Protein AF-A0A5R8PBR3-F1 (afdb_monomer_lite)

Sequence (592 aa):
MYPQFPNFSDIPPPQLNDGYDLWTRYQVVYLPVVRRGELIGYLWAGTGGLAAGYMRRISVDPDKAACPDFWNARLDESYLHKLTPQEAIQQWIGHPEDPRCGGVPADAAVQQAKSKQDLWDQLNPEGPPMGEGPLIQDVEWIPDSRAPSGYRLWSTPHIVTPPTYANYTAAAVHYLPIIKDGNLIAYLWASPTEQAADYLPIAKAGEQARIAAALWGLRLSDCYAAGFSPLGALRKCRNYPHDYMSGEIPDHAPELVASTLDYLKALATDDSVRQDSAMNSGHQFSDGPDNHQDFRPLPPSSRLSNSYAGWTRNPVVYLPILRRGTLIGYLWAGVGVGAAGHMRKISSDPDNLTCETFWEARLTENRRNGLSAEQAIQHWIGHPEDPRCGGVPAGTTAVQQANSMQALWDQLNPEGPPMGEGPLIQDAEWIPDSRAPSDFRLWSTPHIANPPTYAGETSTPVHFLQVAKAGEIVAVLWASPTENAAGYLPFRWAGKAGIVGRGLWVARLSDSYGAGRDPLEAIRDCRRYPEDVYSGRIEPNTPEGIAPSLGELRRFTDEYCPPRTEQVQVPTRLARLGRFWARIRQGGARGG

Foldseek 3Di:
DDDDDDDPVPDPPDDDDLFFAQFDFAKKKWFFFDAPNHTFWIWIAHPAFRHTFIGGQCVVPVPDDDQRVVLRVQRSVCVVVVHGRVRSRVVQQCPDADNVRGGGHVPIDIDIDRHPQRRCCVRYVVDFTDPPDDCDDRVDNDDDDDDPDDDDADPDPADAQQDAFAAFDFAKKWWFFFDAPNDGFWIWIADPPGSHTAIGGQPVNPPLSVQLRVVLSVLRSVCVLVVHRRVRSRVVQQPDDADNRNGHGDVPTDGDMDRGVVSVNCCSHDPDDDPDDPDDDDDDDDDDDDDDDDDDPDDDPDPPDLFFAQFDFAKKWWFFFDAVNHTFWIWIFHPPFRHTAIGGQCVNCVPPPDQRVVGRVQRSVCSNVVDGRVRSRVVQQCPDADNVRGGGYVPCPDTHIDRHVQRRNCVRYVPDDGPDDPDPDDRVDDPPPDPDPPPDPSDDDDDHDNQDFFAAFDFAKKKWFFFDAPNHGQWIWIADLVRRHTAIGGQPVSPQLNVQQRSVLRVQRSVCVVVVHRRVVSNLVQQSDAQDNRNGGGPNPTDIDMDRGVVRVNVCSHPDDDPDDPDDDPVVVVVVVVVVVVVVVVVPPPDD

Radius of gyration: 30.37 Å; chains: 1; bounding box: 82×77×99 Å

Organism: NCBI:txid135487

pLDDT: mean 77.14, std 22.88, range [22.94, 98.31]

Secondary structure (DSSP, 8-state):
-PPPPPPGGGSPPP---SS-BS--SS-EEEEEEEETTEEEEEEEEESSSSBEEEEE-TTT-TT--HHHHHHHHHHHHHHHTT--HHHHHHTTBTPPPBTTTBBB-TTPPPEEESSHHHHHHHH-TTSPPPP---SS-TT-----S--SS-----------PPP--BS--SS-EEEEEEEETTEEEEEEEE-SSSSBEEEEE-GGGHHHHHHHHHHHHHHHHHHHHTT--HHHHHHHHTTSPPBTTTBB--TT---EEESSHHHHHHHHH--S-SS--SS----------------PPPPP-----SS-BS--SS-EEEEEEEETTEEEEEEEEETTSSBEEEEE-GGG-TT-SHHHHHHHHHHHHHHHTT--HHHHHHTTBTPPPBTTTBBB-TT--S-EEESSHHHHHHHH-TTSPP-----SS-TT---S-----TT---------------BS--SS-EEEEEEEETTEEEEEEEEETTTTEEEEEE-GGGHHHHHHTHHHHHHHHHHHHHTT--HHHHHHHGGGSPPBTTTBEE-TTPPPEEESSHHHHHHHHHH--PPP-SS--TTHHHHHHHHHHHHHHHHTTS--

Structure (mmCIF, N/CA/C/O backbone):
data_AF-A0A5R8PBR3-F1
#
_entry.id   AF-A0A5R8PBR3-F1
#
loop_
_atom_site.group_PDB
_atom_site.id
_atom_site.type_symbol
_atom_site.label_atom_id
_atom_site.label_alt_id
_atom_site.label_comp_id
_atom_site.label_asym_id
_atom_site.label_entity_id
_atom_site.label_seq_id
_atom_site.pdbx_PDB_ins_code
_atom_site.Cartn_x
_atom_site.Cartn_y
_atom_site.Cartn_z
_atom_site.occupancy
_atom_site.B_iso_or_equiv
_atom_site.auth_seq_id
_atom_site.auth_comp_id
_atom_site.auth_asym_id
_atom_site.auth_atom_id
_atom_site.pdbx_PDB_model_num
ATOM 1 N N . MET A 1 1 ? -23.209 46.630 -4.135 1.00 34.22 1 MET A N 1
ATOM 2 C CA . MET A 1 1 ? -23.164 46.348 -2.686 1.00 34.22 1 MET A CA 1
ATOM 3 C C . MET A 1 1 ? -22.710 44.901 -2.568 1.00 34.22 1 MET A C 1
ATOM 5 O O . MET A 1 1 ? -23.492 44.022 -2.899 1.00 34.22 1 MET A O 1
ATOM 9 N N . TYR A 1 2 ? -21.425 44.654 -2.304 1.00 22.94 2 TYR A N 1
ATOM 10 C CA . TYR A 1 2 ? -20.917 43.285 -2.139 1.00 22.94 2 TYR A CA 1
ATOM 11 C C . TYR A 1 2 ? -21.261 42.794 -0.724 1.00 22.94 2 TYR A C 1
ATOM 13 O O . TYR A 1 2 ? -21.144 43.594 0.209 1.00 22.94 2 TYR A O 1
ATOM 21 N N . PRO A 1 3 ? -21.703 41.537 -0.546 1.00 27.00 3 PRO A N 1
ATOM 22 C CA . PRO A 1 3 ? -21.960 40.988 0.779 1.00 27.00 3 PRO A CA 1
ATOM 23 C C . PRO A 1 3 ? -20.636 40.845 1.541 1.00 27.00 3 PRO A C 1
ATOM 25 O O . PRO A 1 3 ? -19.651 40.341 1.002 1.00 27.00 3 PRO A O 1
ATOM 28 N N . GLN A 1 4 ? -20.604 41.332 2.783 1.00 26.50 4 GLN A N 1
ATOM 29 C CA . GLN A 1 4 ? -19.491 41.101 3.702 1.00 26.50 4 GLN A CA 1
ATOM 30 C C . GLN A 1 4 ? -19.403 39.605 4.020 1.00 26.50 4 GLN A C 1
ATOM 32 O O . GLN A 1 4 ? -20.404 38.987 4.380 1.00 26.50 4 GLN A O 1
ATOM 37 N N . PHE A 1 5 ? -18.204 39.038 3.881 1.00 26.45 5 PHE A N 1
ATOM 38 C CA . PHE A 1 5 ? -17.903 37.684 4.336 1.00 26.45 5 PHE A CA 1
ATOM 39 C C . PHE A 1 5 ? -18.023 37.592 5.867 1.00 26.45 5 PHE A C 1
ATOM 41 O O . PHE A 1 5 ? -17.715 38.571 6.556 1.00 26.45 5 PHE A O 1
ATOM 48 N N . PRO A 1 6 ? -18.464 36.439 6.403 1.00 28.77 6 PRO A N 1
ATOM 49 C CA . PRO A 1 6 ? -18.557 36.229 7.840 1.00 28.77 6 PRO A CA 1
ATOM 50 C C . PRO A 1 6 ? -17.178 36.313 8.502 1.00 28.77 6 PRO A C 1
ATOM 52 O O . PRO A 1 6 ? -16.145 36.009 7.903 1.00 28.77 6 PRO A O 1
ATOM 55 N N . ASN A 1 7 ? -17.184 36.765 9.753 1.00 30.28 7 ASN A N 1
ATOM 56 C CA . ASN A 1 7 ? -15.998 36.930 10.576 1.00 30.28 7 ASN A CA 1
ATOM 57 C C . ASN A 1 7 ? -15.384 35.548 10.865 1.00 30.28 7 ASN A C 1
ATOM 59 O O . ASN A 1 7 ? -16.043 34.677 11.427 1.00 30.28 7 ASN A O 1
ATOM 63 N N . PHE A 1 8 ? -14.124 35.340 10.473 1.00 33.06 8 PHE A N 1
ATOM 64 C CA . PHE A 1 8 ? -13.429 34.045 10.575 1.00 33.06 8 PHE A CA 1
ATOM 65 C C . PHE A 1 8 ? -13.242 33.539 12.016 1.00 33.06 8 PHE A C 1
ATOM 67 O O . PHE A 1 8 ? -12.861 32.390 12.212 1.00 33.06 8 PHE A O 1
ATOM 74 N N . SER A 1 9 ? -13.535 34.368 13.020 1.00 32.66 9 SER A N 1
ATOM 75 C CA . SER A 1 9 ? -13.492 33.996 14.436 1.00 32.66 9 SER A CA 1
ATOM 76 C C . SER A 1 9 ? -14.638 33.074 14.884 1.00 32.66 9 SER A C 1
ATOM 78 O O . SER A 1 9 ? -14.551 32.525 15.977 1.00 32.66 9 SER A O 1
ATOM 80 N N . ASP A 1 10 ? -15.682 32.889 14.063 1.00 34.44 10 ASP A N 1
ATOM 81 C CA . ASP A 1 10 ? -16.869 32.081 14.403 1.00 34.44 10 ASP A CA 1
ATOM 82 C C . ASP A 1 10 ? -16.838 30.652 13.817 1.00 34.44 10 ASP A C 1
ATOM 84 O O . ASP A 1 10 ? -17.793 29.889 13.973 1.00 34.44 10 ASP A O 1
ATOM 88 N N . ILE A 1 11 ? -15.752 30.265 13.136 1.00 30.09 11 ILE A N 1
ATOM 89 C CA . ILE A 1 11 ? -15.580 28.913 12.587 1.00 30.09 11 ILE A CA 1
ATOM 90 C C . ILE A 1 11 ? -14.895 28.043 13.656 1.00 30.09 11 ILE A C 1
ATOM 92 O O . ILE A 1 11 ? -13.738 28.313 13.989 1.00 30.09 11 ILE A O 1
ATOM 96 N N . PRO A 1 12 ? -15.558 27.009 14.215 1.00 30.12 12 PRO A N 1
ATOM 97 C CA . PRO A 1 12 ? -14.904 26.107 15.155 1.00 30.12 12 PRO A CA 1
ATOM 98 C C . PRO A 1 12 ? -13.744 25.380 14.454 1.00 30.12 12 PRO A C 1
ATOM 100 O O . PRO A 1 12 ? -13.894 24.981 13.295 1.00 30.12 12 PRO A O 1
ATOM 103 N N . PRO A 1 13 ? -12.586 25.199 15.117 1.00 32.72 13 PRO A N 1
ATOM 104 C CA . PRO A 1 13 ? -11.457 24.504 14.516 1.00 32.72 13 PRO A CA 1
ATOM 105 C C . PRO A 1 13 ? -11.851 23.068 14.126 1.00 32.72 13 PRO A C 1
ATOM 107 O O . PRO A 1 13 ? -12.645 22.437 14.834 1.00 32.72 13 PRO A O 1
ATOM 110 N N . PRO A 1 14 ? -11.318 22.543 13.007 1.00 29.66 14 PRO A N 1
ATOM 111 C CA . PRO A 1 14 ? -11.614 21.192 12.550 1.00 29.66 14 PRO A CA 1
ATOM 112 C C . PRO A 1 14 ? -11.205 20.174 13.619 1.00 29.66 14 PRO A C 1
ATOM 114 O O . PRO A 1 14 ? -10.067 20.171 14.086 1.00 29.66 14 PRO A O 1
ATOM 117 N N . GLN A 1 15 ? -12.142 19.309 14.013 1.00 34.81 15 GLN A N 1
ATOM 118 C CA . GLN A 1 15 ? -11.846 18.159 14.864 1.00 34.81 15 GLN A CA 1
ATOM 119 C C . GLN A 1 15 ? -11.237 17.068 13.983 1.00 34.81 15 GLN A C 1
ATOM 121 O O . GLN A 1 15 ? -11.947 16.377 13.257 1.00 34.81 15 GLN A O 1
ATOM 126 N N . LEU A 1 16 ? -9.912 16.981 14.010 1.00 44.06 16 LEU A N 1
ATOM 127 C CA . LEU A 1 16 ? -9.118 15.936 13.378 1.00 44.06 16 LEU A CA 1
ATOM 128 C C . LEU A 1 16 ? -8.424 15.172 14.506 1.00 44.06 16 LEU A C 1
ATOM 130 O O . LEU A 1 16 ? -7.619 15.772 15.217 1.00 44.06 16 LEU A O 1
ATOM 134 N N . ASN A 1 17 ? -8.833 13.911 14.681 1.00 50.50 17 ASN A N 1
ATOM 135 C CA . ASN A 1 17 ? -8.217 12.792 15.412 1.00 50.50 17 ASN A CA 1
ATOM 136 C C . ASN A 1 17 ? -9.255 12.056 16.284 1.00 50.50 17 ASN A C 1
ATOM 138 O O . ASN A 1 17 ? -10.002 12.677 17.035 1.00 50.50 17 ASN A O 1
ATOM 142 N N . ASP A 1 18 ? -9.265 10.721 16.213 1.00 67.56 18 ASP A N 1
ATOM 143 C CA . ASP A 1 18 ? -10.086 9.837 17.064 1.00 67.56 18 ASP A CA 1
ATOM 144 C C . ASP A 1 18 ? -9.457 9.598 18.459 1.00 67.56 18 ASP A C 1
ATOM 146 O O . ASP A 1 18 ? -9.950 8.793 19.245 1.00 67.56 18 ASP A O 1
ATOM 150 N N . GLY A 1 19 ? -8.365 10.300 18.782 1.00 81.31 19 GLY A N 1
ATOM 151 C CA . GLY A 1 19 ? -7.589 10.153 20.013 1.00 81.31 19 GLY A CA 1
ATOM 152 C C . GLY A 1 19 ? -6.438 11.160 20.081 1.00 81.31 19 GLY A C 1
ATOM 153 O O . GLY A 1 19 ? -6.295 12.027 19.215 1.00 81.31 19 GLY A O 1
ATOM 154 N N . TYR A 1 20 ? -5.594 11.057 21.109 1.00 89.69 20 TYR A N 1
ATOM 155 C CA . TYR A 1 20 ? -4.368 11.857 21.166 1.00 89.69 20 TYR A CA 1
ATOM 156 C C . TYR A 1 20 ? -3.320 11.344 20.169 1.00 89.69 20 TYR A C 1
ATOM 158 O O . TYR A 1 20 ? -3.196 10.141 19.937 1.00 89.69 20 TYR A O 1
ATOM 166 N N . ASP A 1 21 ? -2.496 12.246 19.638 1.00 87.62 21 ASP A N 1
ATOM 167 C CA . ASP A 1 21 ? -1.334 11.873 18.840 1.00 87.62 21 ASP A CA 1
ATOM 168 C C . ASP A 1 21 ? -0.382 11.005 19.676 1.00 87.62 21 ASP A C 1
ATOM 170 O O . ASP A 1 21 ? 0.085 11.379 20.756 1.00 87.62 21 ASP A O 1
ATOM 174 N N . LEU A 1 22 ? -0.019 9.840 19.143 1.00 86.31 22 LEU A N 1
ATOM 175 C CA . LEU A 1 22 ? 0.910 8.930 19.817 1.00 86.31 22 LEU A CA 1
ATOM 176 C C . LEU A 1 22 ? 2.365 9.406 19.735 1.00 86.31 22 LEU A C 1
ATOM 178 O O . LEU A 1 22 ? 3.270 8.705 20.196 1.00 86.31 22 LEU A O 1
ATOM 182 N N . TRP A 1 23 ? 2.633 10.574 19.153 1.00 84.44 23 TRP A N 1
ATOM 183 C CA . TRP A 1 23 ? 3.963 11.150 19.016 1.00 84.44 23 TRP A CA 1
ATOM 184 C C . TRP A 1 23 ? 3.944 12.662 19.210 1.00 84.44 23 TRP A C 1
ATOM 186 O O . TRP A 1 23 ? 2.991 13.315 18.813 1.00 84.44 23 TRP A O 1
ATOM 196 N N . THR A 1 24 ? 5.023 13.205 19.775 1.00 87.69 24 THR A N 1
ATOM 197 C CA . THR A 1 24 ? 5.242 14.650 19.870 1.00 87.69 24 THR A CA 1
ATOM 198 C C . THR A 1 24 ? 6.725 14.988 19.810 1.00 87.69 24 THR A C 1
ATOM 200 O O . THR A 1 24 ? 7.569 14.194 20.244 1.00 87.69 24 THR A O 1
ATOM 203 N N . ARG A 1 25 ? 7.040 16.166 19.271 1.00 82.81 25 ARG A N 1
ATOM 204 C CA . ARG A 1 25 ? 8.375 16.786 19.324 1.00 82.81 25 ARG A CA 1
ATOM 205 C C . ARG A 1 25 ? 8.513 17.767 20.472 1.00 82.81 25 ARG A C 1
ATOM 207 O O . ARG A 1 25 ? 9.629 18.188 20.779 1.00 82.81 25 ARG A O 1
ATOM 214 N N . TYR A 1 26 ? 7.400 18.149 21.086 1.00 86.81 26 TYR A N 1
ATOM 215 C CA . TYR A 1 26 ? 7.442 18.991 22.260 1.00 86.81 26 TYR A CA 1
ATOM 216 C C . TYR A 1 26 ? 8.008 18.228 23.455 1.00 86.81 26 TYR A C 1
ATOM 218 O O . TYR A 1 26 ? 8.164 17.003 23.462 1.00 86.81 26 TYR A O 1
ATOM 226 N N . GLN A 1 27 ? 8.322 18.995 24.494 1.00 93.00 27 GLN A N 1
ATOM 227 C CA . GLN A 1 27 ? 8.651 18.425 25.789 1.00 93.00 27 GLN A CA 1
ATOM 228 C C . GLN A 1 27 ? 7.465 17.594 26.278 1.00 93.00 27 GLN A C 1
ATOM 230 O O . GLN A 1 27 ? 6.312 17.858 25.926 1.00 93.00 27 GLN A O 1
ATOM 235 N N . VAL A 1 28 ? 7.749 16.579 27.085 1.00 96.50 28 VAL A N 1
ATOM 236 C CA . VAL A 1 28 ? 6.711 15.702 27.623 1.00 96.50 28 VAL A CA 1
ATOM 237 C C . VAL A 1 28 ? 6.662 15.826 29.134 1.00 96.50 28 VAL A C 1
ATOM 239 O O . VAL A 1 28 ? 7.694 15.828 29.807 1.00 96.50 28 VAL A O 1
ATOM 242 N N . VAL A 1 29 ? 5.454 15.910 29.677 1.00 97.75 29 VAL A N 1
ATOM 243 C CA . VAL A 1 29 ? 5.197 15.620 31.088 1.00 97.75 29 VAL A CA 1
ATOM 244 C C . VAL A 1 29 ? 4.865 14.141 31.231 1.00 97.75 29 VAL A C 1
ATOM 246 O O . VAL A 1 29 ? 4.301 13.549 30.311 1.00 97.75 29 VAL A O 1
ATOM 249 N N . TYR A 1 30 ? 5.213 13.521 32.355 1.00 98.31 30 TYR A N 1
ATOM 250 C CA . TYR A 1 30 ? 4.971 12.095 32.553 1.00 98.31 30 TYR A CA 1
ATOM 251 C C . TYR A 1 30 ? 4.704 11.704 34.010 1.00 98.31 30 TYR A C 1
ATOM 253 O O . TYR A 1 30 ? 5.083 12.411 34.946 1.00 98.31 30 TYR A O 1
ATOM 261 N N . LEU A 1 31 ? 4.047 10.556 34.184 1.00 98.25 31 LEU A N 1
ATOM 262 C CA . LEU A 1 31 ? 3.689 9.945 35.465 1.00 98.25 31 LEU A CA 1
ATOM 263 C C . LEU A 1 31 ? 4.086 8.459 35.486 1.00 98.25 31 LEU A C 1
ATOM 265 O O . LEU A 1 31 ? 3.883 7.765 34.484 1.00 98.25 31 LEU A O 1
ATOM 269 N N . PRO A 1 32 ? 4.635 7.944 36.604 1.00 97.69 32 PRO A N 1
ATOM 270 C CA . PRO A 1 32 ? 4.986 6.535 36.739 1.00 97.69 32 PRO A CA 1
ATOM 271 C C . PRO A 1 32 ? 3.739 5.657 36.761 1.00 97.69 32 PRO A C 1
ATOM 273 O O . PRO A 1 32 ? 2.802 5.904 37.515 1.00 97.69 32 PRO A O 1
ATOM 276 N N . VAL A 1 33 ? 3.774 4.585 35.977 1.00 96.69 33 VAL A N 1
ATOM 277 C CA . VAL A 1 33 ? 2.823 3.481 36.075 1.00 96.69 33 VAL A CA 1
ATOM 278 C C . VAL A 1 33 ? 3.519 2.334 36.788 1.00 96.69 33 VAL A C 1
ATOM 280 O O . VAL A 1 33 ? 4.503 1.776 36.286 1.00 96.69 33 VAL A O 1
ATOM 283 N N . VAL A 1 34 ? 3.005 1.988 37.964 1.00 95.56 34 VAL A N 1
ATOM 284 C CA . VAL A 1 34 ? 3.535 0.908 38.795 1.00 95.56 34 VAL A CA 1
ATOM 285 C C . VAL A 1 34 ? 2.562 -0.256 38.851 1.00 95.56 34 VAL A C 1
ATOM 287 O O . VAL A 1 34 ? 1.348 -0.067 38.859 1.00 95.56 34 VAL A O 1
ATOM 290 N N . ARG A 1 35 ? 3.102 -1.468 38.917 1.00 93.19 35 ARG A N 1
ATOM 291 C CA . ARG A 1 35 ? 2.345 -2.691 39.159 1.00 93.19 35 ARG A CA 1
ATOM 292 C C . ARG A 1 35 ? 2.935 -3.400 40.365 1.00 93.19 35 ARG A C 1
ATOM 294 O O . ARG A 1 35 ? 4.096 -3.800 40.322 1.00 93.19 35 ARG A O 1
ATOM 301 N N . ARG A 1 36 ? 2.168 -3.535 41.449 1.00 91.38 36 ARG A N 1
ATOM 302 C CA . ARG A 1 36 ? 2.614 -4.123 42.728 1.00 91.38 36 ARG A CA 1
ATOM 303 C C . ARG A 1 36 ? 3.914 -3.499 43.256 1.00 91.38 36 ARG A C 1
ATOM 305 O O . ARG A 1 36 ? 4.787 -4.198 43.765 1.00 91.38 36 ARG A O 1
ATOM 312 N N . GLY A 1 37 ? 4.050 -2.182 43.104 1.00 91.06 37 GLY A N 1
ATOM 313 C CA . GLY A 1 37 ? 5.236 -1.418 43.511 1.00 91.06 37 GLY A CA 1
ATOM 314 C C . GLY A 1 37 ? 6.414 -1.450 42.528 1.00 91.06 37 GLY A C 1
ATOM 315 O O . GLY A 1 37 ? 7.406 -0.768 42.765 1.00 91.06 37 GLY A O 1
ATOM 316 N N . GLU A 1 38 ? 6.324 -2.186 41.417 1.00 93.00 38 GLU A N 1
ATOM 317 C CA . GLU A 1 38 ? 7.351 -2.208 40.371 1.00 93.00 38 GLU A CA 1
ATOM 318 C C . GLU A 1 38 ? 7.008 -1.238 39.232 1.00 93.00 38 GLU A C 1
ATOM 320 O O . GLU A 1 38 ? 5.892 -1.250 38.717 1.00 93.00 38 GLU A O 1
ATOM 325 N N . LEU A 1 39 ? 7.967 -0.412 38.796 1.00 94.31 39 LEU A N 1
ATOM 326 C CA . LEU A 1 39 ? 7.794 0.482 37.645 1.00 94.31 39 LEU A CA 1
ATOM 327 C C . LEU A 1 39 ? 7.728 -0.315 36.336 1.00 94.31 39 LEU A C 1
ATOM 329 O O . LEU A 1 39 ? 8.731 -0.903 35.918 1.00 94.31 39 LEU A O 1
ATOM 333 N N . ILE A 1 40 ? 6.578 -0.249 35.663 1.00 93.06 40 ILE A N 1
ATOM 334 C CA . ILE A 1 40 ? 6.330 -0.939 34.388 1.00 93.06 40 ILE A CA 1
ATOM 335 C C . ILE A 1 40 ? 6.278 0.007 33.182 1.00 93.06 40 ILE A C 1
ATOM 337 O O . ILE A 1 40 ? 6.411 -0.444 32.046 1.00 93.06 40 ILE A O 1
ATOM 341 N N . GLY A 1 41 ? 6.118 1.315 33.396 1.00 94.81 41 GLY A N 1
ATOM 342 C CA . GLY A 1 41 ? 6.137 2.305 32.322 1.00 94.81 41 GLY A CA 1
ATOM 343 C C . GLY A 1 41 ? 5.799 3.720 32.782 1.00 94.81 41 GLY A C 1
ATOM 344 O O . GLY A 1 41 ? 5.691 3.980 33.978 1.00 94.81 41 GLY A O 1
ATOM 345 N N . TYR A 1 42 ? 5.602 4.614 31.818 1.00 97.50 42 TYR A N 1
ATOM 346 C CA . TYR A 1 42 ? 5.176 5.994 32.023 1.00 97.50 42 TYR A CA 1
ATOM 347 C C . TYR A 1 42 ? 3.939 6.314 31.181 1.00 97.50 42 TYR A C 1
ATOM 349 O O . TYR A 1 42 ? 3.918 6.026 29.985 1.00 97.50 42 TYR A O 1
ATOM 357 N N . LEU A 1 43 ? 2.938 6.960 31.780 1.00 97.69 43 LEU A N 1
ATOM 358 C CA . LEU A 1 43 ? 1.989 7.773 31.017 1.00 97.69 43 LEU A CA 1
ATOM 359 C C . LEU A 1 43 ? 2.668 9.099 30.702 1.00 97.69 43 LEU A C 1
ATOM 361 O O . LEU A 1 43 ? 3.296 9.674 31.588 1.00 97.69 43 LEU A O 1
ATOM 365 N N . TRP A 1 44 ? 2.555 9.581 29.473 1.00 97.88 44 TRP A N 1
ATOM 366 C CA . TRP A 1 44 ? 3.170 10.832 29.048 1.00 97.88 44 TRP A CA 1
ATOM 367 C C . TRP A 1 44 ? 2.192 11.676 28.233 1.00 97.88 44 TRP A C 1
ATOM 369 O O . TRP A 1 44 ? 1.291 11.148 27.585 1.00 97.88 44 TRP A O 1
ATOM 379 N N . ALA A 1 45 ? 2.390 12.989 28.269 1.00 97.31 45 ALA A N 1
ATOM 380 C CA . ALA A 1 45 ? 1.624 13.971 27.516 1.00 97.31 45 ALA A CA 1
ATOM 381 C C . ALA A 1 45 ? 2.547 15.079 26.996 1.00 97.31 45 ALA A C 1
ATOM 383 O O . ALA A 1 45 ? 3.450 15.518 27.709 1.00 97.31 45 ALA A O 1
ATOM 384 N N . GLY A 1 46 ? 2.331 15.527 25.761 1.00 94.50 46 GLY A N 1
ATOM 385 C CA . GLY A 1 46 ? 3.039 16.663 25.175 1.00 94.50 46 GLY A CA 1
ATOM 386 C C . GLY A 1 46 ? 2.687 17.977 25.879 1.00 94.50 46 GLY A C 1
ATOM 387 O O . GLY A 1 46 ? 1.556 18.187 26.319 1.00 94.50 46 GLY A O 1
ATOM 388 N N . THR A 1 47 ? 3.662 18.878 26.016 1.00 91.31 47 THR A N 1
ATOM 389 C CA . THR A 1 47 ? 3.448 20.220 26.591 1.00 91.31 47 THR A CA 1
ATOM 390 C C . THR A 1 47 ? 2.911 21.234 25.581 1.00 91.31 47 THR A C 1
ATOM 392 O O . THR A 1 47 ? 2.411 22.279 25.982 1.00 91.31 47 THR A O 1
ATOM 395 N N . GLY A 1 48 ? 3.033 20.937 24.288 1.00 78.69 48 GLY A N 1
ATOM 396 C CA . GLY A 1 48 ? 2.345 21.595 23.179 1.00 78.69 48 GLY A CA 1
ATOM 397 C C . GLY A 1 48 ? 1.698 20.505 22.324 1.00 78.69 48 GLY A C 1
ATOM 398 O O . GLY A 1 48 ? 2.170 19.372 22.338 1.00 78.69 48 GLY A O 1
ATOM 399 N N . GLY A 1 49 ? 0.603 20.794 21.629 1.00 80.50 49 GLY A N 1
ATOM 400 C CA . GLY A 1 49 ? -0.091 19.800 20.800 1.00 80.50 49 GLY A CA 1
ATOM 401 C C . GLY A 1 49 ? -1.060 18.875 21.551 1.00 80.50 49 GLY A C 1
ATOM 402 O O . GLY A 1 49 ? -1.278 18.991 22.758 1.00 80.50 49 GLY A O 1
ATOM 403 N N . LEU A 1 50 ? -1.680 17.965 20.796 1.00 88.75 50 LEU A N 1
ATOM 404 C CA . LEU A 1 50 ? -2.707 17.022 21.257 1.00 88.75 50 LEU A CA 1
ATOM 405 C C . LEU A 1 50 ? -2.137 15.609 21.421 1.00 88.75 50 LEU A C 1
ATOM 407 O O . LEU A 1 50 ? -2.778 14.638 21.041 1.00 88.75 50 LEU A O 1
ATOM 411 N N . ALA A 1 51 ? -0.933 15.485 21.978 1.00 92.62 51 ALA A N 1
ATOM 412 C CA . ALA A 1 51 ? -0.231 14.211 22.063 1.00 92.62 51 ALA A CA 1
ATOM 413 C C . ALA A 1 51 ? -0.211 13.633 23.480 1.00 92.62 51 ALA A C 1
ATOM 415 O O . ALA A 1 51 ? 0.172 14.315 24.430 1.00 92.62 51 ALA A O 1
ATOM 416 N N . ALA A 1 52 ? -0.546 12.355 23.617 1.00 95.94 52 ALA A N 1
ATOM 417 C CA . ALA A 1 52 ? -0.448 11.600 24.858 1.00 95.94 52 ALA A CA 1
ATOM 418 C C . ALA A 1 52 ? -0.266 10.117 24.548 1.00 95.94 52 ALA A C 1
ATOM 420 O O . ALA A 1 52 ? -0.624 9.635 23.475 1.00 95.94 52 ALA A O 1
ATOM 421 N N . GLY A 1 53 ? 0.280 9.368 25.497 1.00 95.00 53 GLY A N 1
ATOM 422 C CA . GLY A 1 53 ? 0.396 7.929 25.333 1.00 95.00 53 GLY A CA 1
ATOM 423 C C . GLY A 1 53 ? 0.978 7.222 26.542 1.00 95.00 53 GLY A C 1
ATOM 424 O O . GLY A 1 53 ? 1.327 7.822 27.559 1.00 95.00 53 GLY A O 1
ATOM 425 N N . TYR A 1 54 ? 1.142 5.914 26.387 1.00 94.81 54 TYR A N 1
ATOM 426 C CA . TYR A 1 54 ? 1.863 5.071 27.329 1.00 94.81 54 TYR A CA 1
ATOM 427 C C . TYR A 1 54 ? 3.207 4.626 26.745 1.00 94.81 54 TYR A C 1
ATOM 429 O O . TYR A 1 54 ? 3.304 4.200 25.594 1.00 94.81 54 TYR A O 1
ATOM 437 N N . MET A 1 55 ? 4.264 4.719 27.547 1.00 92.44 55 MET A N 1
ATOM 438 C CA . MET A 1 55 ? 5.599 4.236 27.224 1.00 92.44 55 MET A CA 1
ATOM 439 C C . MET A 1 55 ? 5.974 3.104 28.175 1.00 92.44 55 MET A C 1
ATOM 441 O O . MET A 1 55 ? 6.031 3.287 29.387 1.00 92.44 55 MET A O 1
ATOM 445 N N . ARG A 1 56 ? 6.243 1.920 27.626 1.00 91.06 56 ARG A N 1
ATOM 446 C CA . ARG A 1 56 ? 6.540 0.719 28.416 1.00 91.06 56 ARG A CA 1
ATOM 447 C C . ARG A 1 56 ? 8.020 0.591 28.775 1.00 91.06 56 ARG A C 1
ATOM 449 O O . ARG A 1 56 ? 8.892 0.986 27.997 1.00 91.06 56 ARG A O 1
ATOM 456 N N . ARG A 1 57 ? 8.292 -0.079 29.897 1.00 91.12 57 ARG A N 1
ATOM 457 C CA . ARG A 1 57 ? 9.618 -0.584 30.263 1.00 91.12 57 ARG A CA 1
ATOM 458 C C . ARG A 1 57 ? 9.822 -1.989 29.698 1.00 91.12 57 ARG A C 1
ATOM 460 O O . ARG A 1 57 ? 9.184 -2.940 30.140 1.00 91.12 57 ARG A O 1
ATOM 467 N N . ILE A 1 58 ? 10.730 -2.139 28.737 1.00 84.62 58 ILE A N 1
ATOM 468 C CA . ILE A 1 58 ? 10.946 -3.388 27.988 1.00 84.62 58 ILE A CA 1
ATOM 469 C C . ILE A 1 58 ? 11.336 -4.548 28.911 1.00 84.62 58 ILE A C 1
ATOM 471 O O . ILE A 1 58 ? 10.874 -5.666 28.705 1.00 84.62 58 ILE A O 1
ATOM 475 N N . SER A 1 59 ? 12.156 -4.296 29.935 1.00 83.19 59 SER A N 1
ATOM 476 C CA . SER A 1 59 ? 12.685 -5.350 30.811 1.00 83.19 59 SER A CA 1
ATOM 477 C C . SER A 1 59 ? 11.628 -6.045 31.677 1.00 83.19 59 SER A C 1
ATOM 479 O O . SER A 1 59 ? 11.891 -7.138 32.165 1.00 83.19 59 SER A O 1
ATOM 481 N N . VAL A 1 60 ? 10.468 -5.415 31.897 1.00 81.06 60 VAL A N 1
ATOM 482 C CA . VAL A 1 60 ? 9.404 -5.915 32.794 1.00 81.06 60 VAL A CA 1
ATOM 483 C C . VAL A 1 60 ? 8.208 -6.486 32.015 1.00 81.06 60 VAL A C 1
ATOM 485 O O . VAL A 1 60 ? 7.375 -7.201 32.570 1.00 81.06 60 VAL A O 1
ATOM 488 N N . ASP A 1 61 ? 8.134 -6.207 30.713 1.00 67.31 61 ASP A N 1
ATOM 489 C CA . ASP A 1 61 ? 7.091 -6.705 29.812 1.00 67.31 61 ASP A CA 1
ATOM 490 C C . ASP A 1 61 ? 7.699 -7.068 28.440 1.00 67.31 61 ASP A C 1
ATOM 492 O O . ASP A 1 61 ? 7.505 -6.342 27.458 1.00 67.31 61 ASP A O 1
ATOM 496 N N . PRO A 1 62 ? 8.514 -8.140 28.355 1.00 58.81 62 PRO A N 1
ATOM 497 C CA . PRO A 1 62 ? 9.225 -8.503 27.128 1.00 58.81 62 PRO A CA 1
ATOM 498 C C . PRO A 1 62 ? 8.295 -9.027 26.019 1.00 58.81 62 PRO A C 1
ATOM 500 O O . PRO A 1 62 ? 8.618 -8.865 24.840 1.00 58.81 62 PRO A O 1
ATOM 503 N N . ASP A 1 63 ? 7.130 -9.575 26.382 1.00 51.78 63 ASP A N 1
ATOM 504 C CA . ASP A 1 63 ? 6.291 -10.401 25.501 1.00 51.78 63 ASP A CA 1
ATOM 505 C C . ASP A 1 63 ? 5.221 -9.626 24.702 1.00 51.78 63 ASP A C 1
ATOM 507 O O . ASP A 1 63 ? 4.559 -10.232 23.866 1.00 51.78 63 ASP A O 1
ATOM 511 N N . LYS A 1 64 ? 5.131 -8.291 24.870 1.00 56.38 64 LYS A N 1
ATOM 512 C CA . LYS A 1 64 ? 4.281 -7.330 24.116 1.00 56.38 64 LYS A CA 1
ATOM 513 C C . LYS A 1 64 ? 2.763 -7.617 24.148 1.00 56.38 64 LYS A C 1
ATOM 515 O O . LYS A 1 64 ? 2.307 -8.592 23.572 1.00 56.38 64 LYS A O 1
ATOM 520 N N . ALA A 1 65 ? 1.968 -6.670 24.670 1.00 57.75 65 ALA A N 1
ATOM 521 C CA . ALA A 1 65 ? 0.818 -6.037 23.970 1.00 57.75 65 ALA A CA 1
ATOM 522 C C . ALA A 1 65 ? -0.259 -5.488 24.924 1.00 57.75 65 ALA A C 1
ATOM 524 O O . ALA A 1 65 ? -0.879 -4.481 24.614 1.00 57.75 65 ALA A O 1
ATOM 525 N N . ALA A 1 66 ? -0.474 -6.089 26.098 1.00 68.31 66 ALA A N 1
ATOM 526 C CA . ALA A 1 66 ? -1.697 -5.806 26.860 1.00 68.31 66 ALA A CA 1
ATOM 527 C C . ALA A 1 66 ? -1.737 -4.412 27.521 1.00 68.31 66 ALA A C 1
ATOM 529 O O . ALA A 1 66 ? -2.775 -3.754 27.502 1.00 68.31 66 ALA A O 1
ATOM 530 N N . CYS A 1 67 ? -0.627 -3.953 28.113 1.00 83.06 67 CYS A N 1
ATOM 531 C CA . CYS A 1 67 ? -0.614 -2.683 28.850 1.00 83.06 67 CYS A CA 1
ATOM 532 C C . CYS A 1 67 ? -0.709 -1.444 27.940 1.00 83.06 67 CYS A C 1
ATOM 534 O O . CYS A 1 67 ? -1.440 -0.524 28.306 1.00 83.06 67 CYS A O 1
ATOM 536 N N . PRO A 1 68 ? -0.019 -1.385 26.779 1.00 85.38 68 PRO A N 1
ATOM 537 C CA . PRO A 1 68 ? -0.209 -0.297 25.823 1.00 85.38 68 PRO A CA 1
ATOM 538 C C . PRO A 1 68 ? -1.662 -0.133 25.381 1.00 85.38 68 PRO A C 1
ATOM 540 O O . PRO A 1 68 ? -2.184 0.969 25.498 1.00 85.38 68 PRO A O 1
ATOM 543 N N . ASP A 1 69 ? -2.331 -1.211 24.970 1.00 82.31 69 ASP A N 1
ATOM 544 C CA . ASP A 1 69 ? -3.727 -1.145 24.518 1.00 82.31 69 ASP A CA 1
ATOM 545 C C . ASP A 1 69 ? -4.659 -0.686 25.646 1.00 82.31 69 ASP A C 1
ATOM 547 O O . ASP A 1 69 ? -5.514 0.174 25.452 1.00 82.31 69 ASP A O 1
ATOM 551 N N . PHE A 1 70 ? -4.445 -1.205 26.858 1.00 90.62 70 PHE A N 1
ATOM 552 C CA . PHE A 1 70 ? -5.211 -0.825 28.041 1.00 90.62 70 PHE A CA 1
ATOM 553 C C . PHE A 1 70 ? -5.091 0.665 28.386 1.00 90.62 70 PHE A C 1
ATOM 555 O O . PHE A 1 70 ? -6.093 1.320 28.676 1.00 90.62 70 PHE A O 1
ATOM 562 N N . TRP A 1 71 ? -3.870 1.204 28.384 1.00 93.88 71 TRP A N 1
ATOM 563 C CA . TRP A 1 71 ? -3.651 2.612 28.707 1.00 93.88 71 TRP A CA 1
ATOM 564 C C . TRP A 1 71 ? -4.052 3.540 27.564 1.00 93.88 71 TRP A C 1
ATOM 566 O O . TRP A 1 71 ? -4.594 4.607 27.838 1.00 93.88 71 TRP A O 1
ATOM 576 N N . ASN A 1 72 ? -3.860 3.130 26.309 1.00 89.19 72 ASN A N 1
ATOM 577 C CA . ASN A 1 72 ? -4.324 3.898 25.157 1.00 89.19 72 ASN A CA 1
ATOM 578 C C . ASN A 1 72 ? -5.853 4.001 25.149 1.00 89.19 72 ASN A C 1
ATOM 580 O O . ASN A 1 72 ? -6.355 5.109 25.071 1.00 89.19 72 ASN A O 1
ATOM 584 N N . ALA A 1 73 ? -6.589 2.912 25.400 1.00 88.19 73 ALA A N 1
ATOM 585 C CA . ALA A 1 73 ? -8.054 2.958 25.480 1.00 88.19 73 ALA A CA 1
ATOM 586 C C . ALA A 1 73 ? -8.572 3.947 26.548 1.00 88.19 73 ALA A C 1
ATOM 588 O O . ALA A 1 73 ? -9.575 4.627 26.350 1.00 88.19 73 ALA A O 1
ATOM 589 N N . ARG A 1 74 ? -7.869 4.068 27.682 1.00 94.00 74 ARG A N 1
ATOM 590 C CA . ARG A 1 74 ? -8.177 5.064 28.724 1.00 94.00 74 ARG A CA 1
ATOM 591 C C . ARG A 1 74 ? -7.875 6.494 28.284 1.00 94.00 74 ARG A C 1
ATOM 593 O O . ARG A 1 74 ? -8.594 7.421 28.654 1.00 94.00 74 ARG A O 1
ATOM 600 N N . LEU A 1 75 ? -6.798 6.689 27.531 1.00 94.69 75 LEU A N 1
ATOM 601 C CA . LEU A 1 75 ? -6.470 7.986 26.949 1.00 94.69 75 LEU A CA 1
ATOM 602 C C . LEU A 1 75 ? -7.467 8.361 25.846 1.00 94.69 75 LEU A C 1
ATOM 604 O O . LEU A 1 75 ? -7.884 9.510 25.803 1.00 94.69 75 LEU A O 1
ATOM 608 N N . ASP A 1 76 ? -7.941 7.405 25.052 1.00 88.81 76 ASP A N 1
ATOM 609 C CA . ASP A 1 76 ? -9.000 7.619 24.062 1.00 88.81 76 ASP A CA 1
ATOM 610 C C . ASP A 1 76 ? -10.312 8.025 24.748 1.00 88.81 76 ASP A C 1
ATOM 612 O O . ASP A 1 76 ? -10.943 9.008 24.366 1.00 88.81 76 ASP A O 1
ATOM 616 N N . GLU A 1 77 ? -10.688 7.361 25.847 1.00 89.69 77 GLU A N 1
ATOM 617 C CA . GLU A 1 77 ? -11.828 7.781 26.672 1.00 89.69 77 GLU A CA 1
ATOM 618 C C . GLU A 1 77 ? -11.642 9.210 27.214 1.00 89.69 77 GLU A C 1
ATOM 620 O O . GLU A 1 77 ? -12.572 10.017 27.204 1.00 89.69 77 GLU A O 1
ATOM 625 N N . SER A 1 78 ? -10.431 9.561 27.645 1.00 94.56 78 SER A N 1
ATOM 626 C CA . SER A 1 78 ? -10.103 10.913 28.121 1.00 94.56 78 SER A CA 1
ATOM 627 C C . SER A 1 78 ? -10.226 11.958 27.008 1.00 94.56 78 SER A C 1
ATOM 629 O O . SER A 1 78 ? -10.748 13.054 27.226 1.00 94.56 78 SER A O 1
ATOM 631 N N . TYR A 1 79 ? -9.797 11.591 25.800 1.00 90.69 79 TYR A N 1
ATOM 632 C CA . TYR A 1 79 ? -9.913 12.405 24.600 1.00 90.69 79 TYR A CA 1
ATOM 633 C C . TYR A 1 79 ? -11.380 12.634 24.214 1.00 90.69 79 TYR A C 1
ATOM 635 O O . TYR A 1 79 ? -11.776 13.764 23.917 1.00 90.69 79 TYR A O 1
ATOM 643 N N . LEU A 1 80 ? -12.220 11.595 24.288 1.00 87.19 80 LEU A N 1
ATOM 644 C CA . LEU A 1 80 ? -13.666 11.696 24.053 1.00 87.19 80 LEU A CA 1
ATOM 645 C C . LEU A 1 80 ? -14.346 12.640 25.054 1.00 87.19 80 LEU A C 1
ATOM 647 O O . LEU A 1 80 ? -15.231 13.407 24.671 1.00 87.19 80 LEU A O 1
ATOM 651 N N . HIS A 1 81 ? -13.875 12.662 26.303 1.00 90.81 81 HIS A N 1
ATOM 652 C CA . HIS A 1 81 ? -14.295 13.626 27.326 1.00 90.81 81 HIS A CA 1
ATOM 653 C C . HIS A 1 81 ? -13.667 15.022 27.170 1.00 90.81 81 HIS A C 1
ATOM 655 O O . HIS A 1 81 ? -13.881 15.888 28.017 1.00 90.81 81 HIS A O 1
ATOM 661 N N . LYS A 1 82 ? -12.934 15.268 26.075 1.00 91.38 82 LYS A N 1
ATOM 662 C CA . LYS A 1 82 ? -12.314 16.554 25.722 1.00 91.38 82 LYS A CA 1
ATOM 663 C C . LYS A 1 82 ? -11.326 17.071 26.770 1.00 91.38 82 LYS A C 1
ATOM 665 O O . LYS A 1 82 ? -11.142 18.281 26.897 1.00 91.38 82 LYS A O 1
ATOM 670 N N . LEU A 1 83 ? -10.671 16.164 27.493 1.00 94.88 83 LEU A N 1
ATOM 671 C CA . LEU A 1 83 ? -9.577 16.527 28.387 1.00 94.88 83 LEU A CA 1
ATOM 672 C C . LEU A 1 83 ? -8.351 16.949 27.571 1.00 94.88 83 LEU A C 1
ATOM 674 O O . LEU A 1 83 ? -8.106 16.452 26.468 1.00 94.88 83 LEU A O 1
ATOM 678 N N . THR A 1 84 ? -7.541 17.854 28.108 1.00 94.94 84 THR A N 1
ATOM 679 C CA . THR A 1 84 ? -6.204 18.097 27.555 1.00 94.94 84 THR A CA 1
ATOM 680 C C . THR A 1 84 ? -5.304 16.879 27.800 1.00 94.94 84 THR A C 1
ATOM 682 O O . THR A 1 84 ? -5.534 16.136 28.757 1.00 94.94 84 THR A O 1
ATOM 685 N N . PRO A 1 85 ? -4.237 16.667 27.006 1.00 96.00 85 PRO A N 1
ATOM 686 C CA . PRO A 1 85 ? -3.281 15.582 27.245 1.00 96.00 85 PRO A CA 1
ATOM 687 C C . PRO A 1 85 ? -2.771 15.497 28.693 1.00 96.00 85 PRO A C 1
ATOM 689 O O . PRO A 1 85 ? -2.615 14.411 29.250 1.00 96.00 85 PRO A O 1
ATOM 692 N N . GLN A 1 86 ? -2.526 16.649 29.327 1.00 96.69 86 GLN A N 1
ATOM 693 C CA . GLN A 1 86 ? -2.013 16.708 30.696 1.00 96.69 86 GLN A CA 1
ATOM 694 C C . GLN A 1 86 ? -3.078 16.317 31.724 1.00 96.69 86 GLN A C 1
ATOM 696 O O . GLN A 1 86 ? -2.792 15.520 32.616 1.00 96.69 86 GLN A O 1
ATOM 701 N N . GLU A 1 87 ? -4.306 16.821 31.582 1.00 96.88 87 GLU A N 1
ATOM 702 C CA . GLU A 1 87 ? -5.439 16.413 32.425 1.00 96.88 87 GLU A CA 1
ATOM 703 C C . GLU A 1 87 ? -5.724 14.914 32.268 1.00 96.88 87 GLU A C 1
ATOM 705 O O . GLU A 1 87 ? -5.951 14.218 33.260 1.00 96.88 87 GLU A O 1
ATOM 710 N N . ALA A 1 88 ? -5.620 14.401 31.038 1.00 97.12 88 ALA A N 1
ATOM 711 C CA . ALA A 1 88 ? -5.874 13.006 30.709 1.00 97.12 88 ALA A CA 1
ATOM 712 C C . ALA A 1 88 ? -4.950 12.035 31.444 1.00 97.12 88 ALA A C 1
ATOM 714 O O . ALA A 1 88 ? -5.415 10.979 31.872 1.00 97.12 88 ALA A O 1
ATOM 715 N N . ILE A 1 89 ? -3.668 12.377 31.624 1.00 97.56 89 ILE A N 1
ATOM 716 C CA . ILE A 1 89 ? -2.746 11.551 32.416 1.00 97.56 89 ILE A CA 1
ATOM 717 C C . ILE A 1 89 ? -2.881 11.815 33.924 1.00 97.56 89 ILE A C 1
ATOM 719 O O . ILE A 1 89 ? -2.750 10.881 34.714 1.00 97.56 89 ILE A O 1
ATOM 723 N N . GLN A 1 90 ? -3.160 13.058 34.339 1.00 97.50 90 GLN A N 1
ATOM 724 C CA . GLN A 1 90 ? -3.217 13.454 35.753 1.00 97.50 90 GLN A CA 1
ATOM 725 C C . GLN A 1 90 ? -4.426 12.888 36.490 1.00 97.50 90 GLN A C 1
ATOM 727 O O . GLN A 1 90 ? -4.304 12.541 37.663 1.00 97.50 90 GLN A O 1
ATOM 732 N N . GLN A 1 91 ? -5.572 12.744 35.823 1.00 96.75 91 GLN A N 1
ATOM 733 C CA . GLN A 1 91 ? -6.768 12.183 36.458 1.00 96.75 91 GLN A CA 1
ATOM 734 C C . GLN A 1 91 ? -6.548 10.760 36.996 1.00 96.75 91 GLN A C 1
ATOM 736 O O . GLN A 1 91 ? -7.255 10.342 37.900 1.00 96.75 91 GLN A O 1
ATOM 741 N N . TRP A 1 92 ? -5.560 10.018 36.478 1.00 96.50 92 TRP A N 1
ATOM 742 C CA . TRP A 1 92 ? -5.281 8.646 36.907 1.00 96.50 92 TRP A CA 1
ATOM 743 C C . TRP A 1 92 ? -4.466 8.556 38.206 1.00 96.50 92 TRP A C 1
ATOM 745 O O . TRP A 1 92 ? -4.295 7.451 38.725 1.00 96.50 92 TRP A O 1
ATOM 755 N N . ILE A 1 93 ? -3.981 9.677 38.754 1.00 97.69 93 ILE A N 1
ATOM 756 C CA . ILE A 1 93 ? -3.239 9.712 40.023 1.00 97.69 93 ILE A CA 1
ATOM 757 C C . ILE A 1 93 ? -4.126 9.185 41.158 1.00 97.69 93 ILE A C 1
ATOM 759 O O . ILE A 1 93 ? -5.202 9.712 41.430 1.00 97.69 93 ILE A O 1
ATOM 763 N N . GLY A 1 94 ? -3.663 8.135 41.839 1.00 95.31 94 GLY A N 1
ATOM 764 C CA . GLY A 1 94 ? -4.361 7.543 42.982 1.00 95.31 94 GLY A CA 1
ATOM 765 C C . GLY A 1 94 ? -5.567 6.673 42.627 1.00 95.31 94 GLY A C 1
ATOM 766 O O . GLY A 1 94 ? -6.219 6.156 43.536 1.00 95.31 94 GLY A O 1
ATOM 767 N N . HIS A 1 95 ? -5.852 6.458 41.338 1.00 95.50 95 HIS A N 1
ATOM 768 C CA . HIS A 1 95 ? -6.848 5.471 40.935 1.00 95.50 95 HIS A CA 1
ATOM 769 C C . HIS A 1 95 ? -6.402 4.049 41.316 1.00 95.50 95 HIS A C 1
ATOM 771 O O . HIS A 1 95 ? -5.204 3.748 41.272 1.00 95.50 95 HIS A O 1
ATOM 777 N N . PRO A 1 96 ? -7.348 3.149 41.659 1.00 94.31 96 PRO A N 1
ATOM 778 C CA . PRO A 1 96 ? -7.025 1.762 41.967 1.00 94.31 96 PRO A CA 1
ATOM 779 C C . PRO A 1 96 ? -6.189 1.102 40.864 1.00 94.31 96 PRO A C 1
ATOM 781 O O . PRO A 1 96 ? -6.521 1.190 39.679 1.00 94.31 96 PRO A O 1
ATOM 784 N N . GLU A 1 97 ? -5.112 0.432 41.274 1.00 91.69 97 GLU A N 1
ATOM 785 C CA . GLU A 1 97 ? -4.214 -0.300 40.380 1.00 91.69 97 GLU A CA 1
ATOM 786 C C . GLU A 1 97 ? -4.980 -1.388 39.609 1.00 91.69 97 GLU A C 1
ATOM 788 O O . GLU A 1 97 ? -5.692 -2.197 40.211 1.00 91.69 97 GLU A O 1
ATOM 793 N N . ASP A 1 98 ? -4.808 -1.454 38.285 1.00 92.69 98 ASP A N 1
ATOM 794 C CA . ASP A 1 98 ? -5.261 -2.614 37.520 1.00 92.69 98 ASP A CA 1
ATOM 795 C C . ASP A 1 98 ? -4.318 -3.802 37.779 1.00 92.69 98 ASP A C 1
ATOM 797 O O . ASP A 1 98 ? -3.104 -3.670 37.587 1.00 92.69 98 ASP A O 1
ATOM 801 N N . PRO A 1 99 ? -4.835 -4.992 38.142 1.00 88.12 99 PRO A N 1
ATOM 802 C CA . PRO A 1 99 ? -3.994 -6.142 38.471 1.00 88.12 99 PRO A CA 1
ATOM 803 C C . PRO A 1 99 ? -3.031 -6.586 37.359 1.00 88.12 99 PRO A C 1
ATOM 805 O O . PRO A 1 99 ? -2.063 -7.295 37.645 1.00 88.12 99 PRO A O 1
ATOM 808 N N . ARG A 1 100 ? -3.313 -6.232 36.097 1.00 86.69 100 ARG A N 1
ATOM 809 C CA . ARG A 1 100 ? -2.517 -6.596 34.917 1.00 86.69 100 ARG A CA 1
ATOM 810 C C . ARG A 1 100 ? -1.635 -5.441 34.455 1.00 86.69 100 ARG A C 1
ATOM 812 O O . ARG A 1 100 ? -0.460 -5.675 34.173 1.00 86.69 100 ARG A O 1
ATOM 819 N N . CYS A 1 101 ? -2.185 -4.230 34.393 1.00 90.25 101 CYS A N 1
ATOM 820 C CA . CYS A 1 101 ? -1.564 -3.082 33.724 1.00 90.25 101 CYS A CA 1
ATOM 821 C C . CYS A 1 101 ? -1.110 -1.967 34.674 1.00 90.25 101 CYS A C 1
ATOM 823 O O . CYS A 1 101 ? -0.645 -0.926 34.207 1.00 90.25 101 CYS A O 1
ATOM 825 N N . GLY A 1 102 ? -1.209 -2.189 35.987 1.00 93.50 102 GLY A N 1
ATOM 826 C CA . GLY A 1 102 ? -0.749 -1.252 37.001 1.00 93.50 102 GLY A CA 1
ATOM 827 C C . GLY A 1 102 ? -1.658 -0.034 37.175 1.00 93.50 102 GLY A C 1
ATOM 828 O O . GLY A 1 102 ? -2.801 0.007 36.718 1.00 93.50 102 GLY A O 1
ATOM 829 N N . GLY A 1 103 ? -1.136 0.976 37.862 1.00 96.19 103 GLY A N 1
ATOM 830 C CA . GLY A 1 103 ? -1.803 2.243 38.146 1.00 96.19 103 GLY A CA 1
ATOM 831 C C . GLY A 1 103 ? -0.792 3.348 38.437 1.00 96.19 103 GLY A C 1
ATOM 832 O O . GLY A 1 103 ? 0.408 3.088 38.556 1.00 96.19 103 GLY A O 1
ATOM 833 N N . VAL A 1 104 ? -1.274 4.585 38.544 1.00 97.69 104 VAL A N 1
ATOM 834 C CA . VAL A 1 104 ? -0.445 5.729 38.941 1.00 97.69 104 VAL A CA 1
ATOM 835 C C . VAL A 1 104 ? -0.565 5.909 40.462 1.00 97.69 104 VAL A C 1
ATOM 837 O O . VAL A 1 104 ? -1.685 6.076 40.952 1.00 97.69 104 VAL A O 1
ATOM 840 N N . PRO A 1 105 ? 0.542 5.867 41.232 1.00 97.44 105 PRO A N 1
ATOM 841 C CA . PRO A 1 105 ? 0.510 6.031 42.688 1.00 97.44 105 PRO A CA 1
ATOM 842 C C . PRO A 1 105 ? -0.188 7.319 43.139 1.00 97.44 105 PRO A C 1
ATOM 844 O O . PRO A 1 105 ? -0.118 8.337 42.458 1.00 97.44 105 PRO A O 1
ATOM 847 N N . ALA A 1 106 ? -0.827 7.298 44.312 1.00 96.31 106 ALA A N 1
ATOM 848 C CA . ALA A 1 106 ? -1.527 8.467 44.860 1.00 96.31 106 ALA A CA 1
ATOM 849 C C . ALA A 1 106 ? -0.589 9.629 45.235 1.00 96.31 106 ALA A C 1
ATOM 851 O O . ALA A 1 106 ? -1.015 10.778 45.281 1.00 96.31 106 ALA A O 1
ATOM 852 N N . ASP A 1 107 ? 0.680 9.330 45.502 1.00 95.06 107 ASP A N 1
ATOM 853 C CA . ASP A 1 107 ? 1.748 10.284 45.796 1.00 95.06 107 ASP A CA 1
ATOM 854 C C . ASP A 1 107 ? 2.600 10.628 44.561 1.00 95.06 107 ASP A C 1
ATOM 856 O O . ASP A 1 107 ? 3.609 11.328 44.676 1.00 95.06 107 ASP A O 1
ATOM 860 N N . ALA A 1 108 ? 2.214 10.152 43.371 1.00 96.06 108 ALA A N 1
ATOM 861 C CA . ALA A 1 108 ? 2.947 10.423 42.145 1.00 96.06 108 ALA A CA 1
ATOM 862 C C . ALA A 1 108 ? 2.903 11.916 41.793 1.00 96.06 108 ALA A C 1
ATOM 864 O O . ALA A 1 108 ? 1.841 12.505 41.601 1.00 96.06 108 ALA A O 1
ATOM 865 N N . ALA A 1 109 ? 4.083 12.515 41.644 1.00 94.94 109 ALA A N 1
ATOM 866 C CA . ALA A 1 109 ? 4.232 13.863 41.116 1.00 94.94 109 ALA A CA 1
ATOM 867 C C . ALA A 1 109 ? 4.428 13.831 39.594 1.00 94.94 109 ALA A C 1
ATOM 869 O O . ALA A 1 109 ? 5.133 12.966 39.065 1.00 94.94 109 ALA A O 1
ATOM 870 N N . VAL A 1 110 ? 3.845 14.811 38.901 1.00 96.31 110 VAL A N 1
ATOM 871 C CA . VAL A 1 110 ? 4.067 15.030 37.465 1.00 96.31 110 VAL A CA 1
ATOM 872 C C . VAL A 1 110 ? 5.523 15.433 37.243 1.00 96.31 110 VAL A C 1
ATOM 874 O O . VAL A 1 110 ? 6.006 16.402 37.829 1.00 96.31 110 VAL A O 1
ATOM 877 N N . GLN A 1 111 ? 6.221 14.690 36.390 1.00 97.25 111 GLN A N 1
ATOM 878 C CA . GLN A 1 111 ? 7.614 14.935 36.016 1.00 97.25 111 GLN A CA 1
ATOM 879 C C . GLN A 1 111 ? 7.702 15.460 34.581 1.00 97.25 111 GLN A C 1
ATOM 881 O O . GLN A 1 111 ? 6.716 15.435 33.849 1.00 97.25 111 GLN A O 1
ATOM 886 N N . GLN A 1 112 ? 8.874 15.956 34.178 1.00 96.31 112 GLN A N 1
ATOM 887 C CA . GLN A 1 112 ? 9.122 16.506 32.841 1.00 96.31 112 GLN A CA 1
ATOM 888 C C . GLN A 1 112 ? 10.364 15.880 32.209 1.00 96.31 112 GLN A C 1
ATOM 890 O O . GLN A 1 112 ? 11.368 15.658 32.887 1.00 96.31 112 GLN A O 1
ATOM 895 N N . ALA A 1 113 ? 10.305 15.636 30.903 1.00 94.44 113 ALA A N 1
ATOM 896 C CA . ALA A 1 113 ? 11.440 15.268 30.068 1.00 94.44 113 ALA A CA 1
ATOM 897 C C . ALA A 1 113 ? 11.503 16.195 28.847 1.00 94.44 113 ALA A C 1
ATOM 899 O O . ALA A 1 113 ? 10.478 16.640 28.326 1.00 94.44 113 ALA A O 1
ATOM 900 N N . LYS A 1 114 ? 12.721 16.491 28.376 1.00 91.12 114 LYS A N 1
ATOM 901 C CA . LYS A 1 114 ? 12.929 17.444 27.271 1.00 91.12 114 LYS A CA 1
ATOM 902 C C . LYS A 1 114 ? 12.403 16.917 25.941 1.00 91.12 114 LYS A C 1
ATOM 904 O O . LYS A 1 114 ? 12.122 17.705 25.046 1.00 91.12 114 LYS A O 1
ATOM 909 N N . SER A 1 115 ? 12.312 15.600 25.809 1.00 89.50 115 SER A N 1
ATOM 910 C CA . SER A 1 115 ? 11.819 14.932 24.618 1.00 89.50 115 SER A CA 1
ATOM 911 C C . SER A 1 115 ? 11.265 13.557 24.979 1.00 89.50 115 SER A C 1
ATOM 913 O O . SER A 1 115 ? 11.557 12.998 26.043 1.00 89.50 115 SER A O 1
ATOM 915 N N . LYS A 1 116 ? 10.495 12.978 24.059 1.00 90.94 116 LYS A N 1
ATOM 916 C CA . LYS A 1 116 ? 10.055 11.588 24.168 1.00 90.94 116 LYS A CA 1
ATOM 917 C C . LYS A 1 116 ? 11.234 10.600 24.103 1.00 90.94 116 LYS A C 1
ATOM 919 O O . LYS A 1 116 ? 11.184 9.572 24.770 1.00 90.94 116 LYS A O 1
ATOM 924 N N . GLN A 1 117 ? 12.304 10.934 23.372 1.00 90.69 117 GLN A N 1
ATOM 925 C CA . GLN A 1 117 ? 13.534 10.133 23.328 1.00 90.69 117 GLN A CA 1
ATOM 926 C C . GLN A 1 117 ? 14.245 10.119 24.691 1.00 90.69 117 GLN A C 1
ATOM 928 O O . GLN A 1 117 ? 14.605 9.050 25.164 1.00 90.69 117 GLN A O 1
ATOM 933 N N . ASP A 1 118 ? 14.359 11.265 25.370 1.00 92.19 118 ASP A N 1
ATOM 934 C CA . ASP A 1 118 ? 14.961 11.353 26.711 1.00 92.19 118 ASP A CA 1
ATOM 935 C C . ASP A 1 118 ? 14.184 10.487 27.717 1.00 92.19 118 ASP A C 1
ATOM 937 O O . ASP A 1 118 ? 14.775 9.780 28.534 1.00 92.19 118 ASP A O 1
ATOM 941 N N . LEU A 1 119 ? 12.846 10.517 27.637 1.00 94.44 119 LEU A N 1
ATOM 942 C CA . LEU A 1 119 ? 11.979 9.677 28.463 1.00 94.44 119 LEU A CA 1
ATOM 943 C C . LEU A 1 119 ? 12.196 8.183 28.174 1.00 94.44 119 LEU A C 1
ATOM 945 O O . LEU A 1 119 ? 12.220 7.366 29.098 1.00 94.44 119 LEU A O 1
ATOM 949 N N . TRP A 1 120 ? 12.370 7.829 26.899 1.00 93.06 120 TRP A N 1
ATOM 950 C CA . TRP A 1 120 ? 12.663 6.464 26.481 1.00 93.06 120 TRP A CA 1
ATOM 951 C C . TRP A 1 120 ? 14.014 5.980 26.987 1.00 93.06 120 TRP A C 1
ATOM 953 O O . TRP A 1 120 ? 14.069 4.894 27.553 1.00 93.06 120 TRP A O 1
ATOM 963 N N . ASP A 1 121 ? 15.067 6.781 26.851 1.00 91.62 121 ASP A N 1
ATOM 964 C CA . ASP A 1 121 ? 16.415 6.426 27.300 1.00 91.62 121 ASP A CA 1
ATOM 965 C C . ASP A 1 121 ? 16.468 6.272 28.826 1.00 91.62 121 ASP A C 1
ATOM 967 O O . ASP A 1 121 ? 17.119 5.366 29.346 1.00 91.62 121 ASP A O 1
ATOM 971 N N . GLN A 1 122 ? 15.717 7.102 29.561 1.00 93.25 122 GLN A N 1
ATOM 972 C CA . GLN A 1 122 ? 15.568 6.966 31.011 1.00 93.25 122 GLN A CA 1
ATOM 973 C C . GLN A 1 122 ? 14.862 5.658 31.398 1.00 93.25 122 GLN A C 1
ATOM 975 O O . GLN A 1 122 ? 15.243 5.007 32.374 1.00 93.25 122 GLN A O 1
ATOM 980 N N . LEU A 1 123 ? 13.809 5.280 30.670 1.00 93.62 123 LEU A N 1
ATOM 981 C CA . LEU A 1 123 ? 13.012 4.091 30.973 1.00 93.62 123 LEU A CA 1
ATOM 982 C C . LEU A 1 123 ? 13.671 2.792 30.479 1.00 93.62 123 LEU A C 1
ATOM 984 O O . LEU A 1 123 ? 13.525 1.743 31.109 1.00 93.62 123 LEU A O 1
ATOM 988 N N . ASN A 1 124 ? 14.383 2.862 29.356 1.00 92.06 124 ASN A N 1
ATOM 989 C CA . ASN A 1 124 ? 14.945 1.748 28.600 1.00 92.06 124 ASN A CA 1
ATOM 990 C C . ASN A 1 124 ? 16.400 2.045 28.184 1.00 92.06 124 ASN A C 1
ATOM 992 O O . ASN A 1 124 ? 16.678 2.123 26.988 1.00 92.06 124 ASN A O 1
ATOM 996 N N . PRO A 1 125 ? 17.348 2.150 29.133 1.00 91.31 125 PRO A N 1
ATOM 997 C CA . PRO A 1 125 ? 18.732 2.537 28.830 1.00 91.31 125 PRO A CA 1
ATOM 998 C C . PRO A 1 125 ? 19.466 1.543 27.914 1.00 91.31 125 PRO A C 1
ATOM 1000 O O . PRO A 1 125 ? 20.347 1.931 27.158 1.00 91.31 125 PRO A O 1
ATOM 1003 N N . GLU A 1 126 ? 19.074 0.267 27.953 1.00 87.38 126 GLU A N 1
ATOM 1004 C CA . GLU A 1 126 ? 19.596 -0.801 27.083 1.00 87.38 126 GLU A CA 1
ATOM 1005 C C . GLU A 1 126 ? 18.695 -1.056 25.854 1.00 87.38 126 GLU A C 1
ATOM 1007 O O . GLU A 1 126 ? 18.888 -2.017 25.107 1.00 87.38 126 GLU A O 1
ATOM 1012 N N . GLY A 1 127 ? 17.638 -0.255 25.678 1.00 77.56 127 GLY A N 1
ATOM 1013 C CA . GLY A 1 127 ? 16.702 -0.365 24.563 1.00 77.56 127 GLY A CA 1
ATOM 1014 C C . GLY A 1 127 ? 17.247 0.285 23.287 1.00 77.56 127 GLY A C 1
ATOM 1015 O O . GLY A 1 127 ? 18.068 1.196 23.357 1.00 77.56 127 GLY A O 1
ATOM 1016 N N . PRO A 1 128 ? 16.791 -0.141 22.093 1.00 78.88 128 PRO A N 1
ATOM 1017 C CA . PRO A 1 128 ? 17.111 0.580 20.862 1.00 78.88 128 PRO A CA 1
ATOM 1018 C C . PRO A 1 128 ? 16.535 2.004 20.926 1.00 78.88 128 PRO A C 1
ATOM 1020 O O . PRO A 1 128 ? 15.484 2.176 21.546 1.00 78.88 128 PRO A O 1
ATOM 1023 N N . PRO A 1 129 ? 17.155 3.008 20.280 1.00 76.75 129 PRO A N 1
ATOM 1024 C CA . PRO A 1 129 ? 16.600 4.358 20.235 1.00 76.75 129 PRO A CA 1
ATOM 1025 C C . PRO A 1 129 ? 15.211 4.347 19.589 1.00 76.75 129 PRO A C 1
ATOM 1027 O O . PRO A 1 129 ? 14.893 3.463 18.782 1.00 76.75 129 PRO A O 1
ATOM 1030 N N . MET A 1 130 ? 14.376 5.330 19.926 1.00 75.88 130 MET A N 1
ATOM 1031 C CA . MET A 1 130 ? 13.115 5.480 19.220 1.00 75.88 130 MET A CA 1
ATOM 1032 C C . MET A 1 130 ? 13.404 5.907 17.773 1.00 75.88 130 MET A C 1
ATOM 1034 O O . MET A 1 130 ? 14.389 6.588 17.494 1.00 75.88 130 MET A O 1
ATOM 1038 N N . GLY A 1 131 ? 12.556 5.488 16.830 1.00 69.06 131 GLY A N 1
ATOM 1039 C CA . GLY A 1 131 ? 12.620 6.018 15.463 1.00 69.06 131 GLY A CA 1
ATOM 1040 C C . GLY A 1 131 ? 12.315 7.521 15.428 1.00 69.06 131 GLY A C 1
ATOM 1041 O O . GLY A 1 131 ? 11.850 8.083 16.411 1.00 69.06 131 GLY A O 1
ATOM 1042 N N . GLU A 1 132 ? 12.502 8.174 14.282 1.00 62.41 132 GLU A N 1
ATOM 1043 C CA . GLU A 1 132 ? 12.255 9.625 14.133 1.00 62.41 132 GLU A CA 1
ATOM 1044 C C . GLU A 1 132 ? 10.767 10.031 14.271 1.00 62.41 132 GLU A C 1
ATOM 1046 O O . GLU A 1 132 ? 10.433 11.216 14.331 1.00 62.41 132 GLU A O 1
ATOM 1051 N N . GLY A 1 133 ? 9.866 9.049 14.368 1.00 59.75 133 GLY A N 1
ATOM 1052 C CA . GLY A 1 133 ? 8.421 9.250 14.408 1.00 59.75 133 GLY A CA 1
ATOM 1053 C C . GLY A 1 133 ? 7.824 9.609 13.037 1.00 59.75 133 GLY A C 1
ATOM 1054 O O . GLY A 1 133 ? 8.538 9.661 12.037 1.00 59.75 133 GLY A O 1
ATOM 1055 N N . PRO A 1 134 ? 6.497 9.820 12.954 1.00 58.38 134 PRO A N 1
ATOM 1056 C CA . PRO A 1 134 ? 5.828 10.253 11.722 1.00 58.38 134 PRO A CA 1
ATOM 1057 C C . PRO A 1 134 ? 6.306 11.626 11.201 1.00 58.38 134 PRO A C 1
ATOM 1059 O O . PRO A 1 134 ? 6.721 12.488 11.965 1.00 58.38 134 PRO A O 1
ATOM 1062 N N . LEU A 1 135 ? 6.235 11.863 9.888 1.00 42.19 135 LEU A N 1
ATOM 1063 C CA . LEU A 1 135 ? 6.731 13.110 9.272 1.00 42.19 135 LEU A CA 1
ATOM 1064 C C . LEU A 1 135 ? 5.862 14.346 9.570 1.00 42.19 135 LEU A C 1
ATOM 1066 O O . LEU A 1 135 ? 6.369 15.465 9.544 1.00 42.19 135 LEU A O 1
ATOM 1070 N N . ILE A 1 136 ? 4.573 14.144 9.846 1.00 46.81 136 ILE A N 1
ATOM 1071 C CA . ILE A 1 136 ? 3.607 15.183 10.225 1.00 46.81 136 ILE A CA 1
ATOM 1072 C C . ILE A 1 136 ? 3.201 14.907 11.671 1.00 46.81 136 ILE A C 1
ATOM 1074 O O . ILE A 1 136 ? 2.792 13.788 11.979 1.00 46.81 136 ILE A O 1
ATOM 1078 N N . GLN A 1 137 ? 3.378 15.892 12.551 1.00 60.66 137 GLN A N 1
ATOM 1079 C CA . GLN A 1 137 ? 3.168 15.763 13.995 1.00 60.66 137 GLN A CA 1
ATOM 1080 C C . GLN A 1 137 ? 2.652 17.082 14.569 1.00 60.66 137 GLN A C 1
ATOM 1082 O O . GLN A 1 137 ? 2.918 18.140 14.001 1.00 60.66 137 GLN A O 1
ATOM 1087 N N . ASP A 1 138 ? 1.954 17.008 15.706 1.00 60.25 138 ASP A N 1
ATOM 1088 C CA . ASP A 1 138 ? 1.663 18.152 16.577 1.00 60.25 138 ASP A CA 1
ATOM 1089 C C . ASP A 1 138 ? 0.816 19.279 15.945 1.00 60.25 138 ASP A C 1
ATOM 1091 O O . ASP A 1 138 ? 0.759 20.388 16.474 1.00 60.25 138 ASP A O 1
ATOM 1095 N N . VAL A 1 139 ? 0.159 19.023 14.806 1.00 50.12 139 VAL A N 1
ATOM 1096 C CA . VAL A 1 139 ? -0.581 20.029 14.008 1.00 50.12 139 VAL A CA 1
ATOM 1097 C C . VAL A 1 139 ? 0.307 21.222 13.567 1.00 50.12 139 VAL A C 1
ATOM 1099 O O . VAL A 1 139 ? -0.162 22.165 12.931 1.00 50.12 139 VAL A O 1
ATOM 1102 N N . GLU A 1 140 ? 1.622 21.157 13.813 1.00 43.69 140 GLU A N 1
ATOM 1103 C CA . GLU A 1 140 ? 2.632 22.133 13.409 1.00 43.69 140 GLU A CA 1
ATOM 1104 C C . GLU A 1 140 ? 3.614 21.499 12.415 1.00 43.69 140 GLU A C 1
ATOM 1106 O O . GLU A 1 140 ? 4.399 20.603 12.724 1.00 43.69 140 GLU A O 1
ATOM 1111 N N . TRP A 1 141 ? 3.618 22.014 11.186 1.00 34.66 141 TRP A N 1
ATOM 1112 C CA . TRP A 1 141 ? 4.667 21.718 10.216 1.00 34.66 141 TRP A CA 1
ATOM 1113 C C . TRP A 1 141 ? 5.907 22.555 10.548 1.00 34.66 141 TRP A C 1
ATOM 1115 O O . TRP A 1 141 ? 5.879 23.775 10.362 1.00 34.66 141 TRP A O 1
ATOM 1125 N N . ILE A 1 142 ? 7.004 21.929 11.000 1.00 41.06 142 ILE A N 1
ATOM 1126 C CA . ILE A 1 142 ? 8.297 22.620 11.134 1.00 41.06 142 ILE A CA 1
ATOM 1127 C C . ILE A 1 142 ? 9.399 21.942 10.295 1.00 41.06 142 ILE A C 1
ATOM 1129 O O . ILE A 1 142 ? 9.705 20.763 10.500 1.00 41.06 142 ILE A O 1
ATOM 1133 N N . PRO A 1 143 ? 10.019 22.702 9.368 1.00 39.09 143 PRO A N 1
ATOM 1134 C CA . PRO A 1 143 ? 11.125 22.283 8.522 1.00 39.09 143 PRO A CA 1
ATOM 1135 C C . PRO A 1 143 ? 12.458 22.439 9.261 1.00 39.09 143 PRO A C 1
ATOM 1137 O O . PRO A 1 143 ? 12.746 23.537 9.718 1.00 39.09 143 PRO A O 1
ATOM 1140 N N . ASP A 1 144 ? 13.319 21.417 9.299 1.00 34.34 144 ASP A N 1
ATOM 1141 C CA . ASP A 1 144 ? 14.763 21.665 9.152 1.00 34.34 144 ASP A CA 1
ATOM 1142 C C . ASP A 1 144 ? 15.576 20.391 8.869 1.00 34.34 144 ASP A C 1
ATOM 1144 O O . ASP A 1 144 ? 15.674 19.477 9.686 1.00 34.34 144 ASP A O 1
ATOM 1148 N N . SER A 1 145 ? 16.236 20.378 7.715 1.00 28.06 145 SER A N 1
ATOM 1149 C CA . SER A 1 145 ? 17.633 19.948 7.610 1.00 28.06 145 SER A CA 1
ATOM 1150 C C . SER A 1 145 ? 18.276 20.652 6.406 1.00 28.06 145 SER A C 1
ATOM 1152 O O . SER A 1 145 ? 18.370 20.123 5.308 1.00 28.06 145 SER A O 1
ATOM 1154 N N . ARG A 1 146 ? 18.701 21.904 6.627 1.00 36.88 146 ARG A N 1
ATOM 1155 C CA . ARG A 1 146 ? 19.885 22.555 6.018 1.00 36.88 146 ARG A CA 1
ATOM 1156 C C . ARG A 1 146 ? 20.163 22.316 4.519 1.00 36.88 146 ARG A C 1
ATOM 1158 O O . ARG A 1 146 ? 21.228 21.815 4.160 1.00 36.88 146 ARG A O 1
ATOM 1165 N N . ALA A 1 147 ? 19.309 22.833 3.639 1.00 29.41 147 ALA A N 1
ATOM 1166 C CA . ALA A 1 147 ? 19.711 23.157 2.266 1.00 29.41 147 ALA A CA 1
ATOM 1167 C C . ALA A 1 147 ? 19.926 24.681 2.136 1.00 29.41 147 ALA A C 1
ATOM 1169 O O . ALA A 1 147 ? 18.990 25.452 2.373 1.00 29.41 147 ALA A O 1
ATOM 1170 N N . PRO A 1 148 ? 21.130 25.161 1.774 1.00 30.36 148 PRO A N 1
ATOM 1171 C CA . PRO A 1 148 ? 21.321 26.555 1.406 1.00 30.36 148 PRO A CA 1
ATOM 1172 C C . PRO A 1 148 ? 20.597 26.811 0.078 1.00 30.36 148 PRO A C 1
ATOM 1174 O O . PRO A 1 148 ? 20.777 26.064 -0.878 1.00 30.36 148 PRO A O 1
ATOM 1177 N N . SER A 1 149 ? 19.830 27.901 0.014 1.00 32.78 149 SER A N 1
ATOM 1178 C CA . SER A 1 149 ? 19.036 28.386 -1.131 1.00 32.78 149 SER A CA 1
ATOM 1179 C C . SER A 1 149 ? 17.655 27.731 -1.350 1.00 32.78 149 SER A C 1
ATOM 1181 O O . SER A 1 149 ? 17.476 26.765 -2.076 1.00 32.78 149 SER A O 1
ATOM 1183 N N . GLY A 1 150 ? 16.630 28.342 -0.749 1.00 32.03 150 GLY A N 1
ATOM 1184 C CA . GLY A 1 150 ? 15.539 28.980 -1.503 1.00 32.03 150 GLY A CA 1
ATOM 1185 C C . GLY A 1 150 ? 14.567 28.161 -2.364 1.00 32.03 150 GLY A C 1
ATOM 1186 O O . GLY A 1 150 ? 13.652 28.779 -2.901 1.00 32.03 150 GLY A O 1
ATOM 1187 N N . TYR A 1 151 ? 14.678 26.839 -2.492 1.00 29.80 151 TYR A N 1
ATOM 1188 C CA . TYR A 1 151 ? 13.770 26.055 -3.341 1.00 29.80 151 TYR A CA 1
ATOM 1189 C C . TYR A 1 151 ? 12.926 25.073 -2.524 1.00 29.80 151 TYR A C 1
ATOM 1191 O O . TYR A 1 151 ? 13.424 24.120 -1.934 1.00 29.80 151 TYR A O 1
ATOM 1199 N N . ARG A 1 152 ? 11.615 25.344 -2.493 1.00 38.12 152 ARG A N 1
ATOM 1200 C CA . ARG A 1 152 ? 10.566 24.500 -1.911 1.00 38.12 152 ARG A CA 1
ATOM 1201 C C . ARG A 1 152 ? 9.877 23.743 -3.033 1.00 38.12 152 ARG A C 1
ATOM 1203 O O . ARG A 1 152 ? 9.057 24.326 -3.732 1.00 38.12 152 ARG A O 1
ATOM 1210 N N . LEU A 1 153 ? 10.156 22.460 -3.173 1.00 33.00 153 LEU A N 1
ATOM 1211 C CA . LEU A 1 153 ? 9.242 21.542 -3.832 1.00 33.00 153 LEU A CA 1
ATOM 1212 C C . LEU A 1 153 ? 9.243 20.266 -3.005 1.00 33.00 153 LEU A C 1
ATOM 1214 O O . LEU A 1 153 ? 10.298 19.736 -2.665 1.00 33.00 153 LEU A O 1
ATOM 1218 N N . TRP A 1 154 ? 8.050 19.774 -2.695 1.00 31.42 154 TRP A N 1
ATOM 1219 C CA . TRP A 1 154 ? 7.874 18.342 -2.548 1.00 31.42 154 TRP A CA 1
ATOM 1220 C C . TRP A 1 154 ? 8.530 17.706 -3.774 1.00 31.42 154 TRP A C 1
ATOM 1222 O O . TRP A 1 154 ? 8.208 18.089 -4.900 1.00 31.42 154 TRP A O 1
ATOM 1232 N N . SER A 1 155 ? 9.432 16.746 -3.601 1.00 33.56 155 SER A N 1
ATOM 1233 C CA . SER A 1 155 ? 9.547 15.773 -4.674 1.00 33.56 155 SER A CA 1
ATOM 1234 C C . SER A 1 155 ? 8.261 14.947 -4.618 1.00 33.56 155 SER A C 1
ATOM 1236 O O . SER A 1 155 ? 7.918 14.431 -3.554 1.00 33.56 155 SER A O 1
ATOM 1238 N N . THR A 1 156 ? 7.526 14.901 -5.728 1.00 33.97 156 THR A N 1
ATOM 1239 C CA . THR A 1 156 ? 6.393 14.002 -5.985 1.00 33.97 156 THR A CA 1
ATOM 1240 C C . THR A 1 156 ? 6.607 12.642 -5.300 1.00 33.97 156 THR A C 1
ATOM 1242 O O . THR A 1 156 ? 7.733 12.149 -5.353 1.00 33.97 156 THR A O 1
ATOM 1245 N N . PRO A 1 157 ? 5.598 12.005 -4.671 1.00 31.14 157 PRO A N 1
ATOM 1246 C CA . PRO A 1 157 ? 5.745 10.630 -4.193 1.00 31.14 157 PRO A CA 1
ATOM 1247 C C . PRO A 1 157 ? 6.292 9.742 -5.319 1.00 31.14 157 PRO A C 1
ATOM 1249 O O . PRO A 1 157 ? 5.678 9.618 -6.381 1.00 31.14 157 PRO A O 1
ATOM 1252 N N . HIS A 1 158 ? 7.478 9.171 -5.100 1.00 35.66 158 HIS A N 1
ATOM 1253 C CA . HIS A 1 158 ? 8.196 8.391 -6.105 1.00 35.66 158 HIS A CA 1
ATOM 1254 C C . HIS A 1 158 ? 7.783 6.929 -6.007 1.00 35.66 158 HIS A C 1
ATOM 1256 O O . HIS A 1 158 ? 8.050 6.256 -5.013 1.00 35.66 158 HIS A O 1
ATOM 1262 N N . ILE A 1 159 ? 7.147 6.418 -7.055 1.00 38.78 159 ILE A N 1
ATOM 1263 C CA . ILE A 1 159 ? 6.964 4.978 -7.225 1.00 38.78 159 ILE A CA 1
ATOM 1264 C C . ILE A 1 159 ? 8.257 4.447 -7.840 1.00 38.78 159 ILE A C 1
ATOM 1266 O O . ILE A 1 159 ? 8.536 4.701 -9.010 1.00 38.78 159 ILE A O 1
ATOM 1270 N N . VAL A 1 160 ? 9.052 3.711 -7.062 1.00 41.19 160 VAL A N 1
ATOM 1271 C CA . VAL A 1 160 ? 10.227 3.011 -7.595 1.00 41.19 160 VAL A CA 1
ATOM 1272 C C . VAL A 1 160 ? 9.741 1.812 -8.402 1.00 41.19 160 VAL A C 1
ATOM 1274 O O . VAL A 1 160 ? 9.344 0.791 -7.836 1.00 41.19 160 VAL A O 1
ATOM 1277 N N . THR A 1 161 ? 9.751 1.925 -9.729 1.00 52.53 161 THR A N 1
ATOM 1278 C CA . THR A 1 161 ? 9.490 0.772 -10.593 1.00 52.53 161 THR A CA 1
ATOM 1279 C C . THR A 1 161 ? 10.738 -0.106 -10.672 1.00 52.53 161 THR A C 1
ATOM 1281 O O . THR A 1 161 ? 11.828 0.408 -10.930 1.00 52.53 161 THR A O 1
ATOM 1284 N N . PRO A 1 162 ? 10.627 -1.428 -10.458 1.00 61.34 162 PRO A N 1
ATOM 1285 C CA . PRO A 1 162 ? 11.734 -2.334 -10.721 1.00 61.34 162 PRO A CA 1
ATOM 1286 C C . PRO A 1 162 ? 12.218 -2.196 -12.177 1.00 61.34 162 PRO A C 1
ATOM 1288 O O . PRO A 1 162 ? 11.381 -1.979 -13.058 1.00 61.34 162 PRO A O 1
ATOM 1291 N N . PRO A 1 163 ? 13.525 -2.367 -12.457 1.00 73.12 163 PRO A N 1
ATOM 1292 C CA . PRO A 1 163 ? 14.042 -2.355 -13.823 1.00 73.12 163 PRO A CA 1
ATOM 1293 C C . PRO A 1 163 ? 13.221 -3.269 -14.740 1.00 73.12 163 PRO A C 1
ATOM 1295 O O . PRO A 1 163 ? 12.853 -4.379 -14.349 1.00 73.12 163 PRO A O 1
ATOM 1298 N N . THR A 1 164 ? 12.911 -2.785 -15.938 1.00 88.44 164 THR A N 1
ATOM 1299 C CA . THR A 1 164 ? 12.110 -3.499 -16.937 1.00 88.44 164 THR A CA 1
ATOM 1300 C C . THR A 1 164 ? 12.541 -3.100 -18.348 1.00 88.44 164 THR A C 1
ATOM 1302 O O . THR A 1 164 ? 13.413 -2.246 -18.520 1.00 88.44 164 THR A O 1
ATOM 1305 N N . TYR A 1 165 ? 11.952 -3.739 -19.355 1.00 92.19 165 TYR A N 1
ATOM 1306 C CA . TYR A 1 165 ? 12.182 -3.436 -20.765 1.00 92.19 165 TYR A CA 1
ATOM 1307 C C . TYR A 1 165 ? 11.728 -2.010 -21.119 1.00 92.19 165 TYR A C 1
ATOM 1309 O O . TYR A 1 165 ? 10.880 -1.424 -20.447 1.00 92.19 165 TYR A O 1
ATOM 1317 N N . ALA A 1 166 ? 12.265 -1.442 -22.201 1.00 89.69 166 ALA A N 1
ATOM 1318 C CA . ALA A 1 166 ? 11.771 -0.173 -22.721 1.00 89.69 166 ALA A CA 1
ATOM 1319 C C . ALA A 1 166 ? 10.285 -0.289 -23.107 1.00 89.69 166 ALA A C 1
ATOM 1321 O O . ALA A 1 166 ? 9.862 -1.258 -23.735 1.00 89.69 166 ALA A O 1
ATOM 1322 N N . ASN A 1 167 ? 9.494 0.729 -22.775 1.00 90.19 167 ASN A N 1
ATOM 1323 C CA . ASN A 1 167 ? 8.063 0.773 -23.085 1.00 90.19 167 ASN A CA 1
ATOM 1324 C C . ASN A 1 167 ? 7.744 1.380 -24.461 1.00 90.19 167 ASN A C 1
ATOM 1326 O O . ASN A 1 167 ? 6.590 1.666 -24.782 1.00 90.19 167 ASN A O 1
ATOM 1330 N N . TYR A 1 168 ? 8.765 1.601 -25.287 1.00 90.62 168 TYR A N 1
ATOM 1331 C CA . TYR A 1 168 ? 8.615 2.106 -26.642 1.00 90.62 168 TYR A CA 1
ATOM 1332 C C . TYR A 1 168 ? 9.537 1.343 -27.591 1.00 90.62 168 TYR A C 1
ATOM 1334 O O . TYR A 1 168 ? 10.614 0.891 -27.208 1.00 90.62 168 TYR A O 1
ATOM 1342 N N . THR A 1 169 ? 9.100 1.222 -28.840 1.00 90.56 169 THR A N 1
ATOM 1343 C CA . THR A 1 169 ? 9.899 0.720 -29.956 1.00 90.56 169 THR A CA 1
ATOM 1344 C C . THR A 1 169 ? 9.285 1.220 -31.259 1.00 90.56 169 THR A C 1
ATOM 1346 O O . THR A 1 169 ? 8.062 1.361 -31.358 1.00 90.56 169 THR A O 1
ATOM 1349 N N . ALA A 1 170 ? 10.124 1.501 -32.254 1.00 88.56 170 ALA A N 1
ATOM 1350 C CA . ALA A 1 170 ? 9.673 1.759 -33.623 1.00 88.56 170 ALA A CA 1
ATOM 1351 C C . ALA A 1 170 ? 9.610 0.468 -34.462 1.00 88.56 170 ALA A C 1
ATOM 1353 O O . ALA A 1 170 ? 9.064 0.474 -35.565 1.00 88.56 170 ALA A O 1
ATOM 1354 N N . ALA A 1 171 ? 10.173 -0.629 -33.948 1.00 91.06 171 ALA A N 1
ATOM 1355 C CA . ALA A 1 171 ? 10.208 -1.914 -34.620 1.00 91.06 171 ALA A CA 1
ATOM 1356 C C . ALA A 1 171 ? 8.853 -2.636 -34.557 1.00 91.06 171 ALA A C 1
ATOM 1358 O O . ALA A 1 171 ? 7.927 -2.245 -33.837 1.00 91.06 171 ALA A O 1
ATOM 1359 N N . ALA A 1 172 ? 8.757 -3.730 -35.314 1.00 95.44 172 ALA A N 1
ATOM 1360 C CA . ALA A 1 172 ? 7.642 -4.657 -35.207 1.00 95.44 172 ALA A CA 1
ATOM 1361 C C . ALA A 1 172 ? 7.553 -5.236 -33.790 1.00 95.44 172 ALA A C 1
ATOM 1363 O O . ALA A 1 172 ? 8.569 -5.446 -33.126 1.00 95.44 172 ALA A O 1
ATOM 1364 N N . VAL A 1 173 ? 6.336 -5.525 -33.339 1.00 97.81 173 VAL A N 1
ATOM 1365 C CA . VAL A 1 173 ? 6.087 -6.093 -32.011 1.00 97.81 173 VAL A CA 1
ATOM 1366 C C . VAL A 1 173 ? 5.268 -7.365 -32.121 1.00 97.81 173 VAL A C 1
ATOM 1368 O O . VAL A 1 173 ? 4.320 -7.452 -32.900 1.00 97.81 173 VAL A O 1
ATOM 1371 N N . HIS A 1 174 ? 5.635 -8.356 -31.323 1.00 98.19 174 HIS A N 1
ATOM 1372 C CA . HIS A 1 174 ? 4.827 -9.538 -31.075 1.00 98.19 174 HIS A CA 1
ATOM 1373 C C . HIS A 1 174 ? 3.909 -9.238 -29.899 1.00 98.19 174 HIS A C 1
ATOM 1375 O O . HIS A 1 174 ? 4.345 -8.590 -28.951 1.00 98.19 174 HIS A O 1
ATOM 1381 N N . TYR A 1 175 ? 2.661 -9.689 -29.933 1.00 97.94 175 TYR A N 1
ATOM 1382 C CA . TYR A 1 175 ? 1.714 -9.411 -28.863 1.00 97.94 175 TYR A CA 1
ATOM 1383 C C . TYR A 1 175 ? 0.753 -10.564 -28.591 1.00 97.94 175 TYR A C 1
ATOM 1385 O O . TYR A 1 175 ? 0.501 -11.418 -29.444 1.00 97.94 175 TYR A O 1
ATOM 1393 N N . LEU A 1 176 ? 0.237 -10.582 -27.363 1.00 97.44 176 LEU A N 1
ATOM 1394 C CA . LEU A 1 176 ? -0.732 -11.547 -26.863 1.00 97.44 176 LEU A CA 1
ATOM 1395 C C . LEU A 1 176 ? -1.913 -10.836 -26.200 1.00 97.44 176 LEU A C 1
ATOM 1397 O O . LEU A 1 176 ? -1.693 -9.865 -25.473 1.00 97.44 176 LEU A O 1
ATOM 1401 N N . PRO A 1 177 ? -3.152 -11.307 -26.422 1.00 96.56 177 PRO A N 1
ATOM 1402 C CA . PRO A 1 177 ? -4.325 -10.761 -25.758 1.00 96.56 177 PRO A CA 1
ATOM 1403 C C . PRO A 1 177 ? -4.337 -11.147 -24.280 1.00 96.56 177 PRO A C 1
ATOM 1405 O O . PRO A 1 177 ? -4.055 -12.293 -23.928 1.00 96.56 177 PRO A O 1
ATOM 1408 N N . ILE A 1 178 ? -4.719 -10.197 -23.433 1.00 95.25 178 ILE A N 1
ATOM 1409 C CA . ILE A 1 178 ? -5.017 -10.425 -22.023 1.00 95.25 178 ILE A CA 1
ATOM 1410 C C . ILE A 1 178 ? -6.529 -10.332 -21.846 1.00 95.25 178 ILE A C 1
ATOM 1412 O O . ILE A 1 178 ? -7.137 -9.286 -22.097 1.00 95.25 178 ILE A O 1
ATOM 1416 N N . ILE A 1 179 ? -7.123 -11.437 -21.408 1.00 93.19 179 ILE A N 1
ATOM 1417 C CA . ILE A 1 179 ? -8.553 -11.596 -21.181 1.00 93.19 179 ILE A CA 1
ATOM 1418 C C . ILE A 1 179 ? -8.822 -11.605 -19.677 1.00 93.19 179 ILE A C 1
ATOM 1420 O O . ILE A 1 179 ? -8.127 -12.270 -18.913 1.00 93.19 179 ILE A O 1
ATOM 1424 N N . LYS A 1 180 ? -9.857 -10.892 -19.244 1.00 88.44 180 LYS A N 1
ATOM 1425 C CA . LYS A 1 180 ? -10.358 -10.916 -17.872 1.00 88.44 180 LYS A CA 1
ATOM 1426 C C . LYS A 1 180 ? -11.874 -11.016 -17.899 1.00 88.44 180 LYS A C 1
ATOM 1428 O O . LYS A 1 180 ? -12.533 -10.228 -18.573 1.00 88.44 180 LYS A O 1
ATOM 1433 N N . ASP A 1 181 ? -12.421 -12.002 -17.192 1.00 84.75 181 ASP A N 1
ATOM 1434 C CA . ASP A 1 181 ? -13.866 -12.261 -17.141 1.00 84.75 181 ASP A CA 1
ATOM 1435 C C . ASP A 1 181 ? -14.494 -12.400 -18.547 1.00 84.75 181 ASP A C 1
ATOM 1437 O O . ASP A 1 181 ? -15.589 -11.910 -18.816 1.00 84.75 181 ASP A O 1
ATOM 1441 N N . GLY A 1 182 ? -13.757 -13.022 -19.478 1.00 85.31 182 GLY A N 1
ATOM 1442 C CA . GLY A 1 182 ? -14.156 -13.185 -20.882 1.00 85.31 182 GLY A CA 1
ATOM 1443 C C . GLY A 1 182 ? -13.986 -11.939 -21.763 1.00 85.31 182 GLY A C 1
ATOM 1444 O O . GLY A 1 182 ? -14.210 -12.022 -22.968 1.00 85.31 182 GLY A O 1
ATOM 1445 N N . ASN A 1 183 ? -13.554 -10.807 -21.203 1.00 89.06 183 ASN A N 1
ATOM 1446 C CA . ASN A 1 183 ? -13.367 -9.552 -21.928 1.00 89.06 183 ASN A CA 1
ATOM 1447 C C . ASN A 1 183 ? -11.892 -9.287 -22.216 1.00 89.06 183 ASN A C 1
ATOM 1449 O O . ASN A 1 183 ? -11.038 -9.455 -21.348 1.00 89.06 183 ASN A O 1
ATOM 1453 N N . LEU A 1 184 ? -11.588 -8.815 -23.422 1.00 93.62 184 LEU A N 1
ATOM 1454 C CA . LEU A 1 184 ? -10.250 -8.352 -23.763 1.00 93.62 184 LEU A CA 1
ATOM 1455 C C . LEU A 1 184 ? -9.968 -7.026 -23.050 1.00 93.62 184 LEU A C 1
ATOM 1457 O O . LEU A 1 184 ? -10.654 -6.032 -23.288 1.00 93.62 184 LEU A O 1
ATOM 1461 N N . ILE A 1 185 ? -8.958 -7.016 -22.179 1.00 92.88 185 ILE A N 1
ATOM 1462 C CA . ILE A 1 185 ? -8.614 -5.832 -21.380 1.00 92.88 185 ILE A CA 1
ATOM 1463 C C . ILE A 1 185 ? -7.322 -5.151 -21.828 1.00 92.88 185 ILE A C 1
ATOM 1465 O O . ILE A 1 185 ? -7.158 -3.950 -21.611 1.00 92.88 185 ILE A O 1
ATOM 1469 N N . ALA A 1 186 ? -6.410 -5.890 -22.462 1.00 96.06 186 ALA A N 1
ATOM 1470 C CA . ALA A 1 186 ? -5.102 -5.386 -22.864 1.00 96.06 186 ALA A CA 1
ATOM 1471 C C . ALA A 1 186 ? -4.391 -6.309 -23.855 1.00 96.06 186 ALA A C 1
ATOM 1473 O O . ALA A 1 186 ? -4.808 -7.444 -24.090 1.00 96.06 186 ALA A O 1
ATOM 1474 N N . TYR A 1 187 ? -3.259 -5.829 -24.361 1.00 97.62 187 TYR A N 1
ATOM 1475 C CA . TYR A 1 187 ? -2.253 -6.627 -25.042 1.00 97.62 187 TYR A CA 1
ATOM 1476 C C . TYR A 1 187 ? -0.942 -6.597 -24.254 1.00 97.62 187 TYR A C 1
ATOM 1478 O O . TYR A 1 187 ? -0.479 -5.529 -23.858 1.00 97.62 187 TYR A O 1
ATOM 1486 N N . LEU A 1 188 ? -0.309 -7.752 -24.066 1.00 97.62 188 LEU A N 1
ATOM 1487 C CA . LEU A 1 188 ? 1.100 -7.818 -23.677 1.00 97.62 188 LEU A CA 1
ATOM 1488 C C . LEU A 1 188 ? 1.931 -7.859 -24.952 1.00 97.62 188 LEU A C 1
ATOM 1490 O O . LEU A 1 188 ? 1.642 -8.692 -25.809 1.00 97.62 188 LEU A O 1
ATOM 1494 N N . TRP A 1 189 ? 2.939 -7.005 -25.103 1.00 98.25 189 TRP A N 1
ATOM 1495 C CA . TRP A 1 189 ? 3.741 -6.964 -26.326 1.00 98.25 189 TRP A CA 1
ATOM 1496 C C . TRP A 1 189 ? 5.241 -6.964 -26.048 1.00 98.25 189 TRP A C 1
ATOM 1498 O O . TRP A 1 189 ? 5.690 -6.577 -24.974 1.00 98.25 189 TRP A O 1
ATOM 1508 N N . ALA A 1 190 ? 6.017 -7.412 -27.032 1.00 98.12 190 ALA A N 1
ATOM 1509 C CA . ALA A 1 190 ? 7.471 -7.431 -26.997 1.00 98.12 190 ALA A CA 1
ATOM 1510 C C . ALA A 1 190 ? 8.073 -7.225 -28.390 1.00 98.12 190 ALA A C 1
ATOM 1512 O O . ALA A 1 190 ? 7.585 -7.768 -29.382 1.00 98.12 190 ALA A O 1
ATOM 1513 N N . SER A 1 191 ? 9.170 -6.478 -28.462 1.00 96.81 191 SER A N 1
ATOM 1514 C CA . SER A 1 191 ? 9.988 -6.348 -29.665 1.00 96.81 191 SER A CA 1
ATOM 1515 C C . SER A 1 191 ? 10.900 -7.575 -29.822 1.00 96.81 191 SER A C 1
ATOM 1517 O O . SER A 1 191 ? 11.546 -7.991 -28.855 1.00 96.81 191 SER A O 1
ATOM 1519 N N . PRO A 1 192 ? 10.990 -8.180 -31.021 1.00 95.81 192 PRO A N 1
ATOM 1520 C CA . PRO A 1 192 ? 11.928 -9.264 -31.288 1.00 95.81 192 PRO A CA 1
ATOM 1521 C C . PRO A 1 192 ? 13.362 -8.759 -31.517 1.00 95.81 192 PRO A C 1
ATOM 1523 O O . PRO A 1 192 ? 14.299 -9.552 -31.440 1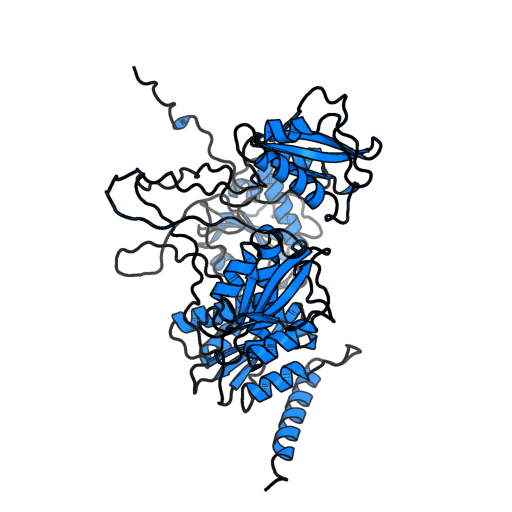.00 95.81 192 PRO A O 1
ATOM 1526 N N . THR A 1 193 ? 13.542 -7.467 -31.815 1.00 93.38 193 THR A N 1
ATOM 1527 C CA . THR A 1 193 ? 14.830 -6.877 -32.225 1.00 93.38 193 THR A CA 1
ATOM 1528 C C . THR A 1 193 ? 15.391 -5.863 -31.234 1.00 93.38 193 THR A C 1
ATOM 1530 O O . THR A 1 193 ? 16.589 -5.595 -31.262 1.00 93.38 193 THR A O 1
ATOM 1533 N N . GLU A 1 194 ? 14.562 -5.300 -30.357 1.00 92.25 194 GLU A N 1
ATOM 1534 C CA . GLU A 1 194 ? 14.956 -4.286 -29.372 1.00 92.25 194 GLU A CA 1
ATOM 1535 C C . GLU A 1 194 ? 14.628 -4.755 -27.953 1.00 92.25 194 GLU A C 1
ATOM 1537 O O . GLU A 1 194 ? 13.762 -5.602 -27.771 1.00 92.25 194 GLU A O 1
ATOM 1542 N N . GLN A 1 195 ? 15.286 -4.192 -26.933 1.00 94.06 195 GLN A N 1
ATOM 1543 C CA . GLN A 1 195 ? 15.009 -4.475 -25.514 1.00 94.06 195 GLN A CA 1
ATOM 1544 C C . GLN A 1 195 ? 13.739 -3.756 -25.033 1.00 94.06 195 GLN A C 1
ATOM 1546 O O . GLN A 1 195 ? 13.782 -2.963 -24.094 1.00 94.06 195 GLN A O 1
ATOM 1551 N N . ALA A 1 196 ? 12.616 -4.017 -25.702 1.00 94.62 196 ALA A N 1
ATOM 1552 C CA . ALA A 1 196 ? 11.346 -3.347 -25.468 1.00 94.62 196 ALA A CA 1
ATOM 1553 C C . ALA A 1 196 ? 10.199 -4.350 -25.304 1.00 94.62 196 ALA A C 1
ATOM 1555 O O . ALA A 1 196 ? 10.036 -5.251 -26.125 1.00 94.62 196 ALA A O 1
ATOM 1556 N N . ALA A 1 197 ? 9.411 -4.190 -24.250 1.00 96.81 197 ALA A N 1
ATOM 1557 C CA . ALA A 1 197 ? 8.186 -4.931 -23.983 1.00 96.81 197 ALA A CA 1
ATOM 1558 C C . ALA A 1 197 ? 7.371 -4.158 -22.957 1.00 96.81 197 ALA A C 1
ATOM 1560 O O . ALA A 1 197 ? 7.937 -3.582 -22.028 1.00 96.81 197 ALA A O 1
ATOM 1561 N N . ASP A 1 198 ? 6.054 -4.172 -23.104 1.00 96.75 198 ASP A N 1
ATOM 1562 C CA . ASP A 1 198 ? 5.174 -3.536 -22.135 1.00 96.75 198 ASP A CA 1
ATOM 1563 C C . ASP A 1 198 ? 3.765 -4.131 -22.176 1.00 96.75 198 ASP A C 1
ATOM 1565 O O . ASP A 1 198 ? 3.396 -4.929 -23.046 1.00 96.75 198 ASP A O 1
ATOM 1569 N N . TYR A 1 199 ? 2.970 -3.717 -21.203 1.00 95.69 199 TYR A N 1
ATOM 1570 C CA . TYR A 1 199 ? 1.537 -3.894 -21.155 1.00 95.69 199 TYR A CA 1
ATOM 1571 C C . TYR A 1 199 ? 0.839 -2.706 -21.828 1.00 95.69 199 TYR A C 1
ATOM 1573 O O . TYR A 1 199 ? 1.070 -1.549 -21.486 1.00 95.69 199 TYR A O 1
ATOM 1581 N N . LEU A 1 200 ? -0.058 -2.988 -22.769 1.00 96.00 200 LEU A N 1
ATOM 1582 C CA . LEU A 1 200 ? -0.844 -1.983 -23.471 1.00 96.00 200 LEU A CA 1
ATOM 1583 C C . LEU A 1 200 ? -2.338 -2.163 -23.154 1.00 96.00 200 LEU A C 1
ATOM 1585 O O . LEU A 1 200 ? -2.964 -3.072 -23.706 1.00 96.00 200 LEU A O 1
ATOM 1589 N N . PRO A 1 201 ? -2.933 -1.316 -22.294 1.00 92.50 201 PRO A N 1
ATOM 1590 C CA . PRO A 1 201 ? -4.356 -1.394 -21.984 1.00 92.50 201 PRO A CA 1
ATOM 1591 C C . PRO A 1 201 ? -5.214 -1.038 -23.200 1.00 92.50 201 PRO A C 1
ATOM 1593 O O . PRO A 1 201 ? -4.878 -0.136 -23.968 1.00 92.50 201 PRO A O 1
ATOM 1596 N N . ILE A 1 202 ? -6.367 -1.694 -23.327 1.00 91.12 202 ILE A N 1
ATOM 1597 C CA . ILE A 1 202 ? -7.399 -1.298 -24.290 1.00 91.12 202 ILE A CA 1
ATOM 1598 C C . ILE A 1 202 ? -8.268 -0.212 -23.668 1.00 91.12 202 ILE A C 1
ATOM 1600 O O . ILE A 1 202 ? -8.734 -0.341 -22.535 1.00 91.12 202 ILE A O 1
ATOM 1604 N N . ALA A 1 203 ? -8.539 0.851 -24.426 1.00 80.75 203 ALA A N 1
ATOM 1605 C CA . ALA A 1 203 ? -9.231 2.036 -23.913 1.00 80.75 203 ALA A CA 1
ATOM 1606 C C . ALA A 1 203 ? -10.621 1.723 -23.319 1.00 80.75 203 ALA A C 1
ATOM 1608 O O . ALA A 1 203 ? -11.015 2.298 -22.304 1.00 80.75 203 ALA A O 1
ATOM 1609 N N . LYS A 1 204 ? -11.356 0.776 -23.920 1.00 80.25 204 LYS A N 1
ATOM 1610 C CA . LYS A 1 204 ? -12.709 0.375 -23.489 1.00 80.25 204 LYS A CA 1
ATOM 1611 C C . LYS A 1 204 ? -12.739 -0.375 -22.153 1.00 80.25 204 LYS A C 1
ATOM 1613 O O . LYS A 1 204 ? -13.775 -0.368 -21.493 1.00 80.25 204 LYS A O 1
ATOM 1618 N N . ALA A 1 205 ? -11.630 -0.992 -21.750 1.00 79.31 205 ALA A N 1
ATOM 1619 C CA . ALA A 1 205 ? -11.552 -1.796 -20.532 1.00 79.31 205 ALA A CA 1
ATOM 1620 C C . ALA A 1 205 ? -11.353 -0.960 -19.252 1.00 79.31 205 ALA A C 1
ATOM 1622 O O . ALA A 1 205 ? -11.478 -1.485 -18.145 1.00 79.31 205 ALA A O 1
ATOM 1623 N N . GLY A 1 206 ? -11.090 0.345 -19.398 1.00 76.44 206 GLY A N 1
ATOM 1624 C CA . GLY A 1 206 ? -11.130 1.321 -18.312 1.00 76.44 206 GLY A CA 1
ATOM 1625 C C . GLY A 1 206 ? -10.292 0.928 -17.094 1.00 76.44 206 GLY A C 1
ATOM 1626 O O . GLY A 1 206 ? -9.126 0.548 -17.206 1.00 76.44 206 GLY A O 1
ATOM 1627 N N . GLU A 1 207 ? -10.903 1.034 -15.918 1.00 67.62 207 GLU A N 1
ATOM 1628 C CA 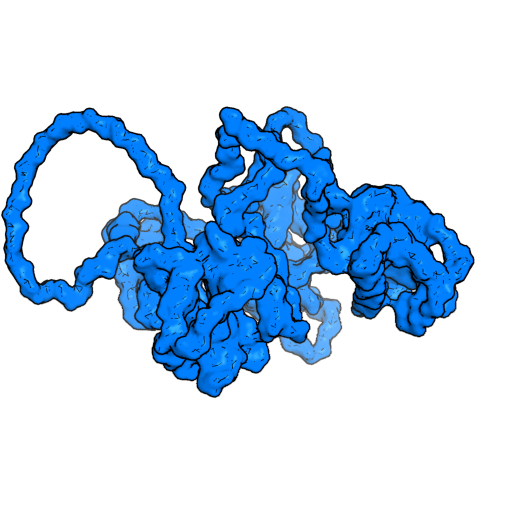. G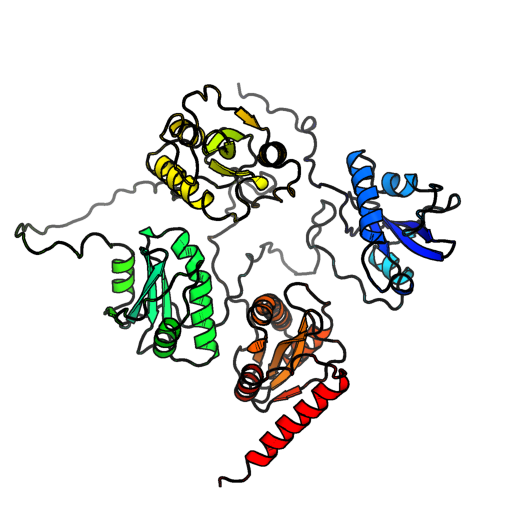LU A 1 207 ? -10.231 0.850 -14.633 1.00 67.62 207 GLU A CA 1
ATOM 1629 C C . GLU A 1 207 ? -9.680 -0.568 -14.435 1.00 67.62 207 GLU A C 1
ATOM 1631 O O . GLU A 1 207 ? -8.590 -0.742 -13.893 1.00 67.62 207 GLU A O 1
ATOM 1636 N N . GLN A 1 208 ? -10.357 -1.588 -14.969 1.00 70.19 208 GLN A N 1
ATOM 1637 C CA . GLN A 1 208 ? -9.895 -2.974 -14.865 1.00 70.19 208 GLN A CA 1
ATOM 1638 C C . GLN A 1 208 ? -8.551 -3.183 -15.572 1.00 70.19 208 GLN A C 1
ATOM 1640 O O . GLN A 1 208 ? -7.653 -3.821 -15.023 1.00 70.19 208 GLN A O 1
ATOM 1645 N N . ALA A 1 209 ? -8.377 -2.597 -16.760 1.00 79.88 209 ALA A N 1
ATOM 1646 C CA . ALA A 1 209 ? -7.106 -2.651 -17.473 1.00 79.88 209 ALA A CA 1
ATOM 1647 C C . ALA A 1 209 ? -6.009 -1.846 -16.761 1.00 79.88 209 ALA A C 1
ATOM 1649 O O . ALA A 1 209 ? -4.838 -2.222 -16.820 1.00 79.88 209 ALA A O 1
ATOM 1650 N N . ARG A 1 210 ? -6.368 -0.761 -16.065 1.00 71.31 210 ARG A N 1
ATOM 1651 C CA . ARG A 1 210 ? -5.423 0.045 -15.282 1.00 71.31 210 ARG A CA 1
ATOM 1652 C C . ARG A 1 210 ? -4.916 -0.708 -14.051 1.00 71.31 210 ARG A C 1
ATOM 1654 O O . ARG A 1 210 ? -3.714 -0.705 -13.798 1.00 71.31 210 ARG A O 1
ATOM 1661 N N . ILE A 1 211 ? -5.805 -1.387 -13.326 1.00 69.00 211 ILE A N 1
ATOM 1662 C CA . ILE A 1 211 ? -5.457 -2.219 -12.164 1.00 69.00 211 ILE A CA 1
ATOM 1663 C C . ILE A 1 211 ? -4.557 -3.388 -12.592 1.00 69.00 211 ILE A C 1
ATOM 1665 O O . ILE A 1 211 ? -3.527 -3.645 -11.965 1.00 69.00 211 ILE A O 1
ATOM 1669 N N . ALA A 1 212 ? -4.891 -4.051 -13.704 1.00 79.25 212 ALA A N 1
ATOM 1670 C CA . ALA A 1 212 ? -4.111 -5.166 -14.237 1.00 79.25 212 ALA A CA 1
ATOM 1671 C C . ALA A 1 212 ? -2.684 -4.767 -14.669 1.00 79.25 212 ALA A C 1
ATOM 1673 O O . ALA A 1 212 ? -1.761 -5.581 -14.557 1.00 79.25 212 ALA A O 1
ATOM 1674 N N . ALA A 1 213 ? -2.483 -3.521 -15.117 1.00 81.81 213 ALA A N 1
ATOM 1675 C CA . ALA A 1 213 ? -1.206 -3.029 -15.638 1.00 81.81 213 ALA A CA 1
ATOM 1676 C C . ALA A 1 213 ? -0.045 -3.203 -14.648 1.00 81.81 213 ALA A C 1
ATOM 1678 O O . ALA A 1 213 ? 1.046 -3.613 -15.037 1.00 81.81 213 ALA A O 1
ATOM 1679 N N . ALA A 1 214 ? -0.286 -2.948 -13.358 1.00 75.06 214 ALA A N 1
ATOM 1680 C CA . ALA A 1 214 ? 0.750 -3.044 -12.332 1.00 75.06 214 ALA A CA 1
ATOM 1681 C C . ALA A 1 214 ? 1.307 -4.472 -12.204 1.00 75.06 214 ALA A C 1
ATOM 1683 O O . ALA A 1 214 ? 2.518 -4.672 -12.135 1.00 75.06 214 ALA A O 1
ATOM 1684 N N . LEU A 1 215 ? 0.433 -5.481 -12.221 1.00 80.12 215 LEU A N 1
ATOM 1685 C CA . LEU A 1 215 ? 0.834 -6.882 -12.090 1.00 80.12 215 LEU A CA 1
ATOM 1686 C C . LEU A 1 215 ? 1.559 -7.398 -13.335 1.00 80.12 215 LEU A C 1
ATOM 1688 O O . LEU A 1 215 ? 2.548 -8.118 -13.207 1.00 80.12 215 LEU A O 1
ATOM 1692 N N . TRP A 1 216 ? 1.111 -7.018 -14.534 1.00 90.31 216 TRP A N 1
ATOM 1693 C CA . TRP A 1 216 ? 1.809 -7.385 -15.769 1.00 90.31 216 TRP A CA 1
ATOM 1694 C C . TRP A 1 216 ? 3.157 -6.678 -15.906 1.00 90.31 216 TRP A C 1
ATOM 1696 O O . TRP A 1 216 ? 4.138 -7.328 -16.267 1.00 90.31 216 TRP A O 1
ATOM 1706 N N . GLY A 1 217 ? 3.239 -5.401 -15.523 1.00 85.69 217 GLY A N 1
ATOM 1707 C CA . GLY A 1 217 ? 4.503 -4.672 -15.425 1.00 85.69 217 GLY A CA 1
ATOM 1708 C C . GLY A 1 217 ? 5.493 -5.369 -14.489 1.00 85.69 217 GLY A C 1
ATOM 1709 O O . GLY A 1 217 ? 6.637 -5.591 -14.872 1.00 85.69 217 GLY A O 1
ATOM 1710 N N . LEU A 1 218 ? 5.040 -5.829 -13.315 1.00 81.50 218 LEU A N 1
ATOM 1711 C CA . LEU A 1 218 ? 5.875 -6.603 -12.386 1.00 81.50 218 LEU A CA 1
ATOM 1712 C C . LEU A 1 218 ? 6.356 -7.933 -12.983 1.00 81.50 218 LEU A C 1
ATOM 1714 O O . LEU A 1 218 ? 7.522 -8.284 -12.821 1.00 81.50 218 LEU A O 1
ATOM 1718 N N . ARG A 1 219 ? 5.503 -8.661 -13.716 1.00 89.38 219 ARG A N 1
ATOM 1719 C CA . ARG A 1 219 ? 5.903 -9.907 -14.400 1.00 89.38 219 ARG A CA 1
ATOM 1720 C C . ARG A 1 219 ? 6.971 -9.651 -15.465 1.00 89.38 219 ARG A C 1
ATOM 1722 O O . ARG A 1 219 ? 7.919 -10.431 -15.575 1.00 89.38 219 ARG A O 1
ATOM 1729 N N . LEU A 1 220 ? 6.843 -8.561 -16.225 1.00 91.12 220 LEU A N 1
ATOM 1730 C CA . LEU A 1 220 ? 7.859 -8.138 -17.190 1.00 91.12 220 LEU A CA 1
ATOM 1731 C C . LEU A 1 220 ? 9.161 -7.736 -16.491 1.00 91.12 220 LEU A C 1
ATOM 1733 O O . LEU A 1 220 ? 10.219 -8.203 -16.905 1.00 91.12 220 LEU A O 1
ATOM 1737 N N . SER A 1 221 ? 9.093 -6.979 -15.393 1.00 84.94 221 SER A N 1
ATOM 1738 C CA . SER A 1 221 ? 10.261 -6.649 -14.571 1.00 84.94 221 SER A CA 1
ATOM 1739 C C . SER A 1 221 ? 10.960 -7.890 -14.013 1.00 84.94 221 SER A C 1
ATOM 1741 O O . SER A 1 221 ? 12.187 -7.963 -14.014 1.00 84.94 221 SER A O 1
ATOM 1743 N N . ASP A 1 222 ? 10.211 -8.892 -13.547 1.00 82.12 222 ASP A N 1
ATOM 1744 C CA . ASP A 1 222 ? 10.782 -10.145 -13.045 1.00 82.12 222 ASP A CA 1
ATOM 1745 C C . ASP A 1 222 ? 11.456 -10.944 -14.170 1.00 82.12 222 ASP A C 1
ATOM 1747 O O . ASP A 1 222 ? 12.509 -11.550 -13.962 1.00 82.12 222 ASP A O 1
ATOM 1751 N N . CYS A 1 223 ? 10.890 -10.928 -15.381 1.00 87.50 223 CYS A N 1
ATOM 1752 C CA . CYS A 1 223 ? 11.524 -11.528 -16.555 1.00 87.50 223 CYS A CA 1
ATOM 1753 C C . CYS A 1 223 ? 12.794 -10.775 -16.967 1.00 87.50 223 CYS A C 1
ATOM 1755 O O . CYS A 1 223 ? 13.811 -11.417 -17.233 1.00 87.50 223 CYS A O 1
ATOM 1757 N N . TYR A 1 224 ? 12.758 -9.442 -16.950 1.00 88.12 224 TYR A N 1
ATOM 1758 C CA . TYR A 1 224 ? 13.908 -8.587 -17.230 1.00 88.12 224 TYR A CA 1
ATOM 1759 C C . TYR A 1 224 ? 15.044 -8.860 -16.242 1.00 88.12 224 TYR A C 1
ATOM 1761 O O . TYR A 1 224 ? 16.160 -9.177 -16.645 1.00 88.12 224 TYR A O 1
ATOM 1769 N N . ALA A 1 225 ? 14.740 -8.850 -14.942 1.00 77.12 225 ALA A N 1
ATOM 1770 C CA . ALA A 1 225 ? 15.704 -9.140 -13.885 1.00 77.12 225 ALA A CA 1
ATOM 1771 C C . ALA A 1 225 ? 16.240 -10.580 -13.952 1.00 77.12 225 ALA A C 1
ATOM 1773 O O . ALA A 1 225 ? 17.346 -10.850 -13.497 1.00 77.12 225 ALA A O 1
ATOM 1774 N N . ALA A 1 226 ? 15.471 -11.522 -14.498 1.00 80.62 226 ALA A N 1
ATOM 1775 C CA . ALA A 1 226 ? 15.923 -12.889 -14.741 1.00 80.62 226 ALA A CA 1
ATOM 1776 C C . ALA A 1 226 ? 16.680 -13.058 -16.077 1.00 80.62 226 ALA A C 1
ATOM 1778 O O . ALA A 1 226 ? 16.996 -14.186 -16.456 1.00 80.62 226 ALA A O 1
ATOM 1779 N N . GLY A 1 227 ? 16.971 -11.966 -16.791 1.00 87.88 227 GLY A N 1
ATOM 1780 C CA . GLY A 1 227 ? 17.767 -11.965 -18.019 1.00 87.88 227 GLY A CA 1
ATOM 1781 C C . GLY A 1 227 ? 17.042 -12.512 -19.250 1.00 87.88 227 GLY A C 1
ATOM 1782 O O . GLY A 1 227 ? 17.690 -12.879 -20.230 1.00 87.88 227 GLY A O 1
ATOM 1783 N N . PHE A 1 228 ? 15.708 -12.601 -19.227 1.00 93.06 228 PHE A N 1
ATOM 1784 C CA . PHE A 1 228 ? 14.955 -13.011 -20.411 1.00 93.06 228 PHE A CA 1
ATOM 1785 C C . PHE A 1 228 ? 15.040 -11.925 -21.487 1.00 93.06 228 PHE A C 1
ATOM 1787 O O . PHE A 1 228 ? 14.986 -10.732 -21.190 1.00 93.06 228 PHE A O 1
ATOM 1794 N N . SER A 1 229 ? 15.098 -12.326 -22.759 1.00 96.81 229 SER A N 1
ATOM 1795 C CA . SER A 1 229 ? 14.801 -11.394 -23.850 1.00 96.81 229 SER A CA 1
ATOM 1796 C C . SER A 1 229 ? 13.329 -10.959 -23.778 1.00 96.81 229 SER A C 1
ATOM 1798 O O . SER A 1 229 ? 12.514 -11.714 -23.241 1.00 96.81 229 SER A O 1
ATOM 1800 N N . PRO A 1 230 ? 12.941 -9.807 -24.351 1.00 97.31 230 PRO A N 1
ATOM 1801 C CA . PRO A 1 230 ? 11.548 -9.353 -24.340 1.00 97.31 230 PRO A CA 1
ATOM 1802 C C . PRO A 1 230 ? 10.579 -10.407 -24.893 1.00 97.31 230 PRO A C 1
ATOM 1804 O O . PRO A 1 230 ? 9.545 -10.701 -24.295 1.00 97.31 230 PRO A O 1
ATOM 1807 N N . LEU A 1 231 ? 10.950 -11.066 -25.994 1.00 96.69 231 LEU A N 1
ATOM 1808 C CA . LEU A 1 231 ? 10.148 -12.143 -26.578 1.00 96.69 231 LEU A CA 1
ATOM 1809 C C . LEU A 1 231 ? 10.113 -13.400 -25.690 1.00 96.69 231 LEU A C 1
ATOM 1811 O O . LEU A 1 231 ? 9.095 -14.087 -25.607 1.00 96.69 231 LEU A O 1
ATOM 1815 N N . GLY A 1 232 ? 11.214 -13.694 -24.992 1.00 96.25 232 GLY A N 1
ATOM 1816 C CA . GLY A 1 232 ? 11.260 -14.736 -23.967 1.00 96.25 232 GLY A CA 1
ATOM 1817 C C . GLY A 1 232 ? 10.338 -14.426 -22.785 1.00 96.25 232 GLY A C 1
ATOM 1818 O O . GLY A 1 232 ? 9.637 -15.320 -22.313 1.00 96.25 232 GLY A O 1
ATOM 1819 N N . ALA A 1 233 ? 10.283 -13.164 -22.355 1.00 96.19 233 ALA A N 1
ATOM 1820 C CA . ALA A 1 233 ? 9.375 -12.689 -21.318 1.00 96.19 233 ALA A CA 1
ATOM 1821 C C . ALA A 1 233 ? 7.914 -12.818 -21.748 1.00 96.19 233 ALA A C 1
ATOM 1823 O O . ALA A 1 233 ? 7.125 -13.386 -20.999 1.00 96.19 233 ALA A O 1
ATOM 1824 N N . LEU A 1 234 ? 7.570 -12.390 -22.968 1.00 96.19 234 LEU A N 1
ATOM 1825 C CA . LEU A 1 234 ? 6.222 -12.520 -23.532 1.00 96.19 234 LEU A CA 1
ATOM 1826 C C . LEU A 1 234 ? 5.744 -13.983 -23.520 1.00 96.19 234 LEU A C 1
ATOM 1828 O O . LEU A 1 234 ? 4.652 -14.289 -23.042 1.00 96.19 234 LEU A O 1
ATOM 1832 N N . ARG A 1 235 ? 6.593 -14.911 -23.976 1.00 94.69 235 ARG A N 1
ATOM 1833 C CA . ARG A 1 235 ? 6.277 -16.351 -24.018 1.00 94.69 235 ARG A CA 1
ATOM 1834 C C . ARG A 1 235 ? 6.209 -16.989 -22.639 1.00 94.69 235 ARG A C 1
ATOM 1836 O O . ARG A 1 235 ? 5.373 -17.856 -22.413 1.00 94.69 235 ARG A O 1
ATOM 1843 N N . LYS A 1 236 ? 7.060 -16.560 -21.705 1.00 93.12 236 LYS A N 1
ATOM 1844 C CA . LYS A 1 236 ? 6.987 -16.996 -20.306 1.00 93.12 236 LYS A CA 1
ATOM 1845 C C . LYS A 1 236 ? 5.702 -16.498 -19.644 1.00 93.12 236 LYS A C 1
ATOM 1847 O O . LYS A 1 236 ? 5.058 -17.263 -18.933 1.00 93.12 236 LYS A O 1
ATOM 1852 N N . CYS A 1 237 ? 5.319 -15.253 -19.919 1.00 91.50 237 CYS A N 1
ATOM 1853 C CA . CYS A 1 237 ? 4.109 -14.616 -19.410 1.00 91.50 237 CYS A CA 1
ATOM 1854 C C . CYS A 1 237 ? 2.827 -15.351 -19.822 1.00 91.50 237 CYS A C 1
ATOM 1856 O O . CYS A 1 237 ? 1.890 -15.382 -19.030 1.00 91.50 237 CYS A O 1
ATOM 1858 N N . ARG A 1 238 ? 2.806 -16.011 -20.992 1.00 90.56 238 ARG A N 1
ATOM 1859 C CA . ARG A 1 238 ? 1.685 -16.871 -21.418 1.00 90.56 238 ARG A CA 1
ATOM 1860 C C . ARG A 1 238 ? 1.352 -17.971 -20.406 1.00 90.56 238 ARG A C 1
ATOM 1862 O O . ARG A 1 238 ? 0.194 -18.315 -20.262 1.00 90.56 238 ARG A O 1
ATOM 1869 N N . ASN A 1 239 ? 2.348 -18.504 -19.701 1.00 86.19 239 ASN A N 1
ATOM 1870 C CA . ASN A 1 239 ? 2.159 -19.636 -18.790 1.00 86.19 239 ASN A CA 1
ATOM 1871 C C . ASN A 1 239 ? 1.832 -19.207 -17.350 1.00 86.19 239 ASN A C 1
ATOM 1873 O O . ASN A 1 239 ? 1.884 -20.037 -16.439 1.00 86.19 239 ASN A O 1
ATOM 1877 N N . TYR A 1 240 ? 1.585 -17.915 -17.102 1.00 81.25 240 TYR A N 1
ATOM 1878 C CA . TYR A 1 240 ? 1.162 -17.478 -15.774 1.00 81.25 240 TYR A CA 1
ATOM 1879 C C . TYR A 1 240 ? -0.288 -17.902 -15.529 1.00 81.25 240 TYR A C 1
ATOM 1881 O O . TYR A 1 240 ? -1.128 -17.703 -16.403 1.00 81.25 240 TYR A O 1
ATOM 1889 N N . PRO A 1 241 ? -0.592 -18.461 -14.344 1.00 71.50 241 PRO A N 1
ATOM 1890 C CA . PRO A 1 241 ? -1.945 -18.878 -14.020 1.00 71.50 241 PRO A CA 1
ATOM 1891 C C . PRO A 1 241 ? -2.887 -17.675 -13.978 1.00 71.50 241 PRO A C 1
ATOM 1893 O O . PRO A 1 241 ? -2.465 -16.562 -13.642 1.00 71.50 241 PRO A O 1
ATOM 1896 N N . HIS A 1 242 ? -4.164 -17.937 -14.257 1.00 71.44 242 HIS A N 1
ATOM 1897 C CA . HIS A 1 242 ? -5.237 -16.966 -14.104 1.00 71.44 242 HIS A CA 1
ATOM 1898 C C . HIS A 1 242 ? -5.164 -16.258 -12.748 1.00 71.44 242 HIS A C 1
ATOM 1900 O O . HIS A 1 242 ? -5.091 -16.895 -11.692 1.00 71.44 242 HIS A O 1
ATOM 1906 N N . ASP A 1 243 ? -5.224 -14.932 -12.782 1.00 73.12 243 ASP A N 1
ATOM 1907 C CA . ASP A 1 243 ? -5.243 -14.087 -11.600 1.00 73.12 243 ASP A CA 1
ATOM 1908 C C . ASP A 1 243 ? -6.399 -13.092 -11.710 1.00 73.12 243 ASP A C 1
ATOM 1910 O O . ASP A 1 243 ? -6.527 -12.359 -12.691 1.00 73.12 243 ASP A O 1
ATOM 1914 N N . TYR A 1 244 ? -7.247 -13.064 -10.682 1.00 69.25 244 TYR A N 1
ATOM 1915 C CA . TYR A 1 244 ? -8.505 -12.315 -10.706 1.00 69.25 244 TYR A CA 1
ATOM 1916 C C . TYR A 1 244 ? -8.321 -10.792 -10.835 1.00 69.25 244 TYR A C 1
ATOM 1918 O O . TYR A 1 244 ? -9.279 -10.103 -11.179 1.00 69.25 244 TYR A O 1
ATOM 1926 N N . MET A 1 245 ? -7.127 -10.247 -10.562 1.00 61.47 245 MET A N 1
ATOM 1927 C CA . MET A 1 245 ? -6.845 -8.814 -10.709 1.00 61.47 245 MET A CA 1
ATOM 1928 C C . MET A 1 245 ? -6.244 -8.468 -12.069 1.00 61.47 245 MET A C 1
ATOM 1930 O O . MET A 1 245 ? -6.499 -7.386 -12.589 1.00 61.47 245 MET A O 1
ATOM 1934 N N . SER A 1 246 ? -5.455 -9.370 -12.650 1.00 79.06 246 SER A N 1
ATOM 1935 C CA . SER A 1 246 ? -4.685 -9.108 -13.871 1.00 79.06 246 SER A CA 1
ATOM 1936 C C . SER A 1 246 ? -5.232 -9.770 -15.133 1.00 79.06 246 SER A C 1
ATOM 1938 O O . SER A 1 246 ? -4.810 -9.404 -16.230 1.00 79.06 246 SER A O 1
ATOM 1940 N N . GLY A 1 247 ? -6.178 -10.700 -15.004 1.00 87.88 247 GLY A N 1
ATOM 1941 C CA . GLY A 1 247 ? -6.619 -11.541 -16.111 1.00 87.88 247 GLY A CA 1
ATOM 1942 C C . GLY A 1 247 ? -5.564 -12.578 -16.499 1.00 87.88 247 GLY A C 1
ATOM 1943 O O . GLY A 1 247 ? -4.595 -12.830 -15.776 1.00 87.88 247 GLY A O 1
ATOM 1944 N N . GLU A 1 248 ? -5.751 -13.180 -17.666 1.00 92.62 248 GLU A N 1
ATOM 1945 C CA . GLU A 1 248 ? -4.894 -14.231 -18.206 1.00 92.62 248 GLU A CA 1
ATOM 1946 C C . GLU A 1 248 ? -4.605 -14.025 -19.690 1.00 92.62 248 GLU A C 1
ATOM 1948 O O . GLU A 1 248 ? -5.346 -13.352 -20.405 1.00 92.62 248 GLU A O 1
ATOM 1953 N N . ILE A 1 249 ? -3.527 -14.644 -20.164 1.00 94.50 249 ILE A N 1
ATOM 1954 C CA . ILE A 1 249 ? -3.343 -14.892 -21.590 1.00 94.50 249 ILE A CA 1
ATOM 1955 C C . ILE A 1 249 ? -3.885 -16.302 -21.835 1.00 94.50 249 ILE A C 1
ATOM 1957 O O . ILE A 1 249 ? -3.332 -17.235 -21.257 1.00 94.50 249 ILE A O 1
ATOM 1961 N N . PRO A 1 250 ? -4.923 -16.492 -22.668 1.00 90.88 250 PRO A N 1
ATOM 1962 C CA . PRO A 1 250 ? -5.461 -17.824 -22.920 1.00 90.88 250 PRO A CA 1
ATOM 1963 C C . PRO A 1 250 ? -4.384 -18.786 -23.443 1.00 90.88 250 PRO A C 1
ATOM 1965 O O . PRO A 1 250 ? -3.597 -18.411 -24.315 1.00 90.88 250 PRO A O 1
ATOM 1968 N N . ASP A 1 251 ? -4.393 -20.041 -22.985 1.00 85.00 251 ASP A N 1
ATOM 1969 C CA . ASP A 1 251 ? -3.385 -21.059 -23.345 1.00 85.00 251 ASP A CA 1
ATOM 1970 C C . ASP A 1 251 ? -3.204 -21.229 -24.865 1.00 85.00 251 ASP A C 1
ATOM 1972 O O . ASP A 1 251 ? -2.110 -21.506 -25.364 1.00 85.00 251 ASP A O 1
ATOM 1976 N N . HIS A 1 252 ? -4.288 -21.033 -25.620 1.00 85.81 252 HIS A N 1
ATOM 1977 C CA . HIS A 1 252 ? -4.330 -21.162 -27.078 1.00 85.81 252 HIS A CA 1
ATOM 1978 C C . HIS A 1 252 ? -4.262 -19.824 -27.824 1.00 85.81 252 HIS A C 1
ATOM 1980 O O . HIS A 1 252 ? -4.456 -19.793 -29.040 1.00 85.81 252 HIS A O 1
ATOM 1986 N N . ALA A 1 253 ? -4.002 -18.715 -27.128 1.00 89.38 253 ALA A N 1
ATOM 1987 C CA . ALA A 1 253 ? -3.913 -17.409 -27.760 1.00 89.38 253 ALA A CA 1
ATOM 1988 C C . ALA A 1 253 ? -2.744 -17.376 -28.764 1.00 89.38 253 ALA A C 1
ATOM 1990 O O . ALA A 1 253 ? -1.594 -17.640 -28.380 1.00 89.38 253 ALA A O 1
ATOM 1991 N N . PRO A 1 254 ? -2.999 -17.051 -30.046 1.00 90.44 254 PRO A N 1
ATOM 1992 C CA . PRO A 1 254 ? -1.932 -16.949 -31.028 1.00 90.44 254 PRO A CA 1
ATOM 1993 C C . PRO A 1 254 ? -1.002 -15.781 -30.680 1.00 90.44 254 PRO A C 1
ATOM 1995 O O . PRO A 1 254 ? -1.452 -14.712 -30.279 1.00 90.44 254 PRO A O 1
ATOM 1998 N N . GLU A 1 255 ? 0.307 -15.989 -30.849 1.00 94.69 255 GLU A N 1
ATOM 1999 C CA . GLU A 1 255 ? 1.282 -14.891 -30.847 1.00 94.69 255 GLU A CA 1
ATOM 2000 C C . GLU A 1 255 ? 1.096 -14.117 -32.150 1.00 94.69 255 GLU A C 1
ATOM 2002 O O . GLU A 1 255 ? 1.366 -14.641 -33.230 1.00 94.69 255 GLU A O 1
ATOM 2007 N N . LEU A 1 256 ? 0.560 -12.904 -32.045 1.00 96.44 256 LEU A N 1
ATOM 2008 C CA .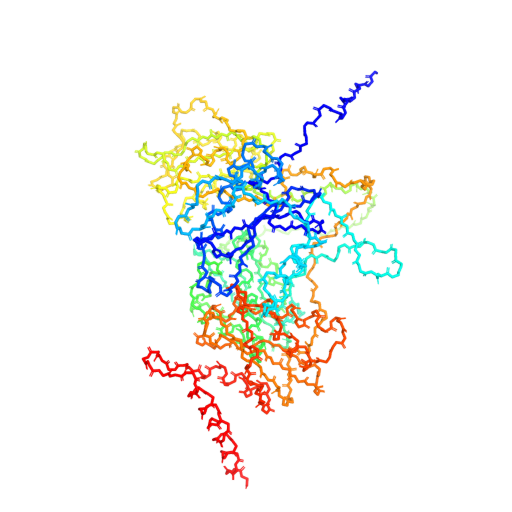 LEU A 1 256 ? 0.272 -12.044 -33.186 1.00 96.44 256 LEU A CA 1
ATOM 2009 C C . LEU A 1 256 ? 1.417 -11.057 -33.397 1.00 96.44 256 LEU A C 1
ATOM 2011 O O . LEU A 1 256 ? 2.184 -10.779 -32.479 1.00 96.44 256 LEU A O 1
ATOM 2015 N N . VAL A 1 257 ? 1.531 -10.518 -34.610 1.00 97.12 257 VAL A N 1
ATOM 2016 C CA . VAL A 1 257 ? 2.577 -9.553 -34.968 1.00 97.12 257 VAL A CA 1
ATOM 2017 C C . VAL A 1 257 ? 1.931 -8.275 -35.480 1.00 97.12 257 VAL A C 1
ATOM 2019 O O . VAL A 1 257 ? 1.064 -8.310 -36.353 1.00 97.12 257 VAL A O 1
ATOM 2022 N N . ALA A 1 258 ? 2.355 -7.144 -34.929 1.00 95.06 258 ALA A N 1
ATOM 2023 C CA . ALA A 1 258 ? 2.054 -5.814 -35.429 1.00 95.06 258 ALA A CA 1
ATOM 2024 C C . ALA A 1 258 ? 3.315 -5.234 -36.077 1.00 95.06 258 ALA A C 1
ATOM 2026 O O . ALA A 1 258 ? 4.420 -5.390 -35.557 1.00 95.06 258 ALA A O 1
ATOM 2027 N N . SER A 1 259 ? 3.153 -4.549 -37.211 1.00 92.62 259 SER A N 1
ATOM 2028 C CA . SER A 1 259 ? 4.276 -3.962 -37.952 1.00 92.62 259 SER A CA 1
ATOM 2029 C C . SER A 1 259 ? 5.010 -2.874 -37.167 1.00 92.62 259 SER A C 1
ATOM 2031 O O . SER A 1 259 ? 6.195 -2.669 -37.404 1.00 92.62 259 SER A O 1
ATOM 2033 N N . THR A 1 260 ? 4.320 -2.199 -36.242 1.00 92.25 260 THR A N 1
ATOM 2034 C CA . THR A 1 260 ? 4.873 -1.211 -35.305 1.00 92.25 260 THR A CA 1
ATOM 2035 C C . THR A 1 260 ? 4.071 -1.200 -34.001 1.00 92.25 260 THR A C 1
ATOM 2037 O O . THR A 1 260 ? 2.909 -1.620 -33.971 1.00 92.25 260 THR A O 1
ATOM 2040 N N . LEU A 1 261 ? 4.653 -0.661 -32.924 1.00 93.31 261 LEU A N 1
ATOM 2041 C CA . LEU A 1 261 ? 3.923 -0.420 -31.675 1.00 93.31 261 LEU A CA 1
ATOM 2042 C C . LEU A 1 261 ? 2.752 0.560 -31.865 1.00 93.31 261 LEU A C 1
ATOM 2044 O O . LEU A 1 261 ? 1.700 0.385 -31.257 1.00 93.31 261 LEU A O 1
ATOM 2048 N N . ASP A 1 262 ? 2.893 1.568 -32.727 1.00 91.44 262 ASP A N 1
ATOM 2049 C CA . ASP A 1 262 ? 1.815 2.532 -32.975 1.00 91.44 262 ASP A CA 1
ATOM 2050 C C . ASP A 1 262 ? 0.616 1.901 -33.692 1.00 91.44 262 ASP A C 1
ATOM 2052 O O . ASP A 1 262 ? -0.525 2.248 -33.388 1.00 91.44 262 ASP A O 1
ATOM 2056 N N . TYR A 1 263 ? 0.844 0.903 -34.555 1.00 93.06 263 TYR A N 1
ATOM 2057 C CA . TYR A 1 263 ? -0.243 0.093 -35.110 1.00 93.06 263 TYR A CA 1
ATOM 2058 C C . TYR A 1 263 ? -0.995 -0.667 -34.008 1.00 93.06 263 TYR A C 1
ATOM 2060 O O . TYR A 1 263 ? -2.225 -0.682 -33.989 1.00 93.06 263 TYR A O 1
ATOM 2068 N N . LEU A 1 264 ? -0.269 -1.261 -33.054 1.00 94.50 264 LEU A N 1
ATOM 2069 C CA . LEU A 1 264 ? -0.885 -1.955 -31.922 1.00 94.50 264 LEU A CA 1
ATOM 2070 C C . LEU A 1 264 ? -1.645 -0.987 -30.995 1.00 94.50 264 LEU A C 1
ATOM 2072 O O . LEU A 1 264 ? -2.730 -1.320 -30.525 1.00 94.50 264 LEU A O 1
ATOM 2076 N N . LYS A 1 265 ? -1.133 0.231 -30.772 1.00 92.75 265 LYS A N 1
ATOM 2077 C CA . LYS A 1 265 ? -1.851 1.290 -30.037 1.00 92.75 265 LYS A CA 1
ATOM 2078 C C . LYS A 1 265 ? -3.145 1.695 -30.736 1.00 92.75 265 LYS A C 1
ATOM 2080 O O . LYS A 1 265 ? -4.164 1.843 -30.065 1.00 92.75 265 LYS A O 1
ATOM 2085 N N . ALA A 1 266 ? -3.125 1.841 -32.061 1.00 90.38 266 ALA A N 1
ATOM 2086 C CA . ALA A 1 266 ? -4.333 2.116 -32.834 1.00 90.38 266 ALA A CA 1
ATOM 2087 C C . ALA A 1 266 ? -5.361 0.986 -32.660 1.00 90.38 266 ALA A C 1
ATOM 2089 O O . ALA A 1 266 ? -6.507 1.263 -32.320 1.00 90.38 266 ALA A O 1
ATOM 2090 N N . LEU A 1 267 ? -4.929 -0.280 -32.750 1.00 89.25 267 LEU A N 1
ATOM 2091 C CA . LEU A 1 267 ? -5.787 -1.445 -32.495 1.00 89.25 267 LEU A CA 1
ATOM 2092 C C . LEU A 1 267 ? -6.389 -1.431 -31.078 1.00 89.25 267 LEU A C 1
ATOM 2094 O O . LEU A 1 267 ? -7.577 -1.673 -30.908 1.00 89.25 267 LEU A O 1
ATOM 2098 N N . ALA A 1 268 ? -5.593 -1.094 -30.060 1.00 88.44 268 ALA A N 1
ATOM 2099 C CA . ALA A 1 268 ? -6.051 -0.990 -28.671 1.00 88.44 268 ALA A CA 1
ATOM 2100 C C . ALA A 1 268 ? -7.013 0.190 -28.415 1.00 88.44 268 ALA A C 1
ATOM 2102 O O . ALA A 1 268 ? -7.663 0.252 -27.366 1.00 88.44 268 ALA A O 1
ATOM 2103 N N . THR A 1 269 ? -7.106 1.131 -29.356 1.00 84.62 269 THR A N 1
ATOM 2104 C CA . THR A 1 269 ? -7.991 2.300 -29.273 1.00 84.62 269 THR A CA 1
ATOM 2105 C C . THR A 1 269 ? -9.273 2.103 -30.089 1.00 84.62 269 THR A C 1
ATOM 2107 O O . THR A 1 269 ? -10.324 2.593 -29.682 1.00 84.62 269 THR A O 1
ATOM 2110 N N . ASP A 1 270 ? -9.205 1.357 -31.197 1.00 68.00 270 ASP A N 1
ATOM 2111 C CA . ASP A 1 270 ? -10.205 1.380 -32.274 1.00 68.00 270 ASP A CA 1
ATOM 2112 C C . ASP A 1 270 ? -10.933 0.043 -32.501 1.00 68.00 270 ASP A C 1
ATOM 2114 O O . ASP A 1 270 ? -11.303 -0.299 -33.620 1.00 68.00 270 ASP A O 1
ATOM 2118 N N . ASP A 1 271 ? -11.169 -0.744 -31.446 1.00 54.12 271 ASP A N 1
ATOM 2119 C CA . ASP A 1 271 ? -11.853 -2.041 -31.577 1.00 54.12 271 ASP A CA 1
ATOM 2120 C C . ASP A 1 271 ? -13.381 -1.879 -31.765 1.00 54.12 271 ASP A C 1
ATOM 2122 O O . ASP A 1 271 ? -14.212 -2.289 -30.946 1.00 54.12 271 ASP A O 1
ATOM 2126 N N . SER A 1 272 ? -13.774 -1.190 -32.837 1.00 37.16 272 SER A N 1
ATOM 2127 C CA . SER A 1 272 ? -15.039 -1.385 -33.535 1.00 37.16 272 SER A CA 1
ATOM 2128 C C . SER A 1 272 ? -14.766 -2.064 -34.879 1.00 37.16 272 SER A C 1
ATOM 2130 O O . SER A 1 272 ? -14.176 -1.476 -35.775 1.00 37.16 272 SER A O 1
ATOM 2132 N N . VAL A 1 273 ? -15.303 -3.282 -35.017 1.00 45.56 273 VAL A N 1
ATOM 2133 C CA . VAL A 1 273 ? -15.516 -4.030 -36.270 1.00 45.56 273 VAL A CA 1
ATOM 2134 C C . VAL A 1 273 ? -14.299 -4.778 -36.844 1.00 45.56 273 VAL A C 1
ATOM 2136 O O . VAL A 1 273 ? -13.692 -4.383 -37.834 1.00 45.56 273 VAL A O 1
ATOM 2139 N N . ARG A 1 274 ? -14.057 -5.989 -36.323 1.00 39.47 274 ARG A N 1
ATOM 2140 C CA . ARG A 1 274 ? -13.497 -7.114 -37.104 1.00 39.47 274 ARG A CA 1
ATOM 2141 C C . ARG A 1 274 ? -14.219 -8.438 -36.828 1.00 39.47 274 ARG A C 1
ATOM 2143 O O . ARG A 1 274 ? -13.592 -9.474 -36.631 1.00 39.47 274 ARG A O 1
ATOM 2150 N N . GLN A 1 275 ? -15.552 -8.407 -36.859 1.00 34.25 275 GLN A N 1
ATOM 2151 C CA . GLN A 1 275 ? -16.342 -9.633 -37.041 1.00 34.25 275 GLN A CA 1
ATOM 2152 C C . GLN A 1 275 ? -17.370 -9.587 -38.179 1.00 34.25 275 GLN A C 1
ATOM 2154 O O . GLN A 1 275 ? -17.765 -10.655 -38.624 1.00 34.25 275 GLN A O 1
ATOM 2159 N N . ASP A 1 276 ? -17.671 -8.426 -38.771 1.00 33.00 276 ASP A N 1
ATOM 2160 C CA . ASP A 1 276 ? -18.570 -8.341 -39.930 1.00 33.00 276 ASP A CA 1
ATOM 2161 C C . ASP A 1 276 ? -17.961 -7.493 -41.049 1.00 33.00 276 ASP A C 1
ATOM 2163 O O . ASP A 1 276 ? -17.995 -6.267 -41.011 1.00 33.00 276 ASP A O 1
ATOM 2167 N N . SER A 1 277 ? -17.375 -8.147 -42.054 1.00 33.62 277 SER A N 1
ATOM 2168 C CA . SER A 1 277 ? -17.197 -7.592 -43.407 1.00 33.62 277 SER A CA 1
ATOM 2169 C C . SER A 1 277 ? -16.884 -8.711 -44.402 1.00 33.62 277 SER A C 1
ATOM 2171 O O . SER A 1 277 ? -15.838 -8.753 -45.044 1.00 33.62 277 SER A O 1
ATOM 2173 N N . ALA A 1 278 ? -17.840 -9.627 -44.547 1.00 31.62 278 ALA A N 1
ATOM 2174 C CA . ALA A 1 278 ? -18.246 -10.044 -45.879 1.00 31.62 278 ALA A CA 1
ATOM 2175 C C . ALA A 1 278 ? -19.411 -9.123 -46.276 1.00 31.62 278 ALA A C 1
ATOM 2177 O O . ALA A 1 278 ? -20.371 -9.013 -45.526 1.00 31.62 278 ALA A O 1
ATOM 2178 N N . MET A 1 279 ? -19.312 -8.487 -47.448 1.00 31.03 279 MET A N 1
ATOM 2179 C CA . MET A 1 279 ? -20.309 -7.587 -48.053 1.00 31.03 279 MET A CA 1
ATOM 2180 C C . MET A 1 279 ? -20.446 -6.202 -47.394 1.00 31.03 279 MET A C 1
ATOM 2182 O O . MET A 1 279 ? -21.179 -6.027 -46.435 1.00 31.03 279 MET A O 1
ATOM 2186 N N . ASN A 1 280 ? -19.853 -5.157 -47.975 1.00 29.88 280 ASN A N 1
ATOM 2187 C CA . ASN A 1 280 ? -20.532 -4.371 -49.008 1.00 29.88 280 ASN A CA 1
ATOM 2188 C C . ASN A 1 280 ? -19.611 -3.278 -49.568 1.00 29.88 280 ASN A C 1
ATOM 2190 O O . ASN A 1 280 ? -18.718 -2.768 -48.897 1.00 29.88 280 ASN A O 1
ATOM 2194 N N . SER A 1 281 ? -19.823 -2.964 -50.837 1.00 30.69 281 SER A N 1
ATOM 2195 C CA . SER A 1 281 ? -18.987 -2.105 -51.668 1.00 30.69 281 SER A CA 1
ATOM 2196 C C . SER A 1 281 ? -19.431 -0.639 -51.631 1.00 30.69 281 SER A C 1
ATOM 2198 O O . SER A 1 281 ? -20.623 -0.363 -51.603 1.00 30.69 281 SER A O 1
ATOM 2200 N N . GLY A 1 282 ? -18.466 0.272 -51.797 1.00 27.27 282 GLY A N 1
ATOM 2201 C CA . GLY A 1 282 ? -18.645 1.512 -52.562 1.00 27.27 282 GLY A CA 1
ATOM 2202 C C . GLY A 1 282 ? -19.054 2.769 -51.790 1.00 27.27 282 GLY A C 1
ATOM 2203 O O . GLY A 1 282 ? -20.217 2.948 -51.464 1.00 27.27 282 GLY A O 1
ATOM 2204 N N . HIS A 1 283 ? -18.119 3.711 -51.636 1.00 30.31 283 HIS A N 1
ATOM 2205 C CA . HIS A 1 283 ? -18.186 4.995 -52.348 1.00 30.31 283 HIS A CA 1
ATOM 2206 C C . HIS A 1 283 ? -16.881 5.796 -52.186 1.00 30.31 283 HIS A C 1
ATOM 2208 O O . HIS A 1 283 ? -16.370 5.978 -51.086 1.00 30.31 283 HIS A O 1
ATOM 2214 N N . GLN A 1 284 ? -16.350 6.243 -53.326 1.00 30.97 284 GLN A N 1
ATOM 2215 C CA . GLN A 1 284 ? -15.273 7.226 -53.480 1.00 30.97 284 GLN A CA 1
ATOM 2216 C C . GLN A 1 284 ? -15.830 8.655 -53.460 1.00 30.97 284 GLN A C 1
ATOM 2218 O O . GLN A 1 284 ? -16.955 8.837 -53.908 1.00 30.97 284 GLN A O 1
ATOM 2223 N N . PHE A 1 285 ? -15.006 9.616 -53.022 1.00 27.75 285 PHE A N 1
ATOM 2224 C CA . PHE A 1 285 ? -14.769 11.008 -53.496 1.00 27.75 285 PHE A CA 1
ATOM 2225 C C . PHE A 1 285 ? -14.005 11.737 -52.360 1.00 27.75 285 PHE A C 1
ATOM 2227 O O . PHE A 1 285 ? -14.270 11.445 -51.200 1.00 27.75 285 PHE A O 1
ATOM 2234 N N . SER A 1 286 ? -13.150 12.752 -52.510 1.00 28.30 286 SER A N 1
ATOM 2235 C CA . SER A 1 286 ? -12.112 13.191 -53.462 1.00 28.30 286 SER A CA 1
ATOM 2236 C C . SER A 1 286 ? -11.399 14.389 -52.788 1.00 28.30 286 SER A C 1
ATOM 2238 O O . SER A 1 286 ? -12.002 15.060 -51.953 1.00 28.30 286 SER A O 1
ATOM 2240 N N . ASP A 1 287 ? -10.135 14.637 -53.146 1.00 27.44 287 ASP A N 1
ATOM 2241 C CA . ASP A 1 287 ? -9.222 15.666 -52.608 1.00 27.44 287 ASP A CA 1
ATOM 2242 C C . ASP A 1 287 ? -9.659 17.144 -52.756 1.00 27.44 287 ASP A C 1
ATOM 2244 O O . ASP A 1 287 ? -10.314 17.512 -53.732 1.00 27.44 287 ASP A O 1
ATOM 2248 N N . GLY A 1 288 ? -9.132 18.019 -51.879 1.00 26.28 288 GLY A N 1
ATOM 2249 C CA . GLY A 1 288 ? -8.781 19.412 -52.228 1.00 26.28 288 GLY A CA 1
ATOM 2250 C C . GLY A 1 288 ? -8.669 20.419 -51.056 1.00 26.28 288 GLY A C 1
ATOM 2251 O O . GLY A 1 288 ? -9.435 20.285 -50.110 1.00 26.28 288 GLY A O 1
ATOM 2252 N N . PRO A 1 289 ? -7.745 21.415 -51.081 1.00 45.72 289 PRO A N 1
ATOM 2253 C CA . PRO A 1 289 ? -7.003 21.883 -49.894 1.00 45.72 289 PRO A CA 1
ATOM 2254 C C . PRO A 1 289 ? -7.185 23.376 -49.490 1.00 45.72 289 PRO A C 1
ATOM 2256 O O . PRO A 1 289 ? -7.903 24.130 -50.136 1.00 45.72 289 PRO A O 1
ATOM 2259 N N . ASP A 1 290 ? -6.425 23.757 -48.448 1.00 29.94 290 ASP A N 1
ATOM 2260 C CA . ASP A 1 290 ? -5.964 25.091 -47.992 1.00 29.94 290 ASP A CA 1
ATOM 2261 C C . ASP A 1 290 ? -6.748 25.933 -46.950 1.00 29.94 290 ASP A C 1
ATOM 2263 O O . ASP A 1 290 ? -7.768 26.560 -47.213 1.00 29.94 290 ASP A O 1
ATOM 2267 N N . ASN A 1 291 ? -6.140 25.970 -45.749 1.00 31.80 291 ASN A N 1
ATOM 2268 C CA . ASN A 1 291 ? -5.758 27.115 -44.899 1.00 31.80 291 ASN A CA 1
ATOM 2269 C C . ASN A 1 291 ? -6.656 28.368 -44.812 1.00 31.80 291 ASN A C 1
ATOM 2271 O O . ASN A 1 291 ? -6.735 29.141 -45.756 1.00 31.80 291 ASN A O 1
ATOM 2275 N N . HIS A 1 292 ? -7.108 28.698 -43.592 1.00 28.88 292 HIS A N 1
ATOM 2276 C CA . HIS A 1 292 ? -6.718 29.933 -42.886 1.00 28.88 292 HIS A CA 1
ATOM 2277 C C . HIS A 1 292 ? -7.057 29.860 -41.384 1.00 28.88 292 HIS A C 1
ATOM 2279 O O . HIS A 1 292 ? -8.000 29.202 -40.953 1.00 28.88 292 HIS A O 1
ATOM 2285 N N . GLN A 1 293 ? -6.196 30.510 -40.603 1.00 35.47 293 GLN A N 1
ATOM 2286 C CA . GLN A 1 293 ? -6.128 30.567 -39.146 1.00 35.47 293 GLN A CA 1
ATOM 2287 C C . GLN A 1 293 ? -7.372 31.204 -38.513 1.00 35.47 293 GLN A C 1
ATOM 2289 O O . GLN A 1 293 ? -7.697 32.337 -38.842 1.00 35.47 293 GLN A O 1
ATOM 2294 N N . ASP A 1 294 ? -7.948 30.537 -37.511 1.00 28.38 294 ASP A N 1
ATOM 2295 C CA . ASP A 1 294 ? -8.739 31.186 -36.463 1.00 28.38 294 ASP A CA 1
ATOM 2296 C C . ASP A 1 294 ? -8.376 30.576 -35.104 1.00 28.38 294 ASP A C 1
ATOM 2298 O O . ASP A 1 294 ? -8.593 29.391 -34.832 1.00 28.38 294 ASP A O 1
ATOM 2302 N N . PHE A 1 295 ? -7.790 31.409 -34.244 1.00 29.81 295 PHE A N 1
ATOM 2303 C CA . PHE A 1 295 ? -7.540 31.113 -32.838 1.00 29.81 295 PHE A CA 1
ATOM 2304 C C . PHE A 1 295 ? -8.878 30.887 -32.123 1.00 29.81 295 PHE A C 1
ATOM 2306 O O . PHE A 1 295 ? -9.563 31.836 -31.742 1.00 29.81 295 PHE A O 1
ATOM 2313 N N . ARG A 1 296 ? -9.246 29.622 -31.896 1.00 28.80 296 ARG A N 1
ATOM 2314 C CA . ARG A 1 296 ? -10.275 29.266 -30.912 1.00 28.80 296 ARG A CA 1
ATOM 2315 C C . ARG A 1 296 ? -9.628 29.115 -29.531 1.00 28.80 296 ARG A C 1
ATOM 2317 O O . ARG A 1 296 ? -8.585 28.465 -29.433 1.00 28.80 296 ARG A O 1
ATOM 2324 N N . PRO A 1 297 ? -10.222 29.668 -28.459 1.00 29.84 297 PRO A N 1
ATOM 2325 C CA . PRO A 1 297 ? -9.762 29.391 -27.106 1.00 29.84 297 PRO A CA 1
ATOM 2326 C C . PRO A 1 297 ? -9.900 27.889 -26.836 1.00 29.84 297 PRO A C 1
ATOM 2328 O O . PRO A 1 297 ? -10.934 27.285 -27.127 1.00 29.84 297 PRO A O 1
ATOM 2331 N N . LEU A 1 298 ? -8.829 27.284 -26.319 1.00 28.38 298 LEU A N 1
ATOM 2332 C CA . LEU A 1 298 ? -8.815 25.883 -25.903 1.00 28.38 298 LEU A CA 1
ATOM 2333 C C . LEU A 1 298 ? -9.968 25.634 -24.910 1.00 28.38 298 LEU A C 1
ATOM 2335 O O . LEU A 1 298 ? -10.133 26.432 -23.982 1.00 28.38 298 LEU A O 1
ATOM 2339 N N . PRO A 1 299 ? -10.756 24.553 -25.061 1.00 27.81 299 PRO A N 1
ATOM 2340 C CA . PRO A 1 299 ? -11.740 24.189 -24.052 1.00 27.81 299 PRO A CA 1
ATOM 2341 C C . PRO A 1 299 ? -11.022 23.844 -22.736 1.00 27.81 299 PRO A C 1
ATOM 2343 O O . PRO A 1 299 ? -9.897 23.334 -22.770 1.00 27.81 299 PRO A O 1
ATOM 2346 N N . PRO A 1 300 ? -11.639 24.111 -21.571 1.00 29.34 300 PRO A N 1
ATOM 2347 C CA . PRO A 1 300 ? -11.051 23.759 -20.290 1.00 29.34 300 PRO A CA 1
ATOM 2348 C C . PRO A 1 300 ? -10.815 22.249 -20.224 1.00 29.34 300 PRO A C 1
ATOM 2350 O O . PRO A 1 300 ? -11.711 21.436 -20.447 1.00 29.34 300 PRO A O 1
ATOM 2353 N N . SER A 1 301 ? -9.574 21.888 -19.919 1.00 32.16 301 SER A N 1
ATOM 2354 C CA . SER A 1 301 ? -9.101 20.524 -19.730 1.00 32.16 301 SER A CA 1
ATOM 2355 C C . SER A 1 301 ? -9.658 19.919 -18.439 1.00 32.16 301 SER A C 1
ATOM 2357 O O . SER A 1 301 ? -8.927 19.719 -17.475 1.00 32.16 301 SER A O 1
ATOM 2359 N N . SER A 1 302 ? -10.940 19.581 -18.417 1.00 34.06 302 SER A N 1
ATOM 2360 C CA . SER A 1 302 ? -11.480 18.554 -17.532 1.00 34.06 302 SER A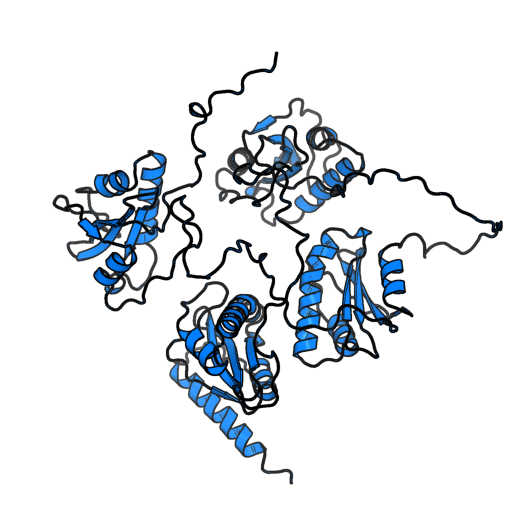 CA 1
ATOM 2361 C C . SER A 1 302 ? -11.863 17.375 -18.413 1.00 34.06 302 SER A C 1
ATOM 2363 O O . SER A 1 302 ? -12.968 17.290 -18.943 1.00 34.06 302 SER A O 1
ATOM 2365 N N . ARG A 1 303 ? -10.931 16.431 -18.601 1.00 34.88 303 ARG A N 1
ATOM 2366 C CA . ARG A 1 303 ? -11.336 15.075 -18.984 1.00 34.88 303 ARG A CA 1
ATOM 2367 C C . ARG A 1 303 ? -12.151 14.552 -17.805 1.00 34.88 303 ARG A C 1
ATOM 2369 O O . ARG A 1 303 ? -11.582 14.077 -16.829 1.00 34.88 303 ARG A O 1
ATOM 2376 N N . LEU A 1 304 ? -13.463 14.769 -17.860 1.00 41.75 304 LEU A N 1
ATOM 2377 C CA . LEU A 1 304 ? -14.422 14.243 -16.904 1.00 41.75 304 LEU A CA 1
ATOM 2378 C C . LEU A 1 304 ? -14.172 12.741 -16.834 1.00 41.75 304 LEU A C 1
ATOM 2380 O O . LEU A 1 304 ? -14.273 12.043 -17.842 1.00 41.75 304 LEU A O 1
ATOM 2384 N N . SER A 1 305 ? -13.776 12.253 -15.663 1.00 57.50 305 SER A N 1
ATOM 2385 C CA . SER A 1 305 ? -13.775 10.818 -15.424 1.00 57.50 305 SER A CA 1
ATOM 2386 C C . SER A 1 305 ? -15.191 10.315 -15.731 1.00 57.50 305 SER A C 1
ATOM 2388 O O . SER A 1 305 ? -16.168 10.933 -15.299 1.00 57.50 305 SER A O 1
ATOM 2390 N N . ASN A 1 306 ? -15.312 9.240 -16.513 1.00 80.44 306 ASN A N 1
ATOM 2391 C CA . ASN A 1 306 ? -16.611 8.676 -16.906 1.00 80.44 306 ASN A CA 1
ATOM 2392 C C . ASN A 1 306 ? -17.359 8.013 -15.731 1.00 80.44 306 ASN A C 1
ATOM 2394 O O . ASN A 1 306 ? -18.422 7.439 -15.941 1.00 80.44 306 ASN A O 1
ATOM 2398 N N . SER A 1 307 ? -16.812 8.080 -14.518 1.00 84.50 307 SER A N 1
ATOM 2399 C CA . SER A 1 307 ? -17.386 7.587 -13.271 1.00 84.50 307 SER A CA 1
ATOM 2400 C C . SER A 1 307 ? -17.659 8.744 -12.303 1.00 84.50 307 SER A C 1
ATOM 2402 O O . SER A 1 307 ? -17.111 9.844 -12.438 1.00 84.50 307 SER A O 1
ATOM 2404 N N . TYR A 1 308 ? -18.530 8.504 -11.325 1.00 90.94 308 TYR A N 1
ATOM 2405 C CA . TYR A 1 308 ? -18.604 9.363 -10.145 1.00 90.94 308 TYR A CA 1
ATOM 2406 C C . TYR A 1 308 ? -17.373 9.133 -9.262 1.00 90.94 308 TYR A C 1
ATOM 2408 O O . TYR A 1 308 ? -16.735 8.081 -9.337 1.00 90.94 308 TYR A O 1
ATOM 2416 N N . ALA A 1 309 ? -17.036 10.106 -8.417 1.00 88.56 309 ALA A N 1
ATOM 2417 C CA . ALA A 1 309 ? -16.075 9.866 -7.350 1.00 88.56 309 ALA A CA 1
ATOM 2418 C C . ALA A 1 309 ? -16.648 8.827 -6.369 1.00 88.56 309 ALA A C 1
ATOM 2420 O O . ALA A 1 309 ? -17.792 8.949 -5.933 1.00 88.56 309 ALA A O 1
ATOM 2421 N N . GLY A 1 310 ? -15.847 7.819 -6.012 1.00 86.44 310 GLY A N 1
ATOM 2422 C CA . GLY A 1 310 ? -16.240 6.760 -5.073 1.00 86.44 310 GLY A CA 1
ATOM 2423 C C . GLY A 1 310 ? -16.201 7.176 -3.597 1.00 86.44 310 GLY A C 1
ATOM 2424 O O . GLY A 1 310 ? -16.385 6.333 -2.725 1.00 86.44 310 GLY A O 1
ATOM 2425 N N . TRP A 1 311 ? -15.937 8.453 -3.306 1.00 86.12 311 TRP A N 1
ATOM 2426 C CA . TRP A 1 311 ? -15.889 9.003 -1.952 1.00 86.12 311 TRP A CA 1
ATOM 2427 C C . TRP A 1 311 ? -16.292 10.482 -1.942 1.00 86.12 311 TRP A C 1
ATOM 2429 O O . TRP A 1 311 ? -16.051 11.179 -2.927 1.00 86.12 311 TRP A O 1
ATOM 2439 N N . THR A 1 312 ? -16.853 10.950 -0.823 1.00 86.81 312 THR A N 1
ATOM 2440 C CA . THR A 1 312 ? -17.172 12.362 -0.543 1.00 86.81 312 THR A CA 1
ATOM 2441 C C . THR A 1 312 ? -17.009 12.711 0.941 1.00 86.81 312 THR A C 1
ATOM 2443 O O . THR A 1 312 ? -17.247 11.866 1.809 1.00 86.81 312 THR A O 1
ATOM 2446 N N . ARG A 1 313 ? -16.638 13.962 1.249 1.00 83.06 313 ARG A N 1
ATOM 2447 C CA . ARG A 1 313 ? -16.732 14.538 2.613 1.00 83.06 313 ARG A CA 1
ATOM 2448 C C . ARG A 1 313 ? -18.051 15.244 2.850 1.00 83.06 313 ARG A C 1
ATOM 2450 O O . ARG A 1 313 ? -18.442 15.447 3.996 1.00 83.06 313 ARG A O 1
ATOM 2457 N N . ASN A 1 314 ? -18.717 15.629 1.770 1.00 87.06 314 ASN A N 1
ATOM 2458 C CA . ASN A 1 314 ? -20.022 16.250 1.846 1.00 87.06 314 ASN A CA 1
ATOM 2459 C C . ASN A 1 314 ? -21.056 15.269 2.415 1.00 87.06 314 ASN A C 1
ATOM 2461 O O . ASN A 1 314 ? -20.901 14.050 2.256 1.00 87.06 314 ASN A O 1
ATOM 2465 N N . PRO A 1 315 ? -22.126 15.790 3.043 1.00 93.62 315 PRO A N 1
ATOM 2466 C CA . PRO A 1 315 ? -23.278 14.987 3.414 1.00 93.62 315 PRO A CA 1
ATOM 2467 C C . PRO A 1 315 ? -23.744 14.130 2.241 1.00 93.62 315 PRO A C 1
ATOM 2469 O O . PRO A 1 315 ? -23.678 14.546 1.081 1.00 93.62 315 PRO A O 1
ATOM 2472 N N . VAL A 1 316 ? -24.232 12.935 2.545 1.00 96.81 316 VAL A N 1
ATOM 2473 C CA . VAL A 1 316 ? -24.693 11.986 1.534 1.00 96.81 316 VAL A CA 1
ATOM 2474 C C . VAL A 1 316 ? -26.188 11.790 1.639 1.00 96.81 316 VAL A C 1
ATOM 2476 O O . VAL A 1 316 ? -26.758 11.746 2.728 1.00 96.81 316 VAL A O 1
ATOM 2479 N N . VAL A 1 317 ? -26.824 11.627 0.491 1.00 97.50 317 VAL A N 1
ATOM 2480 C CA . VAL A 1 317 ? -28.177 11.103 0.384 1.00 97.50 317 VAL A CA 1
ATOM 2481 C C . VAL A 1 317 ? -28.113 9.641 -0.038 1.00 97.50 317 VAL A C 1
ATOM 2483 O O . VAL A 1 317 ? -27.230 9.264 -0.806 1.00 97.50 317 VAL A O 1
ATOM 2486 N N . TYR A 1 318 ? -29.000 8.794 0.478 1.00 97.81 318 TYR A N 1
ATOM 2487 C CA . TYR A 1 318 ? -28.914 7.351 0.269 1.00 97.81 318 TYR A CA 1
ATOM 2488 C C . TYR A 1 318 ? -30.270 6.650 0.131 1.00 97.81 318 TYR A C 1
ATOM 2490 O O . TYR A 1 318 ? -31.314 7.146 0.566 1.00 97.81 318 TYR A O 1
ATOM 2498 N N . LEU A 1 319 ? -30.238 5.471 -0.497 1.00 97.56 319 LEU A N 1
ATOM 2499 C CA . LEU A 1 319 ? -31.384 4.605 -0.778 1.00 97.56 319 LEU A CA 1
ATOM 2500 C C . LEU A 1 319 ? -31.077 3.152 -0.377 1.00 97.56 319 LEU A C 1
ATOM 2502 O O . LEU A 1 319 ? -29.982 2.666 -0.672 1.00 97.56 319 LEU A O 1
ATOM 2506 N N . PRO A 1 320 ? -32.019 2.432 0.265 1.00 97.06 320 PRO A N 1
ATOM 2507 C CA . PRO A 1 320 ? -31.830 1.039 0.656 1.00 97.06 320 PRO A CA 1
ATOM 2508 C C . PRO A 1 320 ? -31.771 0.116 -0.556 1.00 97.06 320 PRO A C 1
ATOM 2510 O O . PRO A 1 320 ? -32.610 0.184 -1.454 1.00 97.06 320 PRO A O 1
ATOM 2513 N N . ILE A 1 321 ? -30.818 -0.808 -0.521 1.00 95.94 321 ILE A N 1
ATOM 2514 C CA . ILE A 1 321 ? -30.734 -1.928 -1.449 1.00 95.94 321 ILE A CA 1
ATOM 2515 C C . ILE A 1 321 ? -31.239 -3.163 -0.718 1.00 95.94 321 ILE A C 1
ATOM 2517 O O . ILE A 1 321 ? -30.630 -3.626 0.254 1.00 95.94 321 ILE A O 1
ATOM 2521 N N . LEU A 1 322 ? -32.368 -3.690 -1.185 1.00 95.50 322 LEU A N 1
ATOM 2522 C CA . LEU A 1 322 ? -32.966 -4.898 -0.638 1.00 95.50 322 LEU A CA 1
ATOM 2523 C C 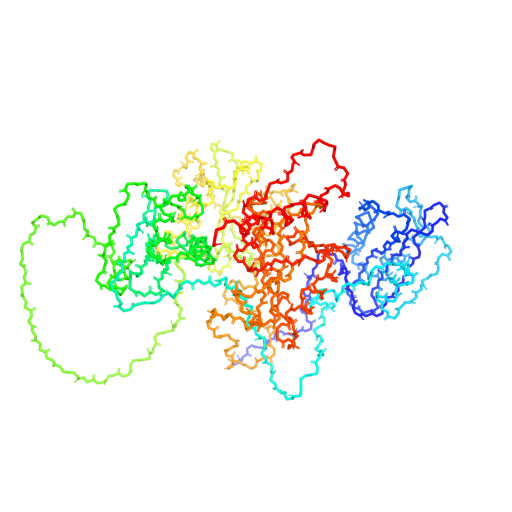. LEU A 1 322 ? -32.718 -6.080 -1.569 1.00 95.50 322 LEU A C 1
ATOM 2525 O O . LEU A 1 322 ? -32.855 -5.964 -2.785 1.00 95.50 322 LEU A O 1
ATOM 2529 N N . ARG A 1 323 ? -32.412 -7.232 -0.977 1.00 94.06 323 ARG A N 1
ATOM 2530 C CA . ARG A 1 323 ? -32.422 -8.532 -1.640 1.00 94.06 323 ARG A CA 1
ATOM 2531 C C . ARG A 1 323 ? -33.468 -9.417 -0.982 1.00 94.06 323 ARG A C 1
ATOM 2533 O O . ARG A 1 323 ? -33.323 -9.761 0.191 1.00 94.06 323 ARG A O 1
ATOM 2540 N N . ARG A 1 324 ? -34.540 -9.754 -1.702 1.00 93.19 324 ARG A N 1
ATOM 2541 C CA . ARG A 1 324 ? -35.702 -10.507 -1.196 1.00 93.19 324 ARG A CA 1
ATOM 2542 C C . ARG A 1 324 ? -36.249 -9.914 0.109 1.00 93.19 324 ARG A C 1
ATOM 2544 O O . ARG A 1 324 ? -36.493 -10.626 1.079 1.00 93.19 324 ARG A O 1
ATOM 2551 N N . GLY A 1 325 ? -36.354 -8.586 0.156 1.00 92.88 325 GLY A N 1
ATOM 2552 C CA . GLY A 1 325 ? -36.800 -7.832 1.335 1.00 92.88 325 GLY A CA 1
ATOM 2553 C C . GLY A 1 325 ? -35.762 -7.667 2.455 1.00 92.88 325 GLY A C 1
ATOM 2554 O O . GLY A 1 325 ? -36.044 -6.983 3.433 1.00 92.88 325 GLY A O 1
ATOM 2555 N N . THR A 1 326 ? -34.560 -8.237 2.328 1.00 93.75 326 THR A N 1
ATOM 2556 C CA . THR A 1 326 ? -33.476 -8.084 3.314 1.00 93.75 326 THR A CA 1
ATOM 2557 C C . THR A 1 326 ? -32.543 -6.946 2.915 1.00 93.75 326 THR A C 1
ATOM 2559 O O . THR A 1 326 ? -32.063 -6.927 1.786 1.00 93.75 326 THR A O 1
ATOM 2562 N N . LEU A 1 327 ? -32.249 -6.016 3.829 1.00 94.69 327 LEU A N 1
ATOM 2563 C CA . LEU A 1 327 ? -31.288 -4.933 3.587 1.00 94.69 327 LEU A CA 1
ATOM 2564 C C . LEU A 1 327 ? -29.869 -5.490 3.450 1.00 94.69 327 LEU A C 1
ATOM 2566 O O . LEU A 1 327 ? -29.351 -6.060 4.410 1.00 94.69 327 LEU A O 1
ATOM 2570 N N . ILE A 1 328 ? -29.248 -5.275 2.289 1.00 93.69 328 ILE A N 1
ATOM 2571 C CA . ILE A 1 328 ? -27.878 -5.723 1.995 1.00 93.69 328 ILE A CA 1
ATOM 2572 C C . ILE A 1 328 ? -26.885 -4.569 1.794 1.00 93.69 328 ILE A C 1
ATOM 2574 O O . ILE A 1 328 ? -25.677 -4.796 1.817 1.00 93.69 328 ILE A O 1
ATOM 2578 N N . GLY A 1 329 ? -27.370 -3.335 1.643 1.00 94.75 329 GLY A N 1
ATOM 2579 C CA . GLY A 1 329 ? -26.530 -2.152 1.478 1.00 94.75 329 GLY A CA 1
ATOM 2580 C C . GLY A 1 329 ? -27.324 -0.876 1.201 1.00 94.75 329 GLY A C 1
ATOM 2581 O O . GLY A 1 329 ? -28.557 -0.885 1.210 1.00 94.75 329 GLY A O 1
ATOM 2582 N N . TYR A 1 330 ? -26.604 0.205 0.918 1.00 96.94 330 TYR A N 1
ATOM 2583 C CA . TYR A 1 330 ? -27.129 1.490 0.473 1.00 96.94 330 TYR A CA 1
ATOM 2584 C C . TYR A 1 330 ? -26.486 1.908 -0.853 1.00 96.94 330 TYR A C 1
ATOM 2586 O O . TYR A 1 330 ? -25.277 1.772 -1.031 1.00 96.94 330 TYR A O 1
ATOM 2594 N N . LEU A 1 331 ? -27.279 2.464 -1.770 1.00 97.06 331 LEU A N 1
ATOM 2595 C CA . LEU A 1 331 ? -26.752 3.374 -2.790 1.00 97.06 331 LEU A CA 1
ATOM 2596 C C . LEU A 1 331 ? -26.662 4.758 -2.168 1.00 97.06 331 LEU A C 1
ATOM 2598 O O . LEU A 1 331 ? -27.602 5.168 -1.493 1.00 97.06 331 LEU A O 1
ATOM 2602 N N . TRP A 1 332 ? -25.575 5.480 -2.407 1.00 97.56 332 TRP A N 1
ATOM 2603 C CA . TRP A 1 332 ? -25.382 6.818 -1.863 1.00 97.56 332 TRP A CA 1
ATOM 2604 C C . TRP A 1 332 ? -24.881 7.789 -2.933 1.00 97.56 332 TRP A C 1
ATOM 2606 O O . TRP A 1 332 ? -24.236 7.387 -3.901 1.00 97.56 332 TRP A O 1
ATOM 2616 N N . ALA A 1 333 ? -25.189 9.069 -2.749 1.00 97.25 333 ALA A N 1
ATOM 2617 C CA . ALA A 1 333 ? -24.716 10.182 -3.559 1.00 97.25 333 ALA A CA 1
ATOM 2618 C C . ALA A 1 333 ? -24.336 11.356 -2.651 1.00 97.25 333 ALA A C 1
ATOM 2620 O O . ALA A 1 333 ? -25.051 11.654 -1.695 1.00 97.25 333 ALA A O 1
ATOM 2621 N N . GLY A 1 334 ? -23.215 12.014 -2.932 1.00 95.19 334 GLY A N 1
ATOM 2622 C CA . GLY A 1 334 ? -22.817 13.243 -2.252 1.00 95.19 334 GLY A CA 1
ATOM 2623 C C . GLY A 1 334 ? -23.719 14.404 -2.660 1.00 95.19 334 GLY A C 1
ATOM 2624 O O . GLY A 1 334 ? -24.013 14.581 -3.840 1.00 95.19 334 GLY A O 1
ATOM 2625 N N . VAL A 1 335 ? -24.165 15.192 -1.684 1.00 92.88 335 VAL A N 1
ATOM 2626 C CA . VAL A 1 335 ? -25.047 16.341 -1.916 1.00 92.88 335 VAL A CA 1
ATOM 2627 C C . VAL A 1 335 ? -24.274 17.448 -2.627 1.00 92.88 335 VAL A C 1
ATOM 2629 O O . VAL A 1 335 ? -23.311 17.980 -2.082 1.00 92.88 335 VAL A O 1
ATOM 2632 N N . GLY A 1 336 ? -24.713 17.813 -3.835 1.00 88.38 336 GLY A N 1
ATOM 2633 C CA . GLY A 1 336 ? -24.131 18.917 -4.602 1.00 88.38 336 GLY A CA 1
ATOM 2634 C C . GLY A 1 336 ? -22.780 18.608 -5.253 1.00 88.38 336 GLY A C 1
ATOM 2635 O O . GLY A 1 336 ? -22.184 19.501 -5.853 1.00 88.38 336 GLY A O 1
ATOM 2636 N N . VAL A 1 337 ? -22.306 17.359 -5.181 1.00 89.38 337 VAL A N 1
ATOM 2637 C CA . VAL A 1 337 ? -21.001 16.944 -5.713 1.00 89.38 337 VAL A CA 1
ATOM 2638 C C . VAL A 1 337 ? -21.114 15.731 -6.630 1.00 89.38 337 VAL A C 1
ATOM 2640 O O . VAL A 1 337 ? -22.057 14.947 -6.585 1.00 89.38 337 VAL A O 1
ATOM 2643 N N . GLY A 1 338 ? -20.123 15.557 -7.503 1.00 91.94 338 GLY A N 1
ATOM 2644 C CA . GLY A 1 338 ? -20.069 14.457 -8.471 1.00 91.94 338 GLY A CA 1
ATOM 2645 C C . GLY A 1 338 ? -19.643 13.110 -7.878 1.00 91.94 338 GLY A C 1
ATOM 2646 O O . GLY A 1 338 ? -18.858 12.412 -8.521 1.00 91.94 338 GLY A O 1
ATOM 2647 N N . ALA A 1 339 ? -20.119 12.753 -6.684 1.00 93.69 339 ALA A N 1
ATOM 2648 C CA . ALA A 1 339 ? -19.731 11.545 -5.958 1.00 93.69 339 ALA A CA 1
ATOM 2649 C C . ALA A 1 339 ? -20.932 10.623 -5.730 1.00 93.69 339 ALA A C 1
ATOM 2651 O O . ALA A 1 339 ? -21.972 11.071 -5.257 1.00 93.69 339 ALA A O 1
ATOM 2652 N N . ALA A 1 340 ? -20.797 9.342 -6.052 1.00 96.38 340 ALA A N 1
ATOM 2653 C CA . ALA A 1 340 ? -21.829 8.338 -5.827 1.00 96.38 340 ALA A CA 1
ATOM 2654 C C . ALA A 1 340 ? -21.200 6.954 -5.739 1.00 96.38 340 ALA A C 1
ATOM 2656 O O . ALA A 1 340 ? -20.190 6.679 -6.389 1.00 96.38 340 ALA A O 1
ATOM 2657 N N . GLY A 1 341 ? -21.836 6.064 -4.989 1.00 95.19 341 GLY A N 1
ATOM 2658 C CA . GLY A 1 341 ? -21.336 4.713 -4.824 1.00 95.19 341 GLY A CA 1
ATOM 2659 C C . GLY A 1 341 ? -22.321 3.775 -4.150 1.00 95.19 341 GLY A C 1
ATOM 2660 O O . GLY A 1 341 ? -23.492 4.084 -3.920 1.00 95.19 341 GLY A O 1
ATOM 2661 N N . HIS A 1 342 ? -21.803 2.596 -3.836 1.00 94.56 342 HIS A N 1
ATOM 2662 C CA . HIS A 1 342 ? -22.482 1.554 -3.087 1.00 94.56 342 HIS A CA 1
ATOM 2663 C C . HIS A 1 342 ? -21.781 1.375 -1.739 1.00 94.56 342 HIS A C 1
ATOM 2665 O O . HIS A 1 342 ? -20.556 1.352 -1.672 1.00 94.56 342 HIS A O 1
ATOM 2671 N N . MET A 1 343 ? -22.554 1.242 -0.667 1.00 92.56 343 MET A N 1
ATOM 2672 C CA . MET A 1 343 ? -22.061 0.919 0.666 1.00 92.56 343 MET A CA 1
ATOM 2673 C C . MET A 1 343 ? -22.707 -0.377 1.142 1.00 92.56 343 MET A C 1
ATOM 2675 O O . MET A 1 343 ? -23.930 -0.490 1.181 1.00 92.56 343 MET A O 1
ATOM 2679 N N . ARG A 1 344 ? -21.892 -1.369 1.500 1.00 90.94 344 ARG A N 1
ATOM 2680 C CA . ARG A 1 344 ? -22.372 -2.713 1.843 1.00 90.94 344 ARG A CA 1
ATOM 2681 C C . ARG A 1 344 ? -22.691 -2.875 3.325 1.00 90.94 344 ARG A C 1
ATOM 2683 O O . ARG A 1 344 ? -22.053 -2.261 4.180 1.00 90.94 344 ARG A O 1
ATOM 2690 N N . LYS A 1 345 ? -23.597 -3.806 3.623 1.00 91.31 345 LYS A N 1
ATOM 2691 C CA . LYS A 1 345 ? -23.786 -4.361 4.965 1.00 91.31 345 LYS A CA 1
ATOM 2692 C C . LYS A 1 345 ? -22.913 -5.605 5.144 1.00 91.31 345 LYS A C 1
ATOM 2694 O O . LYS A 1 345 ? -23.197 -6.639 4.542 1.00 91.31 345 LYS A O 1
ATOM 2699 N N . ILE A 1 346 ? -21.885 -5.535 5.994 1.00 83.94 346 ILE A N 1
ATOM 2700 C CA . ILE A 1 346 ? -20.877 -6.601 6.183 1.00 83.94 346 ILE A CA 1
ATOM 2701 C C . ILE A 1 346 ? -21.531 -7.951 6.501 1.00 83.94 346 ILE A C 1
ATOM 2703 O O . ILE A 1 346 ? -21.168 -8.972 5.924 1.00 83.94 346 ILE A O 1
ATOM 2707 N N . SER A 1 347 ? -22.543 -7.961 7.371 1.00 83.88 347 SER A N 1
ATOM 2708 C CA . SER A 1 347 ? -23.235 -9.191 7.785 1.00 83.88 347 SER A CA 1
ATOM 2709 C C . SER A 1 347 ? -24.058 -9.863 6.680 1.00 83.88 347 SER A C 1
ATOM 2711 O O . SER A 1 347 ? -24.494 -10.996 6.857 1.00 83.88 347 SER A O 1
ATOM 2713 N N . SER A 1 348 ? -24.306 -9.182 5.556 1.00 80.12 348 SER A N 1
ATOM 2714 C CA . SER A 1 348 ? -25.142 -9.683 4.452 1.00 80.12 348 SER A CA 1
ATOM 2715 C C . SER A 1 348 ? -24.353 -10.087 3.201 1.00 80.12 348 SER A C 1
ATOM 2717 O O . SER A 1 348 ? -24.913 -10.748 2.319 1.00 80.12 348 SER A O 1
ATOM 2719 N N . ASP A 1 349 ? -23.079 -9.697 3.128 1.00 67.25 349 ASP A N 1
ATOM 2720 C CA . ASP A 1 349 ? -22.155 -9.996 2.029 1.00 67.25 349 ASP A CA 1
ATOM 2721 C C . ASP A 1 349 ? -20.703 -10.039 2.562 1.00 67.25 349 ASP A C 1
ATOM 2723 O O . ASP A 1 349 ? -19.963 -9.052 2.435 1.00 67.25 349 ASP A O 1
ATOM 2727 N N . PRO A 1 350 ? -20.298 -11.140 3.233 1.00 59.34 350 PRO A N 1
ATOM 2728 C CA . PRO A 1 350 ? -18.982 -11.247 3.864 1.00 59.34 350 PRO A CA 1
ATOM 2729 C C . PRO A 1 350 ? -17.831 -11.279 2.844 1.00 59.34 350 PRO A C 1
ATOM 2731 O O . PRO A 1 350 ? -16.750 -10.773 3.147 1.00 59.34 350 PRO A O 1
ATOM 2734 N N . ASP A 1 351 ? -18.079 -11.776 1.628 1.00 54.22 351 ASP A N 1
ATOM 2735 C CA . ASP A 1 351 ? -17.052 -12.049 0.610 1.00 54.22 351 ASP A CA 1
ATOM 2736 C C . ASP A 1 351 ? -16.719 -10.839 -0.292 1.00 54.22 351 ASP A C 1
ATOM 2738 O O . ASP A 1 351 ? -15.842 -10.923 -1.148 1.00 54.22 351 ASP A O 1
ATOM 2742 N N . ASN A 1 352 ? -17.364 -9.688 -0.064 1.00 53.03 352 ASN A N 1
ATOM 2743 C CA . ASN A 1 352 ? -16.947 -8.341 -0.493 1.00 53.03 352 ASN A CA 1
ATOM 2744 C C . ASN A 1 352 ? -16.870 -8.029 -2.007 1.00 53.03 352 ASN A C 1
ATOM 2746 O O . ASN A 1 352 ? -16.556 -6.898 -2.344 1.00 53.03 352 ASN A O 1
ATOM 2750 N N . LEU A 1 353 ? -17.120 -8.956 -2.939 1.00 56.09 353 LEU A N 1
ATOM 2751 C CA . LEU A 1 353 ? -16.699 -8.736 -4.341 1.00 56.09 353 LEU A CA 1
ATOM 2752 C C . LEU A 1 353 ? -17.824 -8.670 -5.385 1.00 56.09 353 LEU A C 1
ATOM 2754 O O . LEU A 1 353 ? -17.639 -8.089 -6.455 1.00 56.09 353 LEU A O 1
ATOM 2758 N N . THR A 1 354 ? -19.001 -9.237 -5.115 1.00 65.00 354 THR A N 1
ATOM 2759 C CA . THR A 1 354 ? -20.009 -9.432 -6.175 1.00 65.00 354 THR A CA 1
ATOM 2760 C C . THR A 1 354 ? -20.913 -8.226 -6.427 1.00 65.00 354 THR A C 1
ATOM 2762 O O . THR A 1 354 ? -21.231 -7.944 -7.580 1.00 65.00 354 THR A O 1
ATOM 2765 N N . CYS A 1 355 ? -21.341 -7.512 -5.382 1.00 80.19 355 CYS A N 1
ATOM 2766 C CA . CYS A 1 355 ? -22.338 -6.444 -5.531 1.00 80.19 355 CYS A CA 1
ATOM 2767 C C . CYS A 1 355 ? -21.721 -5.077 -5.861 1.00 80.19 355 CYS A C 1
ATOM 2769 O O . CYS A 1 355 ? -22.383 -4.238 -6.466 1.00 80.19 355 CYS A O 1
ATOM 2771 N N . GLU A 1 356 ? -20.463 -4.849 -5.477 1.00 81.94 356 GLU A N 1
ATOM 2772 C CA . GLU A 1 356 ? -19.765 -3.578 -5.700 1.00 81.94 356 GLU A CA 1
ATOM 2773 C C . GLU A 1 356 ? -19.599 -3.286 -7.194 1.00 81.94 356 GLU A C 1
ATOM 2775 O O . GLU A 1 356 ? -20.128 -2.292 -7.687 1.00 81.94 356 GLU A O 1
ATOM 2780 N N . THR A 1 357 ? -18.981 -4.211 -7.933 1.00 81.12 357 THR A N 1
ATOM 2781 C CA . THR A 1 357 ? -18.777 -4.084 -9.386 1.00 81.12 357 THR A CA 1
ATOM 2782 C C . THR A 1 357 ? -20.093 -3.937 -10.156 1.00 81.12 357 THR A C 1
ATOM 2784 O O . THR A 1 357 ? -20.173 -3.189 -11.130 1.00 81.12 357 THR A O 1
ATOM 2787 N N . PHE A 1 358 ? -21.152 -4.614 -9.700 1.00 90.75 358 PHE A N 1
ATOM 2788 C CA . PHE A 1 358 ? -22.487 -4.519 -10.283 1.00 90.75 358 PHE A CA 1
ATOM 2789 C C . PHE A 1 358 ? -23.087 -3.112 -10.151 1.00 90.75 358 PHE A C 1
ATOM 2791 O O . PHE A 1 358 ? -23.568 -2.544 -11.136 1.00 90.75 358 PHE A O 1
ATOM 2798 N N . TRP A 1 359 ? -23.061 -2.536 -8.946 1.00 93.62 359 TRP A N 1
ATOM 2799 C CA . TRP A 1 359 ? -23.612 -1.202 -8.708 1.00 93.62 359 TRP A CA 1
ATOM 2800 C C . TRP A 1 359 ? -22.728 -0.097 -9.290 1.00 93.62 359 TRP A C 1
ATOM 2802 O O . TRP A 1 359 ? -23.251 0.878 -9.828 1.00 93.62 359 TRP A O 1
ATOM 2812 N N . GLU A 1 360 ? -21.409 -0.272 -9.280 1.00 90.12 360 GLU A N 1
ATOM 2813 C CA . GLU A 1 360 ? -20.466 0.651 -9.912 1.00 90.12 360 GLU A CA 1
ATOM 2814 C C . GLU A 1 360 ? -20.688 0.751 -11.429 1.00 90.12 360 GLU A C 1
ATOM 2816 O O . GLU A 1 360 ? -20.734 1.856 -11.978 1.00 90.12 360 GLU A O 1
ATOM 2821 N N . ALA A 1 361 ? -20.902 -0.378 -12.116 1.00 89.12 361 ALA A N 1
ATOM 2822 C CA . ALA A 1 361 ? -21.190 -0.391 -13.551 1.00 89.12 361 ALA A CA 1
ATOM 2823 C C . ALA A 1 361 ? -22.472 0.394 -13.883 1.00 89.12 361 ALA A C 1
ATOM 2825 O O . ALA A 1 361 ? -22.488 1.205 -14.810 1.00 89.12 361 ALA A O 1
ATOM 2826 N N . ARG A 1 362 ? -23.523 0.210 -13.076 1.00 94.25 362 ARG A N 1
ATOM 2827 C CA . ARG A 1 362 ? -24.806 0.918 -13.200 1.00 94.25 362 ARG A CA 1
ATOM 2828 C C . ARG A 1 362 ? -24.687 2.421 -12.959 1.00 94.25 362 ARG A C 1
ATOM 2830 O O . ARG A 1 362 ? -25.259 3.220 -13.697 1.00 94.25 362 ARG A O 1
ATOM 2837 N N . LEU A 1 363 ? -23.932 2.826 -11.941 1.00 94.81 363 LEU A N 1
ATOM 2838 C CA . LEU A 1 363 ? -23.664 4.241 -11.684 1.00 94.81 363 LEU A CA 1
ATOM 2839 C C . LEU A 1 363 ? -22.803 4.850 -12.801 1.00 94.81 363 LEU A C 1
ATOM 2841 O O . LEU A 1 363 ? -23.079 5.955 -13.259 1.00 94.81 363 LEU A O 1
ATOM 2845 N N . THR A 1 364 ? -21.820 4.116 -13.318 1.00 90.62 364 THR A N 1
ATOM 2846 C CA . THR A 1 364 ? -21.013 4.547 -14.471 1.00 90.62 364 THR A CA 1
ATOM 2847 C C . THR A 1 364 ? -21.868 4.750 -15.725 1.00 90.62 364 THR A C 1
ATOM 2849 O O . THR A 1 364 ? -21.686 5.729 -16.447 1.00 90.62 364 THR A O 1
ATOM 2852 N N . GLU A 1 365 ? -22.831 3.866 -15.986 1.00 91.06 365 GLU A N 1
ATOM 2853 C CA . GLU A 1 365 ? -23.798 4.033 -17.077 1.00 91.06 365 GLU A CA 1
ATOM 2854 C C . GLU A 1 365 ? -24.644 5.303 -16.898 1.00 91.06 365 GLU A C 1
ATOM 2856 O O . GLU A 1 365 ? -24.723 6.125 -17.810 1.00 91.06 365 GLU A O 1
ATOM 2861 N N . ASN A 1 366 ? -25.182 5.533 -15.698 1.00 95.31 366 ASN A N 1
ATOM 2862 C CA . ASN A 1 366 ? -25.923 6.756 -15.378 1.00 95.31 366 ASN A CA 1
ATOM 2863 C C . ASN A 1 366 ? -25.082 8.024 -15.578 1.00 95.31 366 ASN A C 1
ATOM 2865 O O . ASN A 1 366 ? -25.576 9.016 -16.121 1.00 95.31 366 ASN A O 1
ATOM 2869 N N . ARG A 1 367 ? -23.794 7.981 -15.216 1.00 92.56 367 ARG A N 1
ATOM 2870 C CA . ARG A 1 367 ? -22.861 9.088 -15.447 1.00 92.56 367 ARG A CA 1
ATOM 2871 C C . ARG A 1 367 ? -22.654 9.357 -16.934 1.00 92.56 367 ARG A C 1
ATOM 2873 O O . ARG A 1 367 ? -22.674 10.516 -17.342 1.00 92.56 367 ARG A O 1
ATOM 2880 N N . ARG A 1 368 ? -22.490 8.306 -17.745 1.00 89.50 368 ARG A N 1
ATOM 2881 C CA . ARG A 1 368 ? -22.383 8.409 -19.214 1.00 89.50 368 ARG A CA 1
ATOM 2882 C C . ARG A 1 368 ? -23.652 8.980 -19.845 1.00 89.50 368 ARG A C 1
ATOM 2884 O O . ARG A 1 368 ? -23.556 9.721 -20.816 1.00 89.50 368 ARG A O 1
ATOM 2891 N N . ASN A 1 369 ? -24.807 8.700 -19.248 1.00 93.31 369 ASN A N 1
ATOM 2892 C CA . ASN A 1 369 ? -26.098 9.266 -19.640 1.00 93.31 369 ASN A CA 1
ATOM 2893 C C . ASN A 1 369 ? -26.321 10.701 -19.119 1.00 93.31 369 ASN A C 1
ATOM 2895 O O . ASN A 1 369 ? -27.392 11.269 -19.320 1.00 93.31 369 ASN A O 1
ATOM 2899 N N . GLY A 1 370 ? -25.322 11.307 -18.467 1.00 94.50 370 GLY A N 1
ATOM 2900 C CA . GLY A 1 370 ? -25.355 12.703 -18.036 1.00 94.50 370 GLY A CA 1
ATOM 2901 C C . GLY A 1 370 ? -26.136 12.964 -16.748 1.00 94.50 370 GLY A C 1
ATOM 2902 O O . GLY A 1 370 ? -26.425 14.123 -16.456 1.00 94.50 370 GLY A O 1
ATOM 2903 N N . LEU A 1 371 ? -26.471 11.931 -15.969 1.00 96.50 371 LEU A N 1
ATOM 2904 C CA . LEU A 1 371 ? -27.176 12.111 -14.698 1.00 96.50 371 LEU A CA 1
ATOM 2905 C C . LEU A 1 371 ? -26.255 12.720 -13.624 1.00 96.50 371 LEU A C 1
ATOM 2907 O O . LEU A 1 371 ? -25.052 12.426 -13.556 1.00 96.50 371 LEU A O 1
ATOM 2911 N N . SER A 1 372 ? -26.816 13.554 -12.742 1.00 95.56 372 SER A N 1
ATOM 2912 C CA . SER A 1 372 ? -26.150 13.927 -11.484 1.00 95.56 372 SER A CA 1
ATOM 2913 C C . SER A 1 372 ? -26.012 12.706 -10.566 1.00 95.56 372 SER A C 1
ATOM 2915 O O . SER A 1 372 ? -26.650 11.679 -10.796 1.00 95.56 372 SER A O 1
ATOM 2917 N N . ALA A 1 373 ? -25.179 12.797 -9.529 1.00 95.50 373 ALA A N 1
ATOM 2918 C CA . ALA A 1 373 ? -25.020 11.714 -8.560 1.00 95.50 373 ALA A CA 1
ATOM 2919 C C . ALA A 1 373 ? -26.357 11.365 -7.875 1.00 95.50 373 ALA A C 1
ATOM 2921 O O . ALA A 1 373 ? -26.737 10.196 -7.792 1.00 95.50 373 ALA A O 1
ATOM 2922 N N . GLU A 1 374 ? -27.120 12.380 -7.463 1.00 95.81 374 GLU A N 1
ATOM 2923 C CA . GLU A 1 374 ? -28.425 12.213 -6.820 1.00 95.81 374 GLU A CA 1
ATOM 2924 C C . GLU A 1 374 ? -29.465 11.640 -7.790 1.00 95.81 374 GLU A C 1
ATOM 2926 O O . GLU A 1 374 ? -30.197 10.710 -7.445 1.00 95.81 374 GLU A O 1
ATOM 2931 N N . GLN A 1 375 ? -29.494 12.139 -9.030 1.00 96.38 375 GLN A N 1
ATOM 2932 C CA . GLN A 1 375 ? -30.355 11.595 -10.084 1.00 96.38 375 GLN A CA 1
ATOM 2933 C C . GLN A 1 375 ? -30.006 10.137 -10.397 1.00 96.38 375 GLN A C 1
ATOM 2935 O O . GLN A 1 375 ? -30.900 9.329 -10.635 1.00 96.38 375 GLN A O 1
ATOM 2940 N N . ALA A 1 376 ? -28.720 9.781 -10.373 1.00 96.56 376 ALA A N 1
ATOM 2941 C CA . ALA A 1 376 ? -28.259 8.436 -10.680 1.00 96.56 376 ALA A CA 1
ATOM 2942 C C . ALA A 1 376 ? -28.703 7.405 -9.647 1.00 96.56 376 ALA A C 1
ATOM 2944 O O . ALA A 1 376 ? -29.077 6.303 -10.042 1.00 96.56 376 ALA A O 1
ATOM 2945 N N . ILE A 1 377 ? -28.692 7.726 -8.350 1.00 96.62 377 ILE A N 1
ATOM 2946 C CA . ILE A 1 377 ? -29.210 6.787 -7.346 1.00 96.62 377 ILE A CA 1
ATOM 2947 C C . ILE A 1 377 ? -30.744 6.711 -7.396 1.00 96.62 377 ILE A C 1
ATOM 2949 O O . ILE A 1 377 ? -31.301 5.620 -7.292 1.00 96.62 377 ILE A O 1
ATOM 2953 N N . GLN A 1 378 ? -31.431 7.837 -7.639 1.00 95.88 378 GLN A N 1
ATOM 2954 C CA . GLN A 1 378 ? -32.896 7.889 -7.756 1.00 95.88 378 GLN A CA 1
ATOM 2955 C C . GLN A 1 378 ? -33.419 7.141 -8.984 1.00 95.88 378 GLN A C 1
ATOM 2957 O O . GLN A 1 378 ? -34.495 6.551 -8.922 1.00 95.88 378 GLN A O 1
ATOM 2962 N N . HIS A 1 379 ? -32.648 7.120 -10.076 1.00 95.88 379 HIS A N 1
ATOM 2963 C CA . HIS A 1 379 ? -32.984 6.393 -11.299 1.00 95.88 379 HIS A CA 1
ATOM 2964 C C . HIS A 1 379 ? -33.311 4.918 -11.031 1.00 95.88 379 HIS A C 1
ATOM 2966 O O . HIS A 1 379 ? -34.158 4.351 -11.706 1.00 95.88 379 HIS A O 1
ATOM 2972 N N . TRP A 1 380 ? -32.695 4.306 -10.015 1.00 95.25 380 TRP A N 1
ATOM 2973 C CA . TRP A 1 380 ? -32.876 2.887 -9.710 1.00 95.25 380 TRP A CA 1
ATOM 2974 C C . TRP A 1 380 ? -34.103 2.565 -8.845 1.00 95.25 380 TRP A C 1
ATOM 2976 O O . TRP A 1 380 ? -34.363 1.385 -8.595 1.00 95.25 380 TRP A O 1
ATOM 2986 N N . ILE A 1 381 ? -34.879 3.560 -8.397 1.00 96.56 381 ILE A N 1
ATOM 2987 C CA . ILE A 1 381 ? -36.086 3.334 -7.588 1.00 96.56 381 ILE A CA 1
ATOM 2988 C C . ILE A 1 381 ? -37.129 2.564 -8.406 1.00 96.56 381 ILE A C 1
ATOM 2990 O O . ILE A 1 381 ? -37.573 3.004 -9.463 1.00 96.56 381 ILE A O 1
ATOM 2994 N N . GLY A 1 382 ? -37.547 1.403 -7.897 1.00 94.56 382 GLY A N 1
ATOM 2995 C CA . GLY A 1 382 ? -38.580 0.574 -8.520 1.00 94.56 382 GLY A CA 1
ATOM 2996 C C . GLY A 1 382 ? -38.114 -0.253 -9.715 1.00 94.56 382 GLY A C 1
ATOM 2997 O O . GLY A 1 382 ? -38.926 -0.974 -10.296 1.00 94.56 382 GLY A O 1
ATOM 2998 N N . HIS A 1 383 ? -36.823 -0.211 -10.054 1.00 95.12 383 HIS A N 1
ATOM 2999 C CA . HIS A 1 383 ? -36.260 -1.133 -11.032 1.00 95.12 383 HIS A CA 1
ATOM 3000 C C . HIS A 1 383 ? -36.316 -2.584 -10.520 1.00 95.12 383 HIS A C 1
ATOM 3002 O O . HIS A 1 383 ? -36.214 -2.810 -9.309 1.00 95.12 383 HIS A O 1
ATOM 3008 N N . PRO A 1 384 ? -36.450 -3.580 -11.422 1.00 94.94 384 PRO A N 1
ATOM 3009 C CA . PRO A 1 384 ? -36.437 -4.986 -11.039 1.00 94.94 384 PRO A CA 1
ATOM 3010 C C . PRO A 1 384 ? -35.207 -5.344 -10.196 1.00 94.94 384 PRO A C 1
ATOM 3012 O O . PRO A 1 384 ? -34.076 -4.990 -10.541 1.00 94.94 384 PRO A O 1
ATOM 3015 N N . GLU A 1 385 ? -35.449 -6.054 -9.093 1.00 93.56 385 GLU A N 1
ATOM 3016 C CA . GLU A 1 385 ? -34.407 -6.548 -8.194 1.00 93.56 385 GLU A CA 1
ATOM 3017 C C . GLU A 1 385 ? -33.467 -7.506 -8.940 1.00 93.56 385 GLU A C 1
ATOM 3019 O O . GLU A 1 385 ? -33.924 -8.444 -9.600 1.00 93.56 385 GLU A O 1
ATOM 3024 N N . ASP A 1 386 ? -32.152 -7.307 -8.815 1.00 93.94 386 ASP A N 1
ATOM 3025 C CA . ASP A 1 386 ? -31.188 -8.307 -9.264 1.00 93.94 386 ASP A CA 1
ATOM 3026 C C . ASP A 1 386 ? -31.136 -9.473 -8.262 1.00 93.94 386 ASP A C 1
ATOM 3028 O O . ASP A 1 386 ? -30.950 -9.239 -7.064 1.00 93.94 386 ASP A O 1
ATOM 3032 N N . PRO A 1 387 ? -31.227 -10.739 -8.715 1.00 89.19 387 PRO A N 1
ATOM 3033 C CA . PRO A 1 387 ? -31.236 -11.893 -7.817 1.00 89.19 387 PRO A CA 1
ATOM 3034 C C . PRO A 1 387 ? -30.012 -12.009 -6.896 1.00 89.19 387 PRO A C 1
ATOM 3036 O O . PRO A 1 387 ? -30.095 -12.678 -5.863 1.00 89.19 387 PRO A O 1
ATOM 3039 N N . ARG A 1 388 ? -28.873 -11.414 -7.275 1.00 88.06 388 ARG A N 1
ATOM 3040 C CA . ARG A 1 388 ? -27.610 -11.457 -6.525 1.00 88.06 388 ARG A CA 1
ATOM 3041 C C . ARG A 1 388 ? -27.369 -10.162 -5.757 1.00 88.06 388 ARG A C 1
ATOM 3043 O O . ARG A 1 388 ? -27.027 -10.233 -4.576 1.00 88.06 388 ARG A O 1
ATOM 3050 N N . CYS A 1 389 ? -27.577 -9.019 -6.407 1.00 91.38 389 CYS A N 1
ATOM 3051 C CA . CYS A 1 389 ? -27.147 -7.703 -5.922 1.00 91.38 389 CYS A CA 1
ATOM 3052 C C . CYS A 1 389 ? -28.292 -6.822 -5.401 1.00 91.38 389 CYS A C 1
ATOM 3054 O O . CYS A 1 389 ? -28.045 -5.692 -4.979 1.00 91.38 389 CYS A O 1
ATOM 3056 N N . GLY A 1 390 ? -29.525 -7.335 -5.404 1.00 94.12 390 GLY A N 1
ATOM 3057 C CA . GLY A 1 390 ? -30.702 -6.641 -4.896 1.00 94.12 390 GLY A CA 1
ATOM 3058 C C . GLY A 1 390 ? -31.197 -5.515 -5.808 1.00 94.12 390 GLY A C 1
ATOM 3059 O O . GLY A 1 390 ? -30.843 -5.414 -6.984 1.00 94.12 390 GLY A O 1
ATOM 3060 N N . GLY A 1 391 ? -32.054 -4.660 -5.258 1.00 96.19 391 GLY A N 1
ATOM 3061 C CA . GLY A 1 391 ? -32.631 -3.507 -5.942 1.00 96.19 391 GLY A CA 1
ATOM 3062 C C . GLY A 1 391 ? -33.185 -2.478 -4.962 1.00 96.19 391 GLY A C 1
ATOM 3063 O O . GLY A 1 391 ? -33.314 -2.752 -3.767 1.00 96.19 391 GLY A O 1
ATOM 3064 N N . VAL A 1 392 ? -33.515 -1.291 -5.471 1.00 96.81 392 VAL A N 1
ATOM 3065 C CA . VAL A 1 392 ? -34.160 -0.238 -4.676 1.00 96.81 392 VAL A CA 1
ATOM 3066 C C . VAL A 1 392 ? -35.683 -0.390 -4.801 1.00 96.81 392 VAL A C 1
ATOM 3068 O O . VAL A 1 392 ? -36.211 -0.297 -5.912 1.00 96.81 392 VAL A O 1
ATOM 3071 N N . PRO A 1 393 ? -36.428 -0.625 -3.704 1.00 95.38 393 PRO A N 1
ATOM 3072 C CA . PRO A 1 393 ? -37.869 -0.873 -3.767 1.00 95.38 393 PRO A CA 1
ATOM 3073 C C . PRO A 1 393 ? -38.664 0.283 -4.383 1.00 95.38 393 PRO A C 1
ATOM 3075 O O . PRO A 1 393 ? -38.390 1.445 -4.088 1.00 95.38 393 PRO A O 1
ATOM 3078 N N . ALA A 1 394 ? -39.726 -0.030 -5.134 1.00 92.12 394 ALA A N 1
ATOM 3079 C CA . ALA A 1 394 ? -40.626 0.967 -5.736 1.00 92.12 394 ALA A CA 1
ATOM 3080 C C . ALA A 1 394 ? -41.355 1.845 -4.701 1.00 92.12 394 ALA A C 1
ATOM 3082 O O . ALA A 1 394 ? -41.723 2.976 -4.992 1.00 92.12 394 ALA A O 1
ATOM 3083 N N . GLY A 1 395 ? -41.549 1.329 -3.483 1.00 87.88 395 GLY A N 1
ATOM 3084 C CA . GLY A 1 395 ? -42.143 2.072 -2.367 1.00 87.88 395 GLY A CA 1
ATOM 3085 C C . GLY A 1 395 ? -41.183 3.041 -1.671 1.00 87.88 395 GLY A C 1
ATOM 3086 O O . GLY A 1 395 ? -41.569 3.651 -0.678 1.00 87.88 395 GLY A O 1
ATOM 3087 N N . THR A 1 396 ? -39.939 3.172 -2.141 1.00 89.56 396 THR A N 1
ATOM 3088 C CA . THR A 1 396 ? -38.967 4.113 -1.573 1.00 89.56 396 THR A CA 1
ATOM 3089 C C . THR A 1 396 ? -39.337 5.535 -1.991 1.00 89.56 396 THR A C 1
ATOM 3091 O O . THR A 1 396 ? -38.970 5.990 -3.069 1.00 89.56 396 THR A O 1
ATOM 3094 N N . THR A 1 397 ? -40.104 6.230 -1.153 1.00 75.31 397 THR A N 1
ATOM 3095 C CA . THR A 1 397 ? -40.632 7.570 -1.464 1.00 75.31 397 THR A CA 1
ATOM 3096 C C . THR A 1 397 ? -39.736 8.716 -1.001 1.00 75.31 397 THR A C 1
ATOM 3098 O O . THR A 1 397 ? -39.903 9.836 -1.477 1.00 75.31 397 THR A O 1
ATOM 3101 N N . ALA A 1 398 ? -38.794 8.462 -0.089 1.00 76.25 398 ALA A N 1
ATOM 3102 C CA . ALA A 1 398 ? -37.899 9.476 0.456 1.00 76.25 398 ALA A CA 1
ATOM 3103 C C . ALA A 1 398 ? -36.441 9.028 0.350 1.00 76.25 398 ALA A C 1
ATOM 3105 O O . ALA A 1 398 ? -36.074 7.954 0.834 1.00 76.25 398 ALA A O 1
ATOM 3106 N N . VAL A 1 399 ? -35.612 9.877 -0.258 1.00 85.56 399 VAL A N 1
ATOM 3107 C CA . VAL A 1 399 ? -34.159 9.750 -0.160 1.00 85.56 399 VAL A CA 1
ATOM 3108 C C . VAL A 1 399 ? -33.764 10.165 1.254 1.00 85.56 399 VAL A C 1
ATOM 3110 O O . VAL A 1 399 ? -34.144 11.243 1.711 1.00 85.56 399 VAL A O 1
ATOM 3113 N N . GLN A 1 400 ? -33.063 9.289 1.966 1.00 93.75 400 GLN A N 1
ATOM 3114 C CA . GLN A 1 400 ? -32.602 9.571 3.324 1.00 93.75 400 GLN A CA 1
ATOM 3115 C C . GLN A 1 400 ? -31.276 10.329 3.268 1.00 93.75 400 GLN A C 1
ATOM 3117 O O . GLN A 1 400 ? -30.599 10.299 2.244 1.00 93.75 400 GLN A O 1
ATOM 3122 N N . GLN A 1 401 ? -30.904 11.010 4.350 1.00 94.75 401 GLN A N 1
ATOM 3123 C CA . GLN A 1 401 ? -29.671 11.793 4.420 1.00 94.75 401 GLN A CA 1
ATOM 3124 C C . GLN A 1 401 ? -28.822 11.357 5.613 1.00 94.75 401 GLN A C 1
ATOM 3126 O O . GLN A 1 401 ? -29.349 11.063 6.685 1.00 94.75 401 GLN A O 1
ATOM 3131 N N . ALA A 1 402 ? -27.508 11.327 5.419 1.00 92.94 402 ALA A N 1
ATOM 3132 C CA . ALA A 1 402 ? -26.511 11.174 6.466 1.00 92.94 402 ALA A CA 1
ATOM 3133 C C . ALA A 1 402 ? -25.511 12.334 6.385 1.00 92.94 402 ALA A C 1
ATOM 3135 O O . ALA A 1 402 ? -25.176 12.816 5.302 1.00 92.94 402 ALA A O 1
ATOM 3136 N N . ASN A 1 403 ? -25.020 12.780 7.542 1.00 90.44 403 ASN A N 1
ATOM 3137 C CA . ASN A 1 403 ? -24.113 13.930 7.624 1.00 90.44 403 ASN A CA 1
ATOM 3138 C C . ASN A 1 403 ? -22.721 13.642 7.041 1.00 90.44 403 ASN A C 1
ATOM 3140 O O . ASN A 1 403 ? -21.993 14.575 6.725 1.00 90.44 403 ASN A O 1
ATOM 3144 N N . SER A 1 404 ? -22.354 12.368 6.896 1.00 87.12 404 SER A N 1
ATOM 3145 C CA . SER A 1 404 ? -21.097 11.922 6.299 1.00 87.12 404 SER A CA 1
ATOM 3146 C C . SER A 1 404 ? -21.207 10.467 5.840 1.00 87.12 404 SER A C 1
ATOM 3148 O O . SER A 1 404 ? -22.136 9.749 6.227 1.00 87.12 404 SER A O 1
ATOM 3150 N N . MET A 1 405 ? -20.233 10.004 5.051 1.00 87.75 405 MET A N 1
ATOM 3151 C CA . MET A 1 405 ? -20.125 8.579 4.735 1.00 87.75 405 MET A CA 1
ATOM 3152 C C . MET A 1 405 ? -19.848 7.721 5.979 1.00 87.75 405 MET A C 1
ATOM 3154 O O . MET A 1 405 ? -20.373 6.617 6.057 1.00 87.75 405 MET A O 1
ATOM 3158 N N . GLN A 1 406 ? -19.096 8.228 6.965 1.00 88.75 406 GLN A N 1
ATOM 3159 C CA . GLN A 1 406 ? -18.868 7.509 8.225 1.00 88.75 406 GLN A CA 1
ATOM 3160 C C . GLN A 1 406 ? -20.180 7.325 9.001 1.00 88.75 406 GLN A C 1
ATOM 3162 O O . GLN A 1 406 ? -20.482 6.219 9.423 1.00 88.75 406 GLN A O 1
ATOM 3167 N N . ALA A 1 407 ? -21.028 8.357 9.086 1.00 90.12 407 ALA A N 1
ATOM 3168 C CA . ALA A 1 407 ? -22.335 8.234 9.736 1.00 90.12 407 ALA A CA 1
ATOM 3169 C C . ALA A 1 407 ? -23.249 7.220 9.021 1.00 90.12 407 ALA A C 1
ATOM 3171 O O . ALA A 1 407 ? -23.970 6.461 9.668 1.00 90.12 407 ALA A O 1
ATOM 3172 N N . LEU A 1 408 ? -23.206 7.184 7.682 1.00 94.75 408 LEU A N 1
ATOM 3173 C CA . LEU A 1 408 ? -23.921 6.174 6.897 1.00 94.75 408 LEU A CA 1
ATOM 3174 C C . LEU A 1 408 ? -23.374 4.761 7.156 1.00 94.75 408 LEU A C 1
ATOM 3176 O O . LEU A 1 408 ? -24.146 3.805 7.254 1.00 94.75 408 LEU A O 1
ATOM 3180 N N . TRP A 1 409 ? -22.052 4.639 7.281 1.00 92.69 409 TRP A N 1
ATOM 3181 C CA . TRP A 1 409 ? -21.374 3.390 7.591 1.00 92.69 409 TRP A CA 1
ATOM 3182 C C . TRP A 1 409 ? -21.743 2.871 8.976 1.00 92.69 409 TRP A C 1
ATOM 3184 O O . TRP A 1 409 ? -22.158 1.722 9.074 1.00 92.69 409 TRP A O 1
ATOM 3194 N N . ASP A 1 410 ? -21.683 3.709 10.009 1.00 90.81 410 ASP A N 1
ATOM 3195 C CA . ASP A 1 410 ? -22.024 3.339 11.387 1.00 90.81 410 ASP A CA 1
ATOM 3196 C C . ASP A 1 410 ? -23.492 2.906 11.494 1.00 90.81 410 ASP A C 1
ATOM 3198 O O . ASP A 1 410 ? -23.826 1.933 12.169 1.00 90.81 410 ASP A O 1
ATOM 3202 N N . GLN A 1 411 ? -24.384 3.577 10.756 1.00 93.38 411 GLN A N 1
ATOM 3203 C CA . GLN A 1 411 ? -25.790 3.189 10.672 1.00 93.38 411 GLN A CA 1
ATOM 3204 C C . GLN A 1 411 ? -25.974 1.810 10.017 1.00 93.38 411 GLN A C 1
ATOM 3206 O O . GLN A 1 411 ? -26.849 1.037 10.418 1.00 93.38 411 GLN A O 1
ATOM 3211 N N . LEU A 1 412 ? -25.198 1.502 8.975 1.00 93.50 412 LEU A N 1
ATOM 3212 C CA . LEU A 1 412 ? -25.312 0.246 8.234 1.00 93.50 412 LEU A CA 1
ATOM 3213 C C . LEU A 1 412 ? -24.575 -0.918 8.920 1.00 93.50 412 LEU A C 1
ATOM 3215 O O . LEU A 1 412 ? -25.024 -2.066 8.834 1.00 93.50 412 LEU A O 1
ATOM 3219 N N . ASN A 1 413 ? -23.464 -0.619 9.593 1.00 91.69 413 ASN A N 1
ATOM 3220 C CA . ASN A 1 413 ? -22.495 -1.545 10.170 1.00 91.69 413 ASN A CA 1
ATOM 3221 C C . ASN A 1 413 ? -22.081 -1.095 11.589 1.00 91.69 413 ASN A C 1
ATOM 3223 O O . ASN A 1 413 ? -20.911 -0.787 11.801 1.00 91.69 413 ASN A O 1
ATOM 3227 N N . PRO A 1 414 ? -22.993 -1.106 12.578 1.00 91.38 414 PRO A N 1
ATOM 3228 C CA . PRO A 1 414 ? -22.706 -0.595 13.926 1.00 91.38 414 PRO A CA 1
ATOM 3229 C C . PRO A 1 414 ? -21.600 -1.366 14.663 1.00 91.38 414 PRO A C 1
ATOM 3231 O O . PRO A 1 414 ? -20.929 -0.813 15.522 1.00 91.38 414 PRO A O 1
ATOM 3234 N N . GLU A 1 415 ? -21.395 -2.635 14.303 1.00 87.44 415 GLU A N 1
ATOM 3235 C CA . GLU A 1 415 ? -20.338 -3.504 14.845 1.00 87.44 415 GLU A CA 1
ATOM 3236 C C . GLU A 1 415 ? -19.122 -3.608 13.896 1.00 87.44 415 GLU A C 1
ATOM 3238 O O . GLU A 1 415 ? -18.237 -4.442 14.087 1.00 87.44 415 GLU A O 1
ATOM 3243 N N . GLY A 1 416 ? -19.122 -2.850 12.794 1.00 75.62 416 GLY A N 1
ATOM 3244 C CA . GLY A 1 416 ? -18.051 -2.853 11.800 1.00 75.62 416 GLY A CA 1
ATOM 3245 C C . GLY A 1 416 ? -16.894 -1.934 12.203 1.00 75.62 416 GLY A C 1
ATOM 3246 O O . GLY A 1 416 ? -17.107 -0.967 12.929 1.00 75.62 416 GLY A O 1
ATOM 3247 N N . PRO A 1 417 ? -15.663 -2.186 11.717 1.00 76.56 417 PRO A N 1
ATOM 3248 C CA . PRO A 1 417 ? -14.565 -1.240 11.905 1.00 76.56 417 PRO A CA 1
ATOM 3249 C C . PRO A 1 417 ? -14.891 0.097 11.217 1.00 76.56 417 PRO A C 1
ATOM 3251 O O . PRO A 1 417 ? -15.638 0.083 10.236 1.00 76.56 417 PRO A O 1
ATOM 3254 N N . PRO A 1 418 ? -14.329 1.234 11.664 1.00 75.81 418 PRO A N 1
ATOM 3255 C CA . PRO A 1 418 ? -14.520 2.516 10.990 1.00 75.81 418 PRO A CA 1
ATOM 3256 C C . PRO A 1 418 ? -14.009 2.463 9.544 1.00 75.81 418 PRO A C 1
ATOM 3258 O O . PRO A 1 418 ? -13.131 1.667 9.203 1.00 75.81 418 PRO A O 1
ATOM 3261 N N . MET A 1 419 ? -14.552 3.324 8.681 1.00 70.25 419 MET A N 1
ATOM 3262 C CA . MET A 1 419 ? -14.315 3.281 7.233 1.00 70.25 419 MET A CA 1
ATOM 3263 C C . MET A 1 419 ? -12.900 3.756 6.833 1.00 70.25 419 MET A C 1
ATOM 3265 O O . MET A 1 419 ? -12.514 3.626 5.671 1.00 70.25 419 MET A O 1
ATOM 3269 N N . GLY A 1 420 ? -12.120 4.254 7.802 1.00 68.06 420 GLY A N 1
ATOM 3270 C CA . GLY A 1 420 ? -10.782 4.815 7.623 1.00 68.06 420 GLY A CA 1
ATOM 3271 C C . GLY A 1 420 ? -10.798 6.230 7.040 1.00 68.06 420 GLY A C 1
ATOM 3272 O O . GLY A 1 420 ? -11.825 6.723 6.569 1.00 68.06 420 GLY A O 1
ATOM 3273 N N . GLU A 1 421 ? -9.642 6.896 7.058 1.00 52.78 421 GLU A N 1
ATOM 3274 C CA . GLU A 1 421 ? -9.482 8.185 6.386 1.00 52.78 421 GLU A CA 1
ATOM 3275 C C . GLU A 1 421 ? -9.570 7.976 4.869 1.00 52.78 421 GLU A C 1
ATOM 3277 O O . GLU A 1 421 ? -8.728 7.314 4.257 1.00 52.78 421 GLU A O 1
ATOM 3282 N N . GLY A 1 422 ? -10.625 8.509 4.249 1.00 55.97 422 GLY A N 1
ATOM 3283 C CA . GLY A 1 422 ? -10.782 8.473 2.797 1.00 55.97 422 GLY A CA 1
ATOM 3284 C C . GLY A 1 422 ? -9.628 9.163 2.050 1.00 55.97 422 GLY A C 1
ATOM 3285 O O . GLY A 1 422 ? -8.806 9.852 2.654 1.00 55.97 422 GLY A O 1
ATOM 3286 N N . PRO A 1 423 ? -9.569 9.053 0.709 1.00 62.12 423 PRO A N 1
ATOM 3287 C CA . PRO A 1 423 ? -8.501 9.652 -0.099 1.00 62.12 423 PRO A CA 1
ATOM 3288 C C . PRO A 1 423 ? -8.282 11.154 0.175 1.00 62.12 423 PRO A C 1
ATOM 3290 O O . PRO A 1 423 ? -9.225 11.895 0.418 1.00 62.12 423 PRO A O 1
ATOM 3293 N N . LEU A 1 424 ? -7.039 11.636 0.099 1.00 41.28 424 LEU A N 1
ATOM 3294 C CA . LEU A 1 424 ? -6.689 13.017 0.485 1.00 41.28 424 LEU A CA 1
ATOM 3295 C C . LEU A 1 424 ? -7.313 14.114 -0.403 1.00 41.28 424 LEU A C 1
ATOM 3297 O O . LEU A 1 424 ? -7.477 15.242 0.053 1.00 41.28 424 LEU A O 1
ATOM 3301 N N . ILE A 1 425 ? -7.663 13.799 -1.655 1.00 46.69 425 ILE A N 1
ATOM 3302 C CA . ILE A 1 425 ? -8.277 14.728 -2.619 1.00 46.69 425 ILE A CA 1
ATOM 3303 C C . ILE A 1 425 ? -9.683 14.225 -2.941 1.00 46.69 425 ILE A C 1
ATOM 3305 O O . ILE A 1 425 ? -9.828 13.098 -3.417 1.00 46.69 425 ILE A O 1
ATOM 3309 N N . GLN A 1 426 ? -10.709 15.041 -2.682 1.00 64.25 426 GLN A N 1
ATOM 3310 C CA . GLN A 1 426 ? -12.119 14.652 -2.817 1.00 64.25 426 GLN A CA 1
ATOM 3311 C C . GLN A 1 426 ? -12.966 15.812 -3.354 1.00 64.25 426 GLN A C 1
ATOM 3313 O O . GLN A 1 426 ? -12.559 16.967 -3.288 1.00 64.25 426 GLN A O 1
ATOM 3318 N N . ASP A 1 427 ? -14.128 15.486 -3.925 1.00 63.34 427 ASP A N 1
ATOM 3319 C CA . ASP A 1 427 ? -15.213 16.424 -4.259 1.00 63.34 427 ASP A CA 1
ATOM 3320 C C . ASP A 1 427 ? -14.898 17.552 -5.252 1.00 63.34 427 ASP A C 1
ATOM 3322 O O . ASP A 1 427 ? -15.703 18.459 -5.438 1.00 63.34 427 ASP A O 1
ATOM 3326 N N . ALA A 1 428 ? -13.748 17.488 -5.930 1.00 53.94 428 ALA A N 1
ATOM 3327 C CA . ALA A 1 428 ? -13.230 18.560 -6.788 1.00 53.94 428 ALA A CA 1
ATOM 3328 C C . ALA A 1 428 ? -13.073 19.925 -6.078 1.00 53.94 428 ALA A C 1
ATOM 3330 O O . ALA A 1 428 ? -12.692 20.905 -6.721 1.00 53.94 428 ALA A O 1
ATOM 3331 N N . GLU A 1 429 ? -13.287 19.976 -4.760 1.00 46.09 429 GLU A N 1
ATOM 3332 C CA . GLU A 1 429 ? -12.988 21.109 -3.900 1.00 46.09 429 GLU A CA 1
ATOM 3333 C C . GLU A 1 429 ? -11.581 20.938 -3.332 1.00 46.09 429 GLU A C 1
ATOM 3335 O O . GLU A 1 429 ? -11.246 19.997 -2.612 1.00 46.09 429 GLU A O 1
ATOM 3340 N N . TRP A 1 430 ? -10.715 21.866 -3.720 1.00 42.22 430 TRP A N 1
ATOM 3341 C CA . TRP A 1 430 ? -9.369 21.977 -3.191 1.00 42.22 430 TRP A CA 1
ATOM 3342 C C . TRP A 1 430 ? -9.457 22.470 -1.744 1.00 42.22 430 TRP A C 1
ATOM 3344 O O . TRP A 1 430 ? -10.088 23.496 -1.492 1.00 42.22 430 TRP A O 1
ATOM 3354 N N . ILE A 1 431 ? -8.835 21.765 -0.793 1.00 40.81 431 ILE A N 1
ATOM 3355 C CA . ILE A 1 431 ? -8.737 22.247 0.592 1.00 40.81 431 ILE A CA 1
ATOM 3356 C C . ILE A 1 431 ? -8.009 23.605 0.546 1.00 40.81 431 ILE A C 1
ATOM 3358 O O . ILE A 1 431 ? -6.843 23.625 0.148 1.00 40.81 431 ILE A O 1
ATOM 3362 N N . PRO A 1 432 ? -8.628 24.734 0.949 1.00 34.16 432 PRO A N 1
ATOM 3363 C CA . PRO A 1 432 ? -8.043 26.069 0.812 1.00 34.16 432 PRO A CA 1
ATOM 3364 C C . PRO A 1 432 ? -6.885 26.360 1.775 1.00 34.16 432 PRO A C 1
ATOM 3366 O O . PRO A 1 432 ? -6.530 27.520 1.968 1.00 34.16 432 PRO A O 1
ATOM 3369 N N . ASP A 1 433 ? -6.265 25.345 2.376 1.00 38.59 433 ASP A N 1
ATOM 3370 C CA . ASP A 1 433 ? -5.191 25.544 3.349 1.00 38.59 433 ASP A CA 1
ATOM 3371 C C . ASP A 1 433 ? -3.794 25.503 2.719 1.00 38.59 433 ASP A C 1
ATOM 3373 O O . ASP A 1 433 ? -2.832 24.966 3.262 1.00 38.59 433 ASP A O 1
ATOM 3377 N N . SER A 1 434 ? -3.653 26.117 1.543 1.00 33.97 434 SER A N 1
ATOM 3378 C CA . SER A 1 434 ? -2.356 26.683 1.178 1.00 33.97 434 SER A CA 1
ATOM 3379 C C . SER A 1 434 ? -2.534 28.177 1.014 1.00 33.97 434 SER A C 1
ATOM 3381 O O . SER A 1 434 ? -3.208 28.636 0.097 1.00 33.97 434 SER A O 1
ATOM 3383 N N . ARG A 1 435 ? -1.845 28.953 1.852 1.00 38.66 435 ARG A N 1
ATOM 3384 C CA . ARG A 1 435 ? -1.581 30.390 1.658 1.00 38.66 435 ARG A CA 1
ATOM 3385 C C . ARG A 1 435 ? -0.711 30.663 0.413 1.00 38.66 435 ARG A C 1
ATOM 3387 O O . ARG A 1 435 ? 0.185 31.503 0.449 1.00 38.66 435 ARG A O 1
ATOM 3394 N N . ALA A 1 436 ? -0.917 29.926 -0.673 1.00 35.28 436 ALA A N 1
ATOM 3395 C CA . ALA A 1 436 ? -0.307 30.179 -1.962 1.00 35.28 436 ALA A CA 1
ATOM 3396 C C . ALA A 1 436 ? -1.260 31.079 -2.768 1.00 35.28 436 ALA A C 1
ATOM 3398 O O . ALA A 1 436 ? -2.451 30.777 -2.845 1.00 35.28 436 ALA A O 1
ATOM 3399 N N . PRO A 1 437 ? -0.773 32.183 -3.359 1.00 34.53 437 PRO A N 1
ATOM 3400 C CA . PRO A 1 437 ? -1.559 32.983 -4.293 1.00 34.53 437 PRO A CA 1
ATOM 3401 C C . PRO A 1 437 ? -2.146 32.112 -5.413 1.00 34.53 437 PRO A C 1
ATOM 3403 O O . PRO A 1 437 ? -1.507 31.151 -5.845 1.00 34.53 437 PRO A O 1
ATOM 3406 N N . SER A 1 438 ? -3.328 32.499 -5.898 1.00 41.91 438 SER A N 1
ATOM 3407 C CA . SER A 1 438 ? -4.224 31.817 -6.854 1.00 41.91 438 SER A CA 1
ATOM 3408 C C . SER A 1 438 ? -3.623 31.367 -8.195 1.00 41.91 438 SER A C 1
ATOM 3410 O O . SER A 1 438 ? -4.324 30.773 -9.013 1.00 41.91 438 SER A O 1
ATOM 3412 N N . ASP A 1 439 ? -2.337 31.610 -8.431 1.00 34.81 439 ASP A N 1
ATOM 3413 C CA . ASP A 1 439 ? -1.726 31.547 -9.757 1.00 34.81 439 ASP A CA 1
ATOM 3414 C C . ASP A 1 439 ? -0.664 30.432 -9.864 1.00 34.81 439 ASP A C 1
ATOM 3416 O O . ASP A 1 439 ? -0.064 30.229 -10.921 1.00 34.81 439 ASP A O 1
ATOM 3420 N N . PHE A 1 440 ? -0.446 29.652 -8.797 1.00 35.31 440 PHE A N 1
ATOM 3421 C CA . PHE A 1 440 ? 0.532 28.561 -8.780 1.00 35.31 440 PHE A CA 1
ATOM 3422 C C . PHE A 1 440 ? -0.120 27.181 -8.932 1.00 35.31 440 PHE A C 1
ATOM 3424 O O . PHE A 1 440 ? -0.651 26.597 -7.989 1.00 35.31 440 PHE A O 1
ATOM 3431 N N . ARG A 1 441 ? 0.001 26.604 -10.136 1.00 36.38 441 ARG A N 1
ATOM 3432 C CA . ARG A 1 441 ? -0.221 25.170 -10.388 1.00 36.38 441 ARG A CA 1
ATOM 3433 C C . ARG A 1 441 ? 0.897 24.368 -9.712 1.00 36.38 441 ARG A C 1
ATOM 3435 O O . ARG A 1 441 ? 1.947 24.155 -10.308 1.00 36.38 441 ARG A O 1
ATOM 3442 N N . LEU A 1 442 ? 0.688 23.944 -8.467 1.00 38.34 442 LEU A N 1
ATOM 3443 C CA . LEU A 1 442 ? 1.705 23.238 -7.670 1.00 38.34 442 LEU A CA 1
ATOM 3444 C C . LEU A 1 442 ? 1.915 21.759 -8.038 1.00 38.34 442 LEU A C 1
ATOM 3446 O O . LEU A 1 442 ? 2.757 21.106 -7.432 1.00 38.34 442 LEU A O 1
ATOM 3450 N N . TRP A 1 443 ? 1.205 21.228 -9.035 1.00 31.95 443 TRP A N 1
ATOM 3451 C CA . TRP A 1 443 ? 1.400 19.858 -9.507 1.00 31.95 443 TRP A CA 1
ATOM 3452 C C . TRP A 1 443 ? 1.370 19.827 -11.036 1.00 31.95 443 TRP A C 1
ATOM 3454 O O . TRP A 1 443 ? 0.368 20.187 -11.658 1.00 31.95 443 TRP A O 1
ATOM 3464 N N . SER A 1 444 ? 2.467 19.390 -11.657 1.00 35.16 444 SER A N 1
ATOM 3465 C CA . SER A 1 444 ? 2.386 18.763 -12.975 1.00 35.16 444 SER A CA 1
ATOM 3466 C C . SER A 1 444 ? 1.798 17.357 -12.817 1.00 35.16 444 SER A C 1
ATOM 3468 O O . SER A 1 444 ? 1.809 16.783 -11.727 1.00 35.16 444 SER A O 1
ATOM 3470 N N . THR A 1 445 ? 1.248 16.810 -13.903 1.00 34.84 445 THR A N 1
ATOM 3471 C CA . THR A 1 445 ? 0.778 15.421 -13.980 1.00 34.84 445 THR A CA 1
ATOM 3472 C C . THR A 1 445 ? 1.812 14.487 -13.334 1.00 34.84 445 THR A C 1
ATOM 3474 O O . THR A 1 445 ? 2.996 14.616 -13.670 1.00 34.84 445 THR A O 1
ATOM 3477 N N . PRO A 1 446 ? 1.420 13.568 -12.427 1.00 32.47 446 PRO A N 1
ATOM 3478 C CA . PRO A 1 446 ? 2.354 12.612 -11.843 1.00 32.47 446 PRO A CA 1
ATOM 3479 C C . PRO A 1 446 ? 3.127 11.913 -12.963 1.00 32.47 446 PRO A C 1
ATOM 3481 O O . PRO A 1 446 ? 2.520 11.358 -13.880 1.00 32.47 446 PRO A O 1
ATOM 3484 N N . HIS A 1 447 ? 4.454 11.980 -12.920 1.00 32.19 447 HIS A N 1
ATOM 3485 C CA . HIS A 1 447 ? 5.326 11.269 -13.847 1.00 32.19 447 HIS A CA 1
ATOM 3486 C C . HIS A 1 447 ? 6.205 10.308 -13.058 1.00 32.19 447 HIS A C 1
ATOM 3488 O O . HIS A 1 447 ? 6.610 10.586 -11.931 1.00 32.19 447 HIS A O 1
ATOM 3494 N N . ILE A 1 448 ? 6.459 9.152 -13.661 1.00 34.56 448 ILE A N 1
ATOM 3495 C CA . ILE A 1 448 ? 7.300 8.104 -13.098 1.00 34.56 448 ILE A CA 1
ATOM 3496 C C . ILE A 1 448 ? 8.748 8.576 -13.222 1.00 34.56 448 ILE A C 1
ATOM 3498 O O . ILE A 1 448 ? 9.243 8.773 -14.331 1.00 34.56 448 ILE A O 1
ATOM 3502 N N . ALA A 1 449 ? 9.420 8.764 -12.092 1.00 36.75 449 ALA A N 1
ATOM 3503 C CA . ALA A 1 449 ? 10.857 8.973 -12.039 1.00 36.75 449 ALA A CA 1
ATOM 3504 C C . ALA A 1 449 ? 11.467 7.818 -11.243 1.00 36.75 449 ALA A C 1
ATOM 3506 O O . ALA A 1 449 ? 11.091 7.586 -10.097 1.00 36.75 449 ALA A O 1
ATOM 3507 N N . ASN A 1 450 ? 12.400 7.084 -11.851 1.00 46.31 450 ASN A N 1
ATOM 3508 C CA . ASN A 1 450 ? 13.235 6.151 -11.104 1.00 46.31 450 ASN A CA 1
ATOM 3509 C C . ASN A 1 450 ? 14.266 6.991 -10.341 1.00 46.31 450 ASN A C 1
ATOM 3511 O O . ASN A 1 450 ? 15.088 7.637 -11.002 1.00 46.31 450 ASN A O 1
ATOM 3515 N N . PRO A 1 451 ? 14.234 7.047 -8.995 1.00 53.00 451 PRO A N 1
ATOM 3516 C CA . PRO A 1 451 ? 15.263 7.764 -8.268 1.00 53.00 451 PRO A CA 1
ATOM 3517 C C . PRO A 1 451 ? 16.627 7.128 -8.570 1.00 53.00 451 PRO A C 1
ATOM 3519 O O . PRO A 1 451 ? 16.708 5.917 -8.809 1.00 53.00 451 PRO A O 1
ATOM 3522 N N . PRO A 1 452 ? 17.706 7.925 -8.581 1.00 70.56 452 PRO A N 1
ATOM 3523 C CA . PRO A 1 452 ? 19.049 7.387 -8.689 1.00 70.56 452 PRO A CA 1
ATOM 3524 C C . PRO A 1 452 ? 19.271 6.339 -7.592 1.00 70.56 452 PRO A C 1
ATOM 3526 O O . PRO A 1 452 ? 19.041 6.598 -6.411 1.00 70.56 452 PRO A O 1
ATOM 3529 N N . THR A 1 453 ? 19.691 5.147 -7.995 1.00 87.88 453 THR A N 1
ATOM 3530 C CA . THR A 1 453 ? 19.992 4.032 -7.097 1.00 87.88 453 THR A CA 1
ATOM 3531 C C . THR A 1 453 ? 21.198 3.268 -7.634 1.00 87.88 453 THR A C 1
ATOM 3533 O O . THR A 1 453 ? 21.659 3.530 -8.750 1.00 87.88 453 THR A O 1
ATOM 3536 N N . TYR A 1 454 ? 21.722 2.339 -6.839 1.00 92.88 454 TYR A N 1
ATOM 3537 C CA . TYR A 1 454 ? 22.814 1.462 -7.255 1.00 92.88 454 TYR A CA 1
ATOM 3538 C C . TYR A 1 454 ? 22.432 0.652 -8.500 1.00 92.88 454 TYR A C 1
ATOM 3540 O O . TYR A 1 454 ? 21.255 0.382 -8.752 1.00 92.88 454 TYR A O 1
ATOM 3548 N N . ALA A 1 455 ? 23.430 0.211 -9.267 1.00 90.81 455 ALA A N 1
ATOM 3549 C CA . ALA A 1 455 ? 23.177 -0.687 -10.387 1.00 90.81 455 ALA A CA 1
ATOM 3550 C C . ALA A 1 455 ? 22.454 -1.962 -9.903 1.00 90.81 455 ALA A C 1
ATOM 3552 O O . ALA A 1 455 ? 22.838 -2.581 -8.910 1.00 90.81 455 ALA A O 1
ATOM 3553 N N . GLY A 1 456 ? 21.387 -2.351 -10.606 1.00 87.88 456 GLY A N 1
ATOM 3554 C CA . GLY A 1 456 ? 20.563 -3.512 -10.245 1.00 87.88 456 GLY A CA 1
ATOM 3555 C C . GLY A 1 456 ? 21.146 -4.863 -10.670 1.00 87.88 456 GLY A C 1
ATOM 3556 O O . GLY A 1 456 ? 20.593 -5.902 -10.317 1.00 87.88 456 GLY A O 1
ATOM 3557 N N . GLU A 1 457 ? 22.247 -4.858 -11.420 1.00 89.62 457 GLU A N 1
ATOM 3558 C CA . GLU A 1 457 ? 22.955 -6.047 -11.892 1.00 89.62 457 GLU A CA 1
ATOM 3559 C C . GLU A 1 457 ? 24.453 -5.897 -11.633 1.00 89.62 457 GLU A C 1
ATOM 3561 O O . GLU A 1 457 ? 24.977 -4.784 -11.611 1.00 89.62 457 GLU A O 1
ATOM 3566 N N . THR A 1 458 ? 25.145 -7.023 -11.458 1.00 91.50 458 THR A N 1
ATOM 3567 C CA . THR A 1 458 ? 26.607 -7.042 -11.394 1.00 91.50 458 THR A CA 1
ATOM 3568 C C . THR A 1 458 ? 27.180 -8.389 -11.818 1.00 91.50 458 THR A C 1
ATOM 3570 O O . THR A 1 458 ? 26.608 -9.448 -11.539 1.00 91.50 458 THR A O 1
ATOM 3573 N N . SER A 1 459 ? 28.330 -8.344 -12.489 1.00 87.19 459 SER A N 1
ATOM 3574 C CA . SER A 1 459 ? 29.113 -9.523 -12.876 1.00 87.19 459 SER A CA 1
ATOM 3575 C C . SER A 1 459 ? 30.165 -9.919 -11.830 1.00 87.19 459 SER A C 1
ATOM 3577 O O . SER A 1 459 ? 30.717 -11.019 -11.874 1.00 87.19 459 SER A O 1
ATOM 3579 N N . THR A 1 460 ? 30.415 -9.031 -10.869 1.00 92.94 460 THR A N 1
ATOM 3580 C CA . THR A 1 460 ? 31.450 -9.171 -9.839 1.00 92.94 460 THR A CA 1
ATOM 3581 C C . THR A 1 460 ? 30.917 -9.862 -8.579 1.00 92.94 460 THR A C 1
ATOM 3583 O O . THR A 1 460 ? 29.698 -9.998 -8.417 1.00 92.94 460 THR A O 1
ATOM 3586 N N . PRO A 1 461 ? 31.800 -10.332 -7.676 1.00 97.00 461 PRO A N 1
ATOM 3587 C CA . PRO A 1 461 ? 31.377 -10.906 -6.406 1.00 97.00 461 PRO A CA 1
ATOM 3588 C C . PRO A 1 461 ? 30.463 -9.968 -5.616 1.00 97.00 461 PRO A C 1
ATOM 3590 O O . PRO A 1 461 ? 30.696 -8.763 -5.550 1.00 97.00 461 PRO A O 1
ATOM 3593 N N . VAL A 1 462 ? 29.439 -10.542 -4.986 1.00 97.56 462 VAL A N 1
ATOM 3594 C CA . VAL A 1 462 ? 28.462 -9.803 -4.184 1.00 97.56 462 VAL A CA 1
ATOM 3595 C C . VAL A 1 462 ? 28.534 -10.218 -2.725 1.00 97.56 462 VAL A C 1
ATOM 3597 O O . VAL A 1 462 ? 28.596 -11.402 -2.390 1.00 97.56 462 VAL A O 1
ATOM 3600 N N . HIS A 1 463 ? 28.475 -9.228 -1.849 1.00 98.06 463 HIS A N 1
ATOM 3601 C CA . HIS A 1 463 ? 28.217 -9.396 -0.430 1.00 98.06 463 HIS A CA 1
ATOM 3602 C C . HIS A 1 463 ? 26.709 -9.424 -0.213 1.00 98.06 463 HIS A C 1
ATOM 3604 O O . HIS A 1 463 ? 25.982 -8.710 -0.900 1.00 98.06 463 HIS A O 1
ATOM 3610 N N . PHE A 1 464 ? 26.213 -10.229 0.722 1.00 97.56 464 PHE A N 1
ATOM 3611 C CA . PHE A 1 464 ? 24.781 -10.289 0.997 1.00 97.56 464 PHE A CA 1
ATOM 3612 C C . PHE A 1 464 ? 24.449 -10.511 2.473 1.00 97.56 464 PHE A C 1
ATOM 3614 O O . PHE A 1 464 ? 25.207 -11.119 3.229 1.00 97.56 464 PHE A O 1
ATOM 3621 N N . LEU A 1 465 ? 23.273 -10.031 2.867 1.00 97.12 465 LEU A N 1
ATOM 3622 C CA . LEU A 1 465 ? 22.688 -10.145 4.197 1.00 97.12 465 LEU A CA 1
ATOM 3623 C C . LEU A 1 465 ? 21.294 -10.743 4.095 1.00 97.12 465 LEU A C 1
ATOM 3625 O O . LEU A 1 465 ? 20.525 -10.403 3.201 1.00 97.12 465 LEU A O 1
ATOM 3629 N N . GLN A 1 466 ? 20.962 -11.639 5.016 1.00 95.69 466 GLN A N 1
ATOM 3630 C CA . GLN A 1 466 ? 19.651 -12.277 5.056 1.00 95.69 466 GLN A CA 1
ATOM 3631 C C . GLN A 1 466 ? 18.615 -11.339 5.669 1.00 95.69 466 GLN A C 1
ATOM 3633 O O . GLN A 1 466 ? 18.835 -10.757 6.729 1.00 95.69 466 GLN A O 1
ATOM 3638 N N . VAL A 1 467 ? 17.471 -11.239 5.002 1.00 95.56 467 VAL A N 1
ATOM 3639 C CA . VAL A 1 467 ? 16.293 -10.520 5.475 1.00 95.56 467 VAL A CA 1
ATOM 3640 C C . VAL A 1 467 ? 15.322 -11.548 6.039 1.00 95.56 467 VAL A C 1
ATOM 3642 O O . VAL A 1 467 ? 14.905 -12.468 5.329 1.00 95.56 467 VAL A O 1
ATOM 3645 N N . ALA A 1 468 ? 14.968 -11.392 7.310 1.00 94.31 468 ALA A N 1
ATOM 3646 C CA . ALA A 1 468 ? 14.005 -12.218 8.013 1.00 94.31 468 ALA A CA 1
ATOM 3647 C C . ALA A 1 468 ? 12.699 -11.458 8.268 1.00 94.31 468 ALA A C 1
ATOM 3649 O O . ALA A 1 468 ? 12.710 -10.264 8.547 1.00 94.31 468 ALA A O 1
ATOM 3650 N N . LYS A 1 469 ? 11.570 -12.154 8.202 1.00 90.12 469 LYS A N 1
ATOM 3651 C CA . LYS A 1 469 ? 10.241 -11.642 8.531 1.00 90.12 469 LYS A CA 1
ATOM 3652 C C . LYS A 1 469 ? 9.542 -12.669 9.407 1.00 90.12 469 LYS A C 1
ATOM 3654 O O . LYS A 1 469 ? 9.481 -13.833 9.018 1.00 90.12 469 LYS A O 1
ATOM 3659 N N . ALA A 1 470 ? 9.067 -12.263 10.587 1.00 86.62 470 ALA A N 1
ATOM 3660 C CA . ALA A 1 470 ? 8.477 -13.183 11.565 1.00 86.62 470 ALA A CA 1
ATOM 3661 C C . ALA A 1 470 ? 9.385 -14.400 11.878 1.00 86.62 470 ALA A C 1
ATOM 3663 O O . ALA A 1 470 ? 8.924 -15.529 12.020 1.00 86.62 470 ALA A O 1
ATOM 3664 N N . GLY A 1 471 ? 10.705 -14.177 11.941 1.00 84.75 471 GLY A N 1
ATOM 3665 C CA . GLY A 1 471 ? 11.707 -15.221 12.208 1.00 84.75 471 GLY A CA 1
ATOM 3666 C C . GLY A 1 471 ? 12.068 -16.126 11.018 1.00 84.75 471 GLY A C 1
ATOM 3667 O O . GLY A 1 471 ? 12.922 -17.010 11.149 1.00 84.75 471 GLY A O 1
ATOM 3668 N N . GLU A 1 472 ? 11.476 -15.907 9.844 1.00 88.44 472 GLU A N 1
ATOM 3669 C CA . GLU A 1 472 ? 11.732 -16.680 8.628 1.00 88.44 472 GLU A CA 1
ATOM 3670 C C . GLU A 1 472 ? 12.532 -15.883 7.595 1.00 88.44 472 GLU A C 1
ATOM 3672 O O . GLU A 1 472 ? 12.256 -14.713 7.365 1.00 88.44 472 GLU A O 1
ATOM 3677 N N . ILE A 1 473 ? 13.524 -16.499 6.942 1.00 92.81 473 ILE A N 1
ATOM 3678 C CA . ILE A 1 473 ? 14.379 -15.805 5.963 1.00 92.81 473 ILE A CA 1
ATOM 3679 C C . ILE A 1 473 ? 13.635 -15.661 4.632 1.00 92.81 473 ILE A C 1
ATOM 3681 O O . ILE A 1 473 ? 13.581 -16.600 3.849 1.00 92.81 473 ILE A O 1
ATOM 3685 N N . VAL A 1 474 ? 13.111 -14.480 4.333 1.00 93.44 474 VAL A N 1
ATOM 3686 C CA . VAL A 1 474 ? 12.279 -14.260 3.140 1.00 93.44 474 VAL A CA 1
ATOM 3687 C C . VAL A 1 474 ? 13.056 -13.731 1.934 1.00 93.44 474 VAL A C 1
ATOM 3689 O O . VAL A 1 474 ? 12.599 -13.889 0.801 1.00 93.44 474 VAL A O 1
ATOM 3692 N N . ALA A 1 475 ? 14.242 -13.147 2.143 1.00 95.94 475 ALA A N 1
ATOM 3693 C CA . ALA A 1 475 ? 15.077 -12.610 1.065 1.00 95.94 475 ALA A CA 1
ATOM 3694 C C . ALA A 1 475 ? 16.548 -12.420 1.462 1.00 95.94 475 ALA A C 1
ATOM 3696 O O . ALA A 1 475 ? 16.943 -12.674 2.603 1.00 95.94 475 ALA A O 1
ATOM 3697 N N . VAL A 1 476 ? 17.351 -11.925 0.522 1.00 97.19 476 VAL A N 1
ATOM 3698 C CA . VAL A 1 476 ? 18.674 -11.350 0.776 1.00 97.19 476 VAL A CA 1
ATOM 3699 C C . VAL A 1 476 ? 18.770 -9.927 0.222 1.00 97.19 476 VAL A C 1
ATOM 3701 O O . VAL A 1 476 ? 18.265 -9.633 -0.861 1.00 97.19 476 VAL A O 1
ATOM 3704 N N . LEU A 1 477 ? 19.447 -9.051 0.960 1.00 97.50 477 LEU A N 1
ATOM 3705 C CA . LEU A 1 477 ? 19.933 -7.761 0.478 1.00 97.50 477 LEU A CA 1
ATOM 3706 C C . LEU A 1 477 ? 21.387 -7.945 0.042 1.00 97.50 477 LEU A C 1
ATOM 3708 O O . LEU A 1 477 ? 22.151 -8.561 0.782 1.00 97.50 477 LEU A O 1
ATOM 3712 N N . TRP A 1 478 ? 21.779 -7.461 -1.130 1.00 98.19 478 TRP A N 1
ATOM 3713 C CA . TRP A 1 478 ? 23.111 -7.702 -1.685 1.00 98.19 478 TRP A CA 1
ATOM 3714 C C . TRP A 1 478 ? 23.762 -6.422 -2.207 1.00 98.19 478 TRP A C 1
ATOM 3716 O O . TRP A 1 478 ? 23.067 -5.465 -2.536 1.00 98.19 478 TRP A O 1
ATOM 3726 N N . ALA A 1 479 ? 25.092 -6.420 -2.279 1.00 98.25 479 ALA A N 1
ATOM 3727 C CA . ALA A 1 479 ? 25.912 -5.320 -2.775 1.00 98.25 479 ALA A CA 1
ATOM 3728 C C . ALA A 1 479 ? 27.177 -5.830 -3.477 1.00 98.25 479 ALA A C 1
ATOM 3730 O O . ALA A 1 479 ? 27.794 -6.790 -3.018 1.00 98.25 479 ALA A O 1
ATOM 3731 N N . SER A 1 480 ? 27.604 -5.149 -4.537 1.00 97.31 480 SER A N 1
ATOM 3732 C CA . SER A 1 480 ? 28.960 -5.214 -5.080 1.00 97.31 480 SER A CA 1
ATOM 3733 C C . SER A 1 480 ? 29.603 -3.822 -5.043 1.00 97.31 480 SER A C 1
ATOM 3735 O O . SER A 1 480 ? 29.122 -2.914 -5.731 1.00 97.31 480 SER A O 1
ATOM 3737 N N . PRO A 1 481 ? 30.719 -3.651 -4.310 1.00 93.25 481 PRO A N 1
ATOM 3738 C CA . PRO A 1 481 ? 31.469 -2.398 -4.317 1.00 93.25 481 PRO A CA 1
ATOM 3739 C C . PRO A 1 481 ? 32.235 -2.171 -5.630 1.00 93.25 481 PRO A C 1
ATOM 3741 O O . PRO A 1 481 ? 32.587 -1.041 -5.946 1.00 93.25 481 PRO A O 1
ATOM 3744 N N . THR A 1 482 ? 32.500 -3.217 -6.422 1.00 94.38 482 THR A N 1
ATOM 3745 C CA . THR A 1 482 ? 33.310 -3.097 -7.648 1.00 94.38 482 THR A CA 1
ATOM 3746 C C . THR A 1 482 ? 32.554 -2.416 -8.786 1.00 94.38 482 THR A C 1
ATOM 3748 O O . THR A 1 482 ? 33.143 -1.635 -9.527 1.00 94.38 482 THR A O 1
ATOM 3751 N N . GLU A 1 483 ? 31.257 -2.690 -8.920 1.00 92.31 483 GLU A N 1
ATOM 3752 C CA . GLU A 1 483 ? 30.410 -2.143 -9.993 1.00 92.31 483 GLU A CA 1
ATOM 3753 C C . GLU A 1 483 ? 29.342 -1.172 -9.463 1.00 92.31 483 GLU A C 1
ATOM 3755 O O . GLU A 1 483 ? 28.391 -0.849 -10.169 1.00 92.31 483 GLU A O 1
ATOM 3760 N N . ASN A 1 484 ? 29.497 -0.696 -8.221 1.00 95.12 484 ASN A N 1
ATOM 3761 C CA . ASN A 1 484 ? 28.548 0.196 -7.551 1.00 95.12 484 ASN A CA 1
ATOM 3762 C C . ASN A 1 484 ? 27.090 -0.311 -7.637 1.00 95.12 484 ASN A C 1
ATOM 3764 O O . ASN A 1 484 ? 26.166 0.414 -8.019 1.00 95.12 484 ASN A O 1
ATOM 3768 N N . ALA A 1 485 ? 26.907 -1.597 -7.333 1.00 95.94 485 ALA A N 1
ATOM 3769 C CA . ALA A 1 485 ? 25.656 -2.318 -7.518 1.00 95.94 485 ALA A CA 1
ATOM 3770 C C . ALA A 1 485 ? 25.089 -2.770 -6.173 1.00 95.94 485 ALA A C 1
ATOM 3772 O O . ALA A 1 485 ? 25.837 -3.182 -5.289 1.00 95.94 485 ALA A O 1
ATOM 3773 N N . ALA A 1 486 ? 23.773 -2.731 -6.010 1.00 97.31 486 ALA A N 1
ATOM 3774 C CA . ALA A 1 486 ? 23.101 -3.261 -4.833 1.00 97.31 486 ALA A CA 1
ATOM 3775 C C . ALA A 1 486 ? 21.638 -3.543 -5.141 1.00 97.31 486 ALA A C 1
ATOM 3777 O O . ALA A 1 486 ? 21.030 -2.930 -6.019 1.00 97.31 486 ALA A O 1
ATOM 3778 N N . GLY A 1 487 ? 21.044 -4.455 -4.384 1.00 95.50 487 GLY A N 1
ATOM 3779 C CA . GLY A 1 487 ? 19.650 -4.786 -4.589 1.00 95.50 487 GLY A CA 1
ATOM 3780 C C . GLY A 1 487 ? 19.093 -5.764 -3.577 1.00 95.50 487 GLY A C 1
ATOM 3781 O O . GLY A 1 487 ? 19.688 -6.075 -2.547 1.00 95.50 487 GLY A O 1
ATOM 3782 N N . TYR A 1 488 ? 17.906 -6.253 -3.908 1.00 95.38 488 TYR A N 1
ATOM 3783 C CA . TYR A 1 488 ? 17.124 -7.170 -3.096 1.00 95.38 488 TYR A CA 1
ATOM 3784 C C . TYR A 1 488 ? 16.740 -8.384 -3.937 1.00 95.38 488 TYR A C 1
ATOM 3786 O O . TYR A 1 488 ? 16.261 -8.230 -5.062 1.00 95.38 488 TYR A O 1
ATOM 3794 N N . LEU A 1 489 ? 16.930 -9.582 -3.390 1.00 94.56 489 LEU A N 1
ATOM 3795 C CA . LEU A 1 489 ? 16.561 -10.843 -4.025 1.00 94.56 489 LEU A CA 1
ATOM 3796 C C . LEU A 1 489 ? 15.671 -11.665 -3.084 1.00 94.56 489 LEU A C 1
ATOM 3798 O O . LEU A 1 489 ? 16.160 -12.137 -2.054 1.00 94.56 489 LEU A O 1
ATOM 3802 N N . PRO A 1 490 ? 14.377 -11.849 -3.403 1.00 92.38 490 PRO A N 1
ATOM 3803 C CA . PRO A 1 490 ? 13.501 -12.702 -2.613 1.00 92.38 490 PRO A CA 1
ATOM 3804 C C . PRO A 1 490 ? 13.867 -14.176 -2.791 1.00 92.38 490 PRO A C 1
ATOM 3806 O O . PRO A 1 490 ? 14.269 -14.602 -3.872 1.00 92.38 490 PRO A O 1
ATOM 3809 N N . PHE A 1 491 ? 13.675 -14.981 -1.746 1.00 90.81 491 PHE A N 1
ATOM 3810 C CA . PHE A 1 491 ? 13.719 -16.431 -1.910 1.00 90.81 491 PHE A CA 1
ATOM 3811 C C . PHE A 1 491 ? 12.453 -16.921 -2.614 1.00 90.81 491 PHE A C 1
ATOM 3813 O O . PHE A 1 491 ? 11.342 -16.537 -2.244 1.00 90.81 491 PHE A O 1
ATOM 3820 N N . ARG A 1 492 ? 12.597 -17.845 -3.571 1.00 86.75 492 ARG A N 1
ATOM 3821 C CA . ARG A 1 492 ? 11.461 -18.380 -4.341 1.00 86.75 492 ARG A CA 1
ATOM 3822 C C . ARG A 1 492 ? 10.384 -19.007 -3.455 1.00 86.75 492 ARG A C 1
ATOM 3824 O O . ARG A 1 492 ? 9.194 -18.820 -3.700 1.00 86.75 492 ARG A O 1
ATOM 3831 N N . TRP A 1 493 ? 10.789 -19.732 -2.414 1.00 88.75 493 TRP A N 1
ATOM 3832 C CA . TRP A 1 493 ? 9.860 -20.387 -1.489 1.00 88.75 493 TRP A CA 1
ATOM 3833 C C . TRP A 1 493 ? 9.049 -19.394 -0.641 1.00 88.75 493 TRP A C 1
ATOM 3835 O O . TRP A 1 493 ? 7.944 -19.727 -0.224 1.00 88.75 493 TRP A O 1
ATOM 3845 N N . ALA A 1 494 ? 9.566 -18.180 -0.409 1.00 85.62 494 ALA A N 1
ATOM 3846 C CA . ALA A 1 494 ? 8.895 -17.159 0.395 1.00 85.62 494 ALA A CA 1
ATOM 3847 C C . ALA A 1 494 ? 7.717 -16.500 -0.350 1.00 85.62 494 ALA A C 1
ATOM 3849 O O . ALA A 1 494 ? 6.906 -15.800 0.261 1.00 85.62 494 ALA A O 1
ATOM 3850 N N . GLY A 1 495 ? 7.603 -16.713 -1.668 1.00 84.94 495 GLY A N 1
ATOM 3851 C CA . GLY A 1 495 ? 6.483 -16.255 -2.489 1.00 84.94 495 GLY A CA 1
ATOM 3852 C C . GLY A 1 495 ? 6.151 -14.774 -2.277 1.00 84.94 495 GLY A C 1
ATOM 3853 O O . GLY A 1 495 ? 7.027 -13.908 -2.301 1.00 84.94 495 GLY A O 1
ATOM 3854 N N . LYS A 1 496 ? 4.869 -14.479 -2.025 1.00 70.19 496 LYS A N 1
ATOM 3855 C CA . LYS A 1 496 ? 4.389 -13.107 -1.788 1.00 70.19 496 LYS A CA 1
ATOM 3856 C C . LYS A 1 496 ? 5.084 -12.431 -0.601 1.00 70.19 496 LYS A C 1
ATOM 3858 O O . LYS A 1 496 ? 5.317 -11.229 -0.664 1.00 70.19 496 LYS A O 1
ATOM 3863 N N . ALA A 1 497 ? 5.445 -13.170 0.451 1.00 74.94 497 ALA A N 1
ATOM 3864 C CA . ALA A 1 497 ? 6.074 -12.588 1.637 1.00 74.94 497 ALA A CA 1
ATOM 3865 C C . ALA A 1 497 ? 7.461 -11.998 1.332 1.00 74.94 497 ALA A C 1
ATOM 3867 O O . ALA A 1 497 ? 7.789 -10.935 1.855 1.00 74.94 497 ALA A O 1
ATOM 3868 N N . GLY A 1 498 ? 8.236 -12.639 0.448 1.00 77.44 498 GLY A N 1
ATOM 3869 C CA . GLY A 1 498 ? 9.500 -12.090 -0.052 1.00 77.44 498 GLY A CA 1
ATOM 3870 C C . GLY A 1 498 ? 9.296 -10.925 -1.025 1.00 77.44 498 GLY A C 1
ATOM 3871 O O . GLY A 1 498 ? 10.022 -9.941 -0.977 1.00 77.44 498 GLY A O 1
ATOM 3872 N N . ILE A 1 499 ? 8.279 -10.981 -1.889 1.00 73.00 499 ILE A N 1
ATOM 3873 C CA . ILE A 1 499 ? 8.041 -9.926 -2.892 1.00 73.00 499 ILE A CA 1
ATOM 3874 C C . ILE A 1 499 ? 7.572 -8.616 -2.241 1.00 73.00 499 ILE A C 1
ATOM 3876 O O . ILE A 1 499 ? 8.090 -7.551 -2.574 1.00 73.00 499 ILE A O 1
ATOM 3880 N N . VAL A 1 500 ? 6.628 -8.681 -1.296 1.00 72.81 500 VAL A N 1
ATOM 3881 C CA . VAL A 1 500 ? 6.025 -7.495 -0.655 1.00 72.81 500 VAL A CA 1
ATOM 3882 C C . VAL A 1 500 ? 7.073 -6.632 0.055 1.00 72.81 500 VAL A C 1
ATOM 3884 O O . VAL A 1 500 ? 6.975 -5.408 0.040 1.00 72.81 500 VAL A O 1
ATOM 3887 N N . GLY A 1 501 ? 8.116 -7.243 0.621 1.00 73.75 501 GLY A N 1
ATOM 3888 C CA . GLY A 1 501 ? 9.175 -6.512 1.313 1.00 73.75 501 GLY A CA 1
ATOM 3889 C C . GLY A 1 501 ? 10.137 -5.741 0.408 1.00 73.75 501 GLY A C 1
ATOM 3890 O O . GLY A 1 501 ? 10.838 -4.852 0.892 1.00 73.75 501 GLY A O 1
ATOM 3891 N N . ARG A 1 502 ? 10.176 -6.045 -0.897 1.00 84.69 502 ARG A N 1
ATOM 3892 C CA . ARG A 1 502 ? 11.168 -5.508 -1.843 1.00 84.69 502 ARG A CA 1
ATOM 3893 C C . ARG A 1 502 ? 11.164 -3.982 -1.909 1.00 84.69 502 ARG A C 1
ATOM 3895 O O . ARG A 1 502 ? 12.235 -3.385 -1.913 1.00 84.69 502 ARG A O 1
ATOM 3902 N N . GLY A 1 503 ? 9.983 -3.363 -1.963 1.00 73.19 503 GLY A N 1
ATOM 3903 C CA . GLY A 1 503 ? 9.848 -1.920 -2.189 1.00 73.19 503 GLY A CA 1
ATOM 3904 C C . GLY A 1 503 ? 10.586 -1.083 -1.143 1.00 73.19 503 GLY A C 1
ATOM 3905 O O . GLY A 1 503 ? 11.399 -0.233 -1.495 1.00 73.19 503 GLY A O 1
ATOM 3906 N N . LEU A 1 504 ? 10.374 -1.383 0.141 1.00 76.38 504 LEU A N 1
ATOM 3907 C CA . LEU A 1 504 ? 10.976 -0.616 1.232 1.00 76.38 504 LEU A CA 1
ATOM 3908 C C . LEU A 1 504 ? 12.496 -0.823 1.331 1.00 76.38 504 LEU A C 1
ATOM 3910 O O . LEU A 1 504 ? 13.230 0.122 1.609 1.00 76.38 504 LEU A O 1
ATOM 3914 N N . TRP A 1 505 ? 13.000 -2.030 1.053 1.00 90.38 505 TRP A N 1
ATOM 3915 C CA . TRP A 1 505 ? 14.448 -2.266 1.016 1.00 90.38 505 TRP A CA 1
ATOM 3916 C C . TRP A 1 505 ? 15.132 -1.557 -0.153 1.00 90.38 505 TRP A C 1
ATOM 3918 O O . TRP A 1 505 ? 16.205 -0.986 0.028 1.00 90.38 505 TRP A O 1
ATOM 3928 N N . VAL A 1 506 ? 14.511 -1.548 -1.336 1.00 85.88 506 VAL A N 1
ATOM 3929 C CA . VAL A 1 506 ? 15.031 -0.801 -2.490 1.00 85.88 506 VAL A CA 1
ATOM 3930 C C . VAL A 1 506 ? 15.008 0.707 -2.222 1.00 85.88 506 VAL A C 1
ATOM 3932 O O . VAL A 1 506 ? 15.970 1.384 -2.575 1.00 85.88 506 VAL A O 1
ATOM 3935 N N . ALA A 1 507 ? 13.977 1.226 -1.546 1.00 75.06 507 ALA A N 1
ATOM 3936 C CA . ALA A 1 507 ? 13.927 2.629 -1.131 1.00 75.06 507 ALA A CA 1
ATOM 3937 C C . ALA A 1 507 ? 15.097 2.992 -0.197 1.00 75.06 507 ALA A C 1
ATOM 3939 O O . ALA A 1 507 ? 15.836 3.923 -0.489 1.00 75.06 507 ALA A O 1
ATOM 3940 N N . ARG A 1 508 ? 15.363 2.182 0.840 1.00 86.88 508 ARG A N 1
ATOM 3941 C CA . ARG A 1 508 ? 16.506 2.379 1.761 1.00 86.88 508 ARG A CA 1
ATOM 3942 C C . ARG A 1 508 ? 17.865 2.368 1.047 1.00 86.88 508 ARG A C 1
ATOM 3944 O O . ARG A 1 508 ? 18.769 3.131 1.397 1.00 86.88 508 ARG A O 1
ATOM 3951 N N . LEU A 1 509 ? 18.021 1.505 0.040 1.00 90.00 509 LEU A N 1
ATOM 3952 C CA . LEU A 1 509 ? 19.210 1.501 -0.815 1.00 90.00 509 LEU A CA 1
ATOM 3953 C C . LEU A 1 509 ? 19.298 2.776 -1.664 1.00 90.00 509 LEU A C 1
ATOM 3955 O O . LEU A 1 509 ? 20.376 3.353 -1.765 1.00 90.00 509 LEU A O 1
ATOM 3959 N N . SER A 1 510 ? 18.180 3.242 -2.222 1.00 83.38 510 SER A N 1
ATOM 3960 C CA . SER A 1 510 ? 18.121 4.497 -2.977 1.00 83.38 510 SER A CA 1
ATOM 3961 C C . SER A 1 510 ? 18.484 5.704 -2.110 1.00 83.38 510 SER A C 1
ATOM 3963 O O . SER A 1 510 ? 19.266 6.541 -2.550 1.00 83.38 510 SER A O 1
ATOM 3965 N N . ASP A 1 511 ? 17.998 5.765 -0.868 1.00 79.69 511 ASP A N 1
ATOM 3966 C CA . ASP A 1 511 ? 18.343 6.826 0.086 1.00 79.69 511 ASP A CA 1
ATOM 3967 C C . ASP A 1 511 ? 19.844 6.814 0.393 1.00 79.69 511 ASP A C 1
ATOM 3969 O O . ASP A 1 511 ? 20.507 7.851 0.381 1.00 79.69 511 ASP A O 1
ATOM 3973 N N . SER A 1 512 ? 20.413 5.621 0.597 1.00 88.94 512 SER A N 1
ATOM 3974 C CA . SER A 1 512 ? 21.855 5.462 0.810 1.00 88.94 512 SER A CA 1
ATOM 3975 C C . SER A 1 512 ? 22.675 5.890 -0.410 1.00 88.94 512 SER A C 1
ATOM 3977 O O . SER A 1 512 ? 23.708 6.536 -0.241 1.00 88.94 512 SER A O 1
ATOM 3979 N N . TYR A 1 513 ? 22.215 5.568 -1.623 1.00 89.06 513 TYR A N 1
ATOM 3980 C CA . TYR A 1 513 ? 22.839 6.020 -2.870 1.00 89.06 513 TYR A CA 1
ATOM 3981 C C . TYR A 1 513 ? 22.771 7.547 -3.005 1.00 89.06 513 TYR A C 1
ATOM 3983 O O . TYR A 1 513 ? 23.772 8.188 -3.315 1.00 89.06 513 TYR A O 1
ATOM 3991 N N . GLY A 1 514 ? 21.610 8.146 -2.721 1.00 80.12 514 GLY A N 1
ATOM 3992 C CA . GLY A 1 514 ? 21.415 9.598 -2.723 1.00 80.12 514 GLY A CA 1
ATOM 3993 C C . GLY A 1 514 ? 22.296 10.321 -1.702 1.00 80.12 514 GLY A C 1
ATOM 3994 O O . GLY A 1 514 ? 22.759 11.429 -1.965 1.00 80.12 514 GLY A O 1
ATOM 3995 N N . ALA A 1 515 ? 22.604 9.668 -0.578 1.00 84.44 515 ALA A N 1
ATOM 3996 C CA . ALA A 1 515 ? 23.566 10.152 0.412 1.00 84.44 515 ALA A CA 1
ATOM 3997 C C . ALA A 1 515 ? 25.041 9.920 0.011 1.00 84.44 515 ALA A C 1
ATOM 3999 O O . ALA A 1 515 ? 25.940 10.246 0.785 1.00 84.44 515 ALA A O 1
ATOM 4000 N N . GLY A 1 516 ? 25.301 9.350 -1.172 1.00 89.88 516 GLY A N 1
ATOM 4001 C CA . GLY A 1 516 ? 26.642 9.094 -1.699 1.00 89.88 516 GLY A CA 1
ATOM 4002 C C . GLY A 1 516 ? 27.394 7.963 -0.996 1.00 89.88 516 GLY A C 1
ATOM 4003 O O . GLY A 1 516 ? 28.625 7.966 -1.004 1.00 89.88 516 GLY A O 1
ATOM 4004 N N . ARG A 1 517 ? 26.687 7.026 -0.354 1.00 95.06 517 ARG A N 1
ATOM 4005 C CA . ARG A 1 517 ? 27.320 5.900 0.348 1.00 95.06 517 ARG A CA 1
ATOM 4006 C C . ARG A 1 517 ? 27.813 4.837 -0.629 1.00 95.06 517 ARG A C 1
ATOM 4008 O O . ARG A 1 517 ? 27.287 4.679 -1.726 1.00 95.06 517 ARG A O 1
ATOM 4015 N N . ASP A 1 518 ? 28.814 4.080 -0.192 1.00 97.38 518 ASP A N 1
ATOM 4016 C CA . ASP A 1 518 ? 29.237 2.858 -0.872 1.00 97.38 518 ASP A CA 1
ATOM 4017 C C . ASP A 1 518 ? 28.155 1.763 -0.713 1.00 97.38 518 ASP A C 1
ATOM 4019 O O . ASP A 1 518 ? 27.554 1.652 0.363 1.00 97.38 518 ASP A O 1
ATOM 4023 N N . PRO A 1 519 ? 27.882 0.922 -1.730 1.00 97.00 519 PRO A N 1
ATOM 4024 C CA . PRO A 1 519 ? 26.824 -0.090 -1.664 1.00 97.00 519 PRO A CA 1
ATOM 4025 C C . PRO A 1 519 ? 27.028 -1.107 -0.533 1.00 97.00 519 PRO A C 1
ATOM 4027 O O . PRO A 1 519 ? 26.052 -1.597 0.042 1.00 97.00 519 PRO A O 1
ATOM 4030 N N . LEU A 1 520 ? 28.276 -1.419 -0.170 1.00 97.31 520 LEU A N 1
ATOM 4031 C CA . LEU A 1 520 ? 28.569 -2.321 0.939 1.00 97.31 520 LEU A CA 1
ATOM 4032 C C . LEU A 1 520 ? 28.272 -1.655 2.286 1.00 97.31 520 LEU A C 1
ATOM 4034 O O . LEU A 1 520 ? 27.740 -2.297 3.195 1.00 97.31 520 LEU A O 1
ATOM 4038 N N . GLU A 1 521 ? 28.573 -0.362 2.412 1.00 97.19 521 GLU A N 1
ATOM 4039 C CA . GLU A 1 521 ? 28.157 0.440 3.564 1.00 97.19 521 GLU A CA 1
ATOM 4040 C C . GLU A 1 521 ? 26.628 0.534 3.645 1.00 97.19 521 GLU A C 1
ATOM 4042 O O . GLU A 1 521 ? 26.070 0.350 4.724 1.00 97.19 521 GLU A O 1
ATOM 4047 N N . ALA A 1 522 ? 25.940 0.709 2.514 1.00 96.81 522 ALA A N 1
ATOM 4048 C CA . ALA A 1 522 ? 24.484 0.796 2.453 1.00 96.81 522 ALA A CA 1
ATOM 4049 C C . ALA A 1 522 ? 23.787 -0.468 2.974 1.00 96.81 522 ALA A C 1
ATOM 4051 O O . ALA A 1 522 ? 22.886 -0.373 3.812 1.00 96.81 522 ALA A O 1
ATOM 4052 N N . ILE A 1 523 ? 24.215 -1.666 2.550 1.00 96.88 523 ILE A N 1
ATOM 4053 C CA . ILE A 1 523 ? 23.610 -2.905 3.069 1.00 96.88 523 ILE A CA 1
ATOM 4054 C C . ILE A 1 523 ? 23.942 -3.131 4.551 1.00 96.88 523 ILE A C 1
ATOM 4056 O O . ILE A 1 523 ? 23.135 -3.704 5.282 1.00 96.88 523 ILE A O 1
ATOM 4060 N N . ARG A 1 524 ? 25.098 -2.656 5.033 1.00 96.25 524 ARG A N 1
ATOM 4061 C CA . ARG A 1 524 ? 25.467 -2.731 6.457 1.00 96.25 524 ARG A CA 1
ATOM 4062 C C . ARG A 1 524 ? 24.663 -1.752 7.306 1.00 96.25 524 ARG A C 1
ATOM 4064 O O . ARG A 1 524 ? 24.216 -2.133 8.386 1.00 96.25 524 ARG A O 1
ATOM 4071 N N . ASP A 1 525 ? 24.430 -0.539 6.813 1.00 93.12 525 ASP A N 1
ATOM 4072 C CA . ASP A 1 525 ? 23.553 0.454 7.441 1.00 93.12 525 ASP A CA 1
ATOM 4073 C C . ASP A 1 525 ? 22.117 -0.071 7.542 1.00 93.12 525 ASP A C 1
ATOM 4075 O O . ASP A 1 525 ? 21.464 0.075 8.576 1.00 93.12 525 ASP A O 1
ATOM 4079 N N . CYS A 1 526 ? 21.676 -0.832 6.534 1.00 93.00 526 CYS A N 1
ATOM 4080 C CA . CYS A 1 526 ? 20.363 -1.467 6.525 1.00 93.00 526 CYS A CA 1
ATOM 4081 C C . CYS A 1 526 ? 20.099 -2.417 7.717 1.00 93.00 526 CYS A C 1
ATOM 4083 O O . CYS A 1 526 ? 18.939 -2.709 8.008 1.00 93.00 526 CYS A O 1
ATOM 4085 N N . ARG A 1 527 ? 21.133 -2.870 8.448 1.00 93.25 527 ARG A N 1
ATOM 4086 C CA . ARG A 1 527 ? 20.985 -3.662 9.688 1.00 93.25 527 ARG A CA 1
ATOM 4087 C C . ARG A 1 527 ? 20.377 -2.884 10.856 1.00 93.25 527 ARG A C 1
ATOM 4089 O O . ARG A 1 527 ? 19.936 -3.501 11.820 1.00 93.25 527 ARG A O 1
ATOM 4096 N N . ARG A 1 528 ? 20.405 -1.549 10.810 1.00 89.81 528 ARG A N 1
ATOM 4097 C CA . ARG A 1 528 ? 19.920 -0.688 11.901 1.00 89.81 528 ARG A CA 1
ATOM 4098 C C . ARG A 1 528 ? 18.403 -0.525 11.889 1.00 89.81 528 ARG A C 1
ATOM 4100 O O . ARG A 1 528 ? 17.835 -0.145 12.909 1.00 89.81 528 ARG A O 1
ATOM 4107 N N . TYR A 1 529 ? 17.748 -0.792 10.757 1.00 85.75 529 TYR A N 1
ATOM 4108 C CA . TYR A 1 529 ? 16.302 -0.633 10.660 1.00 85.75 529 TYR A CA 1
ATOM 4109 C C . TYR A 1 529 ? 15.574 -1.714 11.474 1.00 85.75 529 TYR A C 1
ATOM 4111 O O . TYR A 1 529 ? 15.931 -2.895 11.381 1.00 85.75 529 TYR A O 1
ATOM 4119 N N . PRO A 1 530 ? 14.545 -1.333 12.255 1.00 85.38 530 PRO A N 1
ATOM 4120 C CA . PRO A 1 530 ? 13.751 -2.283 13.021 1.00 85.38 530 PRO A CA 1
ATOM 4121 C C . PRO A 1 530 ? 12.939 -3.204 12.101 1.00 85.38 530 PRO A C 1
ATOM 4123 O O . PRO A 1 530 ? 12.799 -2.957 10.902 1.00 85.38 530 PRO A O 1
ATOM 4126 N N . GLU A 1 531 ? 12.384 -4.271 12.684 1.00 83.69 531 GLU A N 1
ATOM 4127 C CA . GLU A 1 531 ? 11.430 -5.127 11.976 1.00 83.69 531 GLU A CA 1
ATOM 4128 C C . GLU A 1 531 ? 10.202 -4.328 11.560 1.00 83.69 531 GLU A C 1
ATOM 4130 O O . GLU A 1 531 ? 9.554 -3.687 12.386 1.00 83.69 531 GLU A O 1
ATOM 4135 N N . ASP A 1 532 ? 9.887 -4.407 10.273 1.00 87.44 532 ASP A N 1
ATOM 4136 C CA . ASP A 1 532 ? 8.685 -3.845 9.684 1.00 87.44 532 ASP A CA 1
ATOM 4137 C C . ASP A 1 532 ? 7.742 -4.969 9.225 1.00 87.44 532 ASP A C 1
ATOM 4139 O O . ASP A 1 532 ? 8.171 -5.998 8.694 1.00 87.44 532 ASP A O 1
ATOM 4143 N N . VAL A 1 533 ? 6.435 -4.767 9.415 1.00 64.94 533 VAL A N 1
ATOM 4144 C CA . VAL A 1 533 ? 5.393 -5.777 9.156 1.00 64.94 533 VAL A CA 1
ATOM 4145 C C . VAL A 1 533 ? 5.360 -6.199 7.685 1.00 64.94 533 VAL A C 1
ATOM 4147 O O . VAL A 1 533 ? 4.977 -7.328 7.364 1.00 64.94 533 VAL A O 1
ATOM 4150 N N . TYR A 1 534 ? 5.800 -5.339 6.766 1.00 70.00 534 TYR A N 1
ATOM 4151 C CA . TYR A 1 534 ? 5.802 -5.631 5.337 1.00 70.00 534 TYR A CA 1
ATOM 4152 C C . TYR A 1 534 ? 7.143 -6.188 4.865 1.00 70.00 534 TYR A C 1
ATOM 4154 O O . TYR A 1 534 ? 7.160 -7.210 4.172 1.00 70.00 534 TYR A O 1
ATOM 4162 N N . SER A 1 535 ? 8.247 -5.583 5.293 1.00 78.62 535 SER A N 1
ATOM 4163 C CA . SER A 1 535 ? 9.594 -5.829 4.772 1.00 78.62 535 SER A CA 1
ATOM 4164 C C . SER A 1 535 ? 10.497 -6.700 5.646 1.00 78.62 535 SER A C 1
ATOM 4166 O O . SER A 1 535 ? 11.515 -7.188 5.151 1.00 78.62 535 SER A O 1
ATOM 4168 N N . GLY A 1 536 ? 10.116 -6.972 6.894 1.00 90.44 536 GLY A N 1
ATOM 4169 C CA . GLY A 1 536 ? 10.943 -7.703 7.852 1.00 90.44 536 GLY A CA 1
ATOM 4170 C C . GLY A 1 536 ? 12.118 -6.866 8.372 1.00 90.44 536 GLY A C 1
ATOM 4171 O O . GLY A 1 536 ? 12.062 -5.638 8.399 1.00 90.44 536 GLY A O 1
ATOM 4172 N N . ARG A 1 537 ? 13.197 -7.533 8.791 1.00 95.19 537 ARG A N 1
ATOM 4173 C CA . ARG A 1 537 ? 14.476 -6.935 9.212 1.00 95.19 537 ARG A CA 1
ATOM 4174 C C . ARG A 1 537 ? 15.669 -7.762 8.757 1.00 95.19 537 ARG A C 1
ATOM 4176 O O . ARG A 1 537 ? 15.550 -8.954 8.493 1.00 95.19 537 ARG A O 1
ATOM 4183 N N . ILE A 1 538 ? 16.848 -7.154 8.759 1.00 95.12 538 ILE A N 1
ATOM 4184 C CA . ILE A 1 538 ? 18.113 -7.892 8.781 1.00 95.12 538 ILE A CA 1
ATOM 4185 C C . ILE A 1 538 ? 18.490 -8.075 10.253 1.00 95.12 538 ILE A C 1
ATOM 4187 O O . ILE A 1 538 ? 18.621 -7.086 10.968 1.00 95.12 538 ILE A O 1
ATOM 4191 N N . GLU A 1 539 ? 18.654 -9.313 10.732 1.00 85.44 539 GLU A N 1
ATOM 4192 C CA . GLU A 1 539 ? 19.058 -9.515 12.133 1.00 85.44 539 GLU A CA 1
ATOM 4193 C C . GLU A 1 539 ? 20.435 -8.872 12.374 1.00 85.44 539 GLU A C 1
ATOM 4195 O O . GLU A 1 539 ? 21.345 -9.127 11.573 1.00 85.44 539 GLU A O 1
ATOM 4200 N N . PRO A 1 540 ? 20.640 -8.110 13.469 1.00 79.75 540 PRO A N 1
ATOM 4201 C CA . PRO A 1 540 ? 21.886 -7.373 13.716 1.00 79.75 540 PRO A CA 1
ATOM 4202 C C . PRO A 1 540 ? 23.149 -8.240 13.610 1.00 79.75 540 PRO A C 1
ATOM 4204 O O . PRO A 1 540 ? 24.173 -7.816 13.068 1.00 79.75 540 PRO A O 1
ATOM 4207 N N . ASN A 1 541 ? 23.032 -9.494 14.055 1.00 81.81 541 ASN A N 1
ATOM 4208 C CA . ASN A 1 541 ? 24.109 -10.481 14.099 1.00 81.81 541 ASN A CA 1
ATOM 4209 C C . ASN A 1 541 ? 24.106 -11.451 12.906 1.00 81.81 541 ASN A C 1
ATOM 4211 O O . ASN A 1 541 ? 24.824 -12.452 12.932 1.00 81.81 541 ASN A O 1
ATOM 4215 N N . THR A 1 542 ? 23.312 -11.190 11.861 1.00 83.50 542 THR A N 1
ATOM 4216 C CA . THR A 1 542 ? 23.359 -11.992 10.632 1.00 83.50 542 THR A CA 1
ATOM 4217 C C . THR A 1 542 ? 24.767 -11.923 10.044 1.00 83.50 542 THR A C 1
ATOM 4219 O O . THR A 1 542 ? 25.283 -10.822 9.813 1.00 83.50 542 THR A O 1
ATOM 4222 N N . PRO A 1 543 ? 25.422 -13.066 9.785 1.00 87.75 543 PRO A N 1
ATOM 4223 C CA . PRO A 1 543 ? 26.718 -13.053 9.131 1.00 87.75 543 PRO A CA 1
ATOM 4224 C C . PRO A 1 543 ? 26.580 -12.531 7.700 1.00 87.75 543 PRO A C 1
ATOM 4226 O O . PRO A 1 543 ? 25.632 -12.860 6.987 1.00 87.75 543 PRO A O 1
ATOM 4229 N N . GLU A 1 544 ? 27.549 -11.720 7.287 1.00 94.19 544 GLU A N 1
ATOM 4230 C CA . GLU A 1 544 ? 27.679 -11.286 5.900 1.00 94.19 544 GLU A CA 1
ATOM 4231 C C . GLU A 1 544 ? 28.169 -12.461 5.049 1.00 94.19 544 GLU A C 1
ATOM 4233 O O . GLU A 1 544 ? 29.194 -13.079 5.344 1.00 94.19 544 GLU A O 1
ATOM 4238 N N . GLY A 1 545 ? 27.390 -12.814 4.029 1.00 94.12 545 GLY A N 1
ATOM 4239 C CA . GLY A 1 545 ? 27.749 -13.825 3.046 1.00 94.12 545 GLY A CA 1
ATOM 4240 C C . GLY A 1 545 ? 28.448 -13.200 1.844 1.00 94.12 545 GLY A C 1
ATOM 4241 O O . GLY A 1 545 ? 28.257 -12.023 1.556 1.00 94.12 545 GLY A O 1
ATOM 4242 N N . ILE A 1 546 ? 29.230 -14.004 1.123 1.00 96.31 546 ILE A N 1
ATOM 4243 C CA . ILE A 1 546 ? 29.835 -13.617 -0.156 1.00 96.31 546 ILE A CA 1
ATOM 4244 C C . ILE A 1 546 ? 29.453 -14.671 -1.192 1.00 96.31 546 ILE A C 1
ATOM 4246 O O . ILE A 1 546 ? 29.656 -15.866 -0.964 1.00 96.31 546 ILE A O 1
ATOM 4250 N N . ALA A 1 547 ? 28.904 -14.226 -2.317 1.00 93.12 547 ALA A N 1
ATOM 4251 C CA . ALA A 1 547 ? 28.685 -15.038 -3.504 1.00 93.12 547 ALA A CA 1
ATOM 4252 C C . ALA A 1 547 ? 29.633 -14.568 -4.623 1.00 93.12 547 ALA A C 1
ATOM 4254 O O . ALA A 1 547 ? 29.919 -13.376 -4.725 1.00 93.12 547 ALA A O 1
ATOM 4255 N N . PRO A 1 548 ? 30.138 -15.478 -5.472 1.00 92.38 548 PRO A N 1
ATOM 4256 C CA . PRO A 1 548 ? 31.105 -15.136 -6.517 1.00 92.38 548 PRO A CA 1
ATOM 4257 C C . PRO A 1 548 ? 30.505 -14.278 -7.643 1.00 92.38 548 PRO A C 1
ATOM 4259 O O . PRO A 1 548 ? 31.258 -13.648 -8.375 1.00 92.38 548 PRO A O 1
ATOM 4262 N N . SER A 1 549 ? 29.176 -14.239 -7.776 1.00 90.88 549 SER A N 1
ATOM 4263 C CA . SER A 1 549 ? 28.448 -13.327 -8.661 1.00 90.88 549 SER A CA 1
ATOM 4264 C C . SER A 1 549 ? 26.986 -13.206 -8.228 1.00 90.88 549 SER A C 1
ATOM 4266 O O . SER A 1 549 ? 26.473 -14.050 -7.481 1.00 90.88 549 SER A O 1
ATOM 4268 N N . LEU A 1 550 ? 26.286 -12.194 -8.747 1.00 94.56 550 LEU A N 1
ATOM 4269 C CA . LEU A 1 550 ? 24.843 -12.056 -8.553 1.00 94.56 550 LEU A CA 1
ATOM 4270 C C . LEU A 1 550 ? 24.058 -13.237 -9.147 1.00 94.56 550 LEU A C 1
ATOM 4272 O O . LEU A 1 550 ? 23.075 -13.681 -8.559 1.00 94.56 550 LEU A O 1
ATOM 4276 N N . GLY A 1 551 ? 24.508 -13.790 -10.278 1.00 87.69 551 GLY A N 1
ATOM 4277 C CA . GLY A 1 551 ? 23.876 -14.953 -10.910 1.00 87.69 551 GLY A CA 1
ATOM 4278 C C . GLY A 1 551 ? 23.907 -16.209 -10.032 1.00 87.69 551 GLY A C 1
ATOM 4279 O O . GLY A 1 551 ? 22.914 -16.930 -9.954 1.00 87.69 551 GLY A O 1
ATOM 4280 N N . GLU A 1 552 ? 25.012 -16.450 -9.320 1.00 88.94 552 GLU A N 1
ATOM 4281 C CA . GLU A 1 552 ? 25.108 -17.546 -8.343 1.00 88.94 552 GLU A CA 1
ATOM 4282 C C . GLU A 1 552 ? 24.230 -17.289 -7.111 1.00 88.94 552 GLU A C 1
ATOM 4284 O O . GLU A 1 552 ? 23.586 -18.211 -6.610 1.00 88.94 552 GLU A O 1
ATOM 4289 N N . LEU A 1 553 ? 24.139 -16.033 -6.652 1.00 94.62 553 LEU A N 1
ATOM 4290 C CA . LEU A 1 553 ? 23.237 -15.667 -5.558 1.00 94.62 553 LEU A CA 1
ATOM 4291 C C . LEU A 1 553 ? 21.761 -15.875 -5.937 1.00 94.62 553 LEU A C 1
ATOM 4293 O O . LEU A 1 553 ? 21.011 -16.420 -5.131 1.00 94.62 553 LEU A O 1
ATOM 4297 N N . ARG A 1 554 ? 21.358 -15.516 -7.165 1.00 93.56 554 ARG A N 1
ATOM 4298 C CA . ARG A 1 554 ? 20.003 -15.769 -7.694 1.00 93.56 554 ARG A CA 1
ATOM 4299 C C . ARG A 1 554 ? 19.680 -17.259 -7.742 1.00 93.56 554 ARG A C 1
ATOM 4301 O O . ARG A 1 554 ? 18.646 -17.679 -7.230 1.00 93.56 554 ARG A O 1
ATOM 4308 N N . ARG A 1 555 ? 20.595 -18.068 -8.291 1.00 85.06 555 ARG A N 1
ATOM 4309 C CA . ARG A 1 555 ? 20.439 -19.531 -8.337 1.00 85.06 555 ARG A CA 1
ATOM 4310 C C . ARG A 1 555 ? 20.255 -20.106 -6.932 1.00 85.06 555 ARG A C 1
ATOM 4312 O O . ARG A 1 555 ? 19.360 -20.911 -6.700 1.00 85.06 555 ARG A O 1
ATOM 4319 N N . PHE A 1 556 ? 21.041 -19.618 -5.971 1.00 89.00 556 PHE A N 1
ATOM 4320 C CA . PHE A 1 556 ? 20.889 -19.982 -4.567 1.00 89.00 556 PHE A CA 1
ATOM 4321 C C . PHE A 1 556 ? 19.512 -19.596 -3.998 1.00 89.00 556 PHE A C 1
ATOM 4323 O O . PHE A 1 556 ? 18.876 -20.433 -3.361 1.00 89.00 556 PHE A O 1
ATOM 4330 N N . THR A 1 557 ? 19.020 -18.374 -4.224 1.00 90.69 557 THR A N 1
ATOM 4331 C CA . THR A 1 557 ? 17.697 -17.950 -3.722 1.00 90.69 557 THR A CA 1
ATOM 4332 C C . THR A 1 557 ? 16.528 -18.689 -4.382 1.00 90.69 557 THR A C 1
ATOM 4334 O O . THR A 1 557 ? 15.469 -18.826 -3.762 1.00 90.69 557 THR A O 1
ATOM 4337 N N . ASP A 1 558 ? 16.723 -19.195 -5.602 1.00 86.50 558 ASP A N 1
ATOM 4338 C CA . ASP A 1 558 ? 15.736 -19.984 -6.344 1.00 86.50 558 ASP A CA 1
ATOM 4339 C C . ASP A 1 558 ? 15.677 -21.453 -5.905 1.00 86.50 558 ASP A C 1
ATOM 4341 O O . ASP A 1 558 ? 14.593 -22.040 -5.850 1.00 86.50 558 ASP A O 1
ATOM 4345 N N . GLU A 1 559 ? 16.833 -22.053 -5.611 1.00 85.25 559 GLU A N 1
ATOM 4346 C CA . GLU A 1 559 ? 16.962 -23.470 -5.246 1.00 85.25 559 GLU A CA 1
ATOM 4347 C C . GLU A 1 559 ? 16.815 -23.724 -3.742 1.00 85.25 559 GLU A C 1
ATOM 4349 O O . GLU A 1 559 ? 16.422 -24.817 -3.323 1.00 85.25 559 GLU A O 1
ATOM 4354 N N . TYR A 1 560 ? 17.146 -22.737 -2.908 1.00 84.19 560 TYR A N 1
ATOM 4355 C CA . TYR A 1 560 ? 17.079 -22.892 -1.463 1.00 84.19 560 TYR A CA 1
ATOM 4356 C C . TYR A 1 560 ? 15.629 -23.076 -1.009 1.00 84.19 560 TYR A C 1
ATOM 4358 O O . TYR A 1 560 ? 14.791 -22.196 -1.176 1.00 84.19 560 TYR A O 1
ATOM 4366 N N . CYS A 1 561 ? 15.353 -24.207 -0.365 1.00 75.75 561 CYS A N 1
ATOM 4367 C CA . CYS A 1 561 ? 14.104 -24.475 0.335 1.00 75.75 561 CYS A CA 1
ATOM 4368 C C . CYS A 1 561 ? 14.449 -24.823 1.790 1.00 75.75 561 CYS A C 1
ATOM 4370 O O . CYS A 1 561 ? 15.203 -25.781 2.020 1.00 75.75 561 CYS A O 1
ATOM 4372 N N . PRO A 1 562 ? 13.982 -24.054 2.789 1.00 72.88 562 PRO A N 1
ATOM 4373 C CA . PRO A 1 562 ? 14.243 -24.387 4.178 1.00 72.88 562 PRO A CA 1
ATOM 4374 C C . PRO A 1 562 ? 13.561 -25.723 4.517 1.00 72.88 562 PRO A C 1
ATOM 4376 O O . PRO A 1 562 ? 12.457 -25.996 4.042 1.00 72.88 562 PRO A O 1
ATOM 4379 N N . PRO A 1 563 ? 14.187 -26.582 5.338 1.00 58.25 563 PRO A N 1
ATOM 4380 C CA . PRO A 1 563 ? 13.518 -27.781 5.823 1.00 58.25 563 PRO A CA 1
ATOM 4381 C C . PRO A 1 563 ? 12.263 -27.378 6.606 1.00 58.25 563 PRO A C 1
ATOM 4383 O O . PRO A 1 563 ? 12.344 -26.511 7.480 1.00 58.25 563 PRO A O 1
ATOM 4386 N N . ARG A 1 564 ? 11.120 -28.012 6.295 1.00 52.88 564 ARG A N 1
ATOM 4387 C CA . ARG A 1 564 ? 9.883 -27.857 7.074 1.00 52.88 564 ARG A CA 1
ATOM 4388 C C . ARG A 1 564 ? 10.191 -28.137 8.541 1.00 52.88 564 ARG A C 1
ATOM 4390 O O . ARG A 1 564 ? 10.853 -29.120 8.869 1.00 52.88 564 ARG A O 1
ATOM 4397 N N . THR A 1 565 ? 9.756 -27.222 9.390 1.00 47.41 565 THR A N 1
ATOM 4398 C CA . THR A 1 565 ? 10.090 -27.133 10.805 1.00 47.41 565 THR A CA 1
ATOM 4399 C C . THR A 1 565 ? 9.471 -28.292 11.592 1.00 47.41 565 THR A C 1
ATOM 4401 O O . THR A 1 565 ? 8.452 -28.136 12.245 1.00 47.41 565 THR A O 1
ATOM 4404 N N . GLU A 1 566 ? 10.118 -29.453 11.582 1.00 41.88 566 GLU A N 1
ATOM 4405 C CA . GLU A 1 566 ? 10.159 -30.324 12.756 1.00 41.88 566 GLU A CA 1
ATOM 4406 C C . GLU A 1 566 ? 11.552 -30.171 13.376 1.00 41.88 566 GLU A C 1
ATOM 4408 O O . GLU A 1 566 ? 12.555 -30.638 12.843 1.00 41.88 566 GLU A O 1
ATOM 4413 N N . GLN A 1 567 ? 11.603 -29.393 14.461 1.00 46.31 567 GLN A N 1
ATOM 4414 C CA . GLN A 1 567 ? 12.693 -29.303 15.440 1.00 46.31 567 GLN A CA 1
ATOM 4415 C C . GLN A 1 567 ? 14.136 -29.306 14.891 1.00 46.31 567 GLN A C 1
ATOM 4417 O O . GLN A 1 567 ? 14.858 -30.292 15.010 1.00 46.31 567 GLN A O 1
ATOM 4422 N N . VAL A 1 568 ? 14.634 -28.163 14.406 1.00 42.62 568 VAL A N 1
ATOM 4423 C CA . VAL A 1 568 ? 16.091 -27.943 14.322 1.00 42.62 568 VAL A CA 1
ATOM 4424 C C . VAL A 1 568 ? 16.438 -26.529 14.784 1.00 42.62 568 VAL A C 1
ATOM 4426 O O . VAL A 1 568 ? 15.931 -25.545 14.246 1.00 42.62 568 VAL A O 1
ATOM 4429 N N . GLN A 1 569 ? 17.314 -26.442 15.789 1.00 41.38 569 GLN A N 1
ATOM 4430 C CA . GLN A 1 569 ? 17.810 -25.196 16.373 1.00 41.38 569 GLN A CA 1
ATOM 4431 C C . GLN A 1 569 ? 18.559 -24.316 15.349 1.00 41.38 569 GLN A C 1
ATOM 4433 O O . GLN A 1 569 ? 19.239 -24.789 14.436 1.00 41.38 569 GLN A O 1
ATOM 4438 N N . VAL A 1 570 ? 18.479 -23.001 15.569 1.00 49.16 570 VAL A N 1
ATOM 4439 C CA . VAL A 1 570 ? 19.050 -21.907 14.759 1.00 49.16 570 VAL A CA 1
ATOM 4440 C C . VAL A 1 570 ? 20.538 -22.070 14.355 1.00 49.16 570 VAL A C 1
ATOM 4442 O O . VAL A 1 570 ? 20.859 -21.713 13.217 1.00 49.16 570 VAL A O 1
ATOM 4445 N N . PRO A 1 571 ? 21.457 -22.670 15.150 1.00 41.62 571 PRO A N 1
ATOM 4446 C CA . PRO A 1 571 ? 22.867 -22.793 14.753 1.00 41.62 571 PRO A CA 1
ATOM 4447 C C . PRO A 1 571 ? 23.103 -23.698 13.532 1.00 41.62 571 PRO A C 1
ATOM 4449 O O . PRO A 1 571 ? 24.122 -23.587 12.848 1.00 41.62 571 PRO A O 1
ATOM 4452 N N . THR A 1 572 ? 22.173 -24.604 13.211 1.00 48.78 572 THR A N 1
ATOM 4453 C CA . THR A 1 572 ? 22.376 -25.622 12.168 1.00 48.78 572 THR A CA 1
ATOM 4454 C C . THR A 1 572 ? 22.187 -25.081 10.742 1.00 48.78 572 THR A C 1
ATOM 4456 O O . THR A 1 572 ? 22.653 -25.702 9.781 1.00 48.78 572 THR A O 1
ATOM 4459 N N . ARG A 1 573 ? 21.561 -23.905 10.574 1.00 50.66 573 ARG A N 1
ATOM 4460 C CA . ARG A 1 573 ? 21.291 -23.305 9.251 1.00 50.66 573 ARG A CA 1
ATOM 4461 C C . ARG A 1 573 ? 22.571 -22.786 8.570 1.00 50.66 573 ARG A C 1
ATOM 4463 O O . ARG A 1 573 ? 22.778 -23.044 7.385 1.00 50.66 573 ARG A O 1
ATOM 4470 N N . LEU A 1 574 ? 23.496 -22.184 9.324 1.00 48.47 574 LEU A N 1
ATOM 4471 C CA . LEU A 1 574 ? 24.762 -21.639 8.797 1.00 48.47 574 LEU A CA 1
ATOM 4472 C C . LEU A 1 574 ? 25.775 -22.724 8.387 1.00 48.47 574 LEU A C 1
ATOM 4474 O O . LEU A 1 574 ? 26.453 -22.601 7.366 1.00 48.47 574 LEU A O 1
ATOM 4478 N N . ALA A 1 575 ? 25.825 -23.844 9.112 1.00 50.81 575 ALA A N 1
ATOM 4479 C CA . ALA A 1 575 ? 26.721 -24.960 8.794 1.00 50.81 575 ALA A CA 1
ATOM 4480 C C . ALA A 1 575 ? 26.361 -25.685 7.480 1.00 50.81 575 ALA A C 1
ATOM 4482 O O . ALA A 1 575 ? 27.186 -26.413 6.920 1.00 50.81 575 ALA A O 1
ATOM 4483 N N . ARG A 1 576 ? 25.126 -25.543 6.978 1.00 56.09 576 ARG A N 1
ATOM 4484 C CA . ARG A 1 576 ? 24.731 -26.071 5.658 1.00 56.09 576 ARG A CA 1
ATOM 4485 C C . ARG A 1 576 ? 25.061 -25.096 4.526 1.00 56.09 576 ARG A C 1
ATOM 4487 O O . ARG A 1 576 ? 25.507 -25.556 3.481 1.00 56.09 576 ARG A O 1
ATOM 4494 N N . LEU A 1 577 ? 24.969 -23.788 4.768 1.00 56.16 577 LEU A N 1
ATOM 4495 C CA . LEU A 1 577 ? 25.443 -22.739 3.855 1.00 56.16 577 LEU A CA 1
ATOM 4496 C C . LEU A 1 577 ? 26.951 -22.853 3.581 1.00 56.16 577 LEU A C 1
ATOM 4498 O O . LEU A 1 577 ? 27.365 -22.869 2.424 1.00 56.16 577 LEU A O 1
ATOM 4502 N N . GLY A 1 578 ? 27.768 -23.050 4.622 1.00 55.25 578 GLY A N 1
ATOM 4503 C CA . GLY A 1 578 ? 29.203 -23.309 4.450 1.00 55.25 578 GLY A CA 1
ATOM 4504 C C . GLY A 1 578 ? 29.495 -24.572 3.624 1.00 55.25 578 GLY A C 1
ATOM 4505 O O . GLY A 1 578 ? 30.410 -24.579 2.803 1.00 55.25 578 GLY A O 1
ATOM 4506 N N . ARG A 1 579 ? 28.677 -25.626 3.773 1.00 56.47 579 ARG A N 1
ATOM 4507 C CA . ARG A 1 579 ? 28.797 -26.880 3.004 1.00 56.47 579 ARG A CA 1
ATOM 4508 C C . ARG A 1 579 ? 28.341 -26.750 1.549 1.00 56.47 579 ARG A C 1
ATOM 4510 O O . ARG A 1 579 ? 28.950 -27.376 0.688 1.00 56.47 579 ARG A O 1
ATOM 4517 N N . PHE A 1 580 ? 27.322 -25.940 1.266 1.00 57.47 580 PHE A N 1
ATOM 4518 C CA . PHE A 1 580 ? 26.892 -25.630 -0.101 1.00 57.47 580 PHE A CA 1
ATOM 4519 C C . PHE A 1 580 ? 28.005 -24.904 -0.871 1.00 57.47 580 PHE A C 1
ATOM 4521 O O . PHE A 1 580 ? 28.424 -25.369 -1.930 1.00 57.47 580 PHE A O 1
ATOM 4528 N N . TRP A 1 581 ? 28.594 -23.858 -0.284 1.00 54.09 581 TRP A N 1
ATOM 4529 C CA . TRP A 1 581 ? 29.696 -23.120 -0.914 1.00 54.09 581 TRP A CA 1
ATOM 4530 C C . TRP A 1 581 ? 31.006 -23.912 -0.996 1.00 54.09 581 TRP A C 1
ATOM 4532 O O . TRP A 1 581 ? 31.744 -23.766 -1.970 1.00 54.09 581 TRP A O 1
ATOM 4542 N N . ALA A 1 582 ? 31.295 -24.783 -0.023 1.00 53.66 582 ALA A N 1
ATOM 4543 C CA . ALA A 1 582 ? 32.424 -25.712 -0.114 1.00 53.66 582 ALA A CA 1
ATOM 4544 C C . ALA A 1 582 ? 32.242 -26.727 -1.258 1.00 53.66 582 ALA A C 1
ATOM 4546 O O . ALA A 1 582 ? 33.202 -27.040 -1.959 1.00 53.66 582 ALA A O 1
ATOM 4547 N N . ARG A 1 583 ? 31.008 -27.196 -1.492 1.00 55.56 583 ARG A N 1
ATOM 4548 C CA . ARG A 1 583 ? 30.673 -28.112 -2.591 1.00 55.56 583 ARG A CA 1
ATOM 4549 C C . ARG A 1 583 ? 30.761 -27.427 -3.960 1.00 55.56 583 ARG A C 1
ATOM 4551 O O . ARG A 1 583 ? 31.307 -28.025 -4.880 1.00 55.56 583 ARG A O 1
ATOM 4558 N N . ILE A 1 584 ? 30.318 -26.172 -4.081 1.00 52.00 584 ILE A N 1
ATOM 4559 C CA . ILE A 1 584 ? 30.483 -25.381 -5.315 1.00 52.00 584 ILE A CA 1
ATOM 4560 C C . ILE A 1 584 ? 31.967 -25.093 -5.600 1.00 52.00 584 ILE A C 1
ATOM 4562 O O . ILE A 1 584 ? 32.413 -25.278 -6.729 1.00 52.00 584 ILE A O 1
ATOM 4566 N N . ARG A 1 585 ? 32.776 -24.760 -4.581 1.00 52.91 585 ARG A N 1
ATOM 4567 C CA . ARG A 1 585 ? 34.234 -24.583 -4.745 1.00 52.91 585 ARG A CA 1
ATOM 4568 C C . ARG A 1 585 ? 34.968 -25.857 -5.180 1.00 52.91 585 ARG A C 1
ATOM 4570 O O . ARG A 1 585 ? 35.964 -25.757 -5.886 1.00 52.91 585 ARG A O 1
ATOM 4577 N N . GLN A 1 586 ? 34.497 -27.039 -4.783 1.00 47.47 586 GLN A N 1
ATOM 4578 C CA . GLN A 1 586 ? 35.109 -28.319 -5.171 1.00 47.47 586 GLN A CA 1
ATOM 4579 C C . GLN A 1 586 ? 34.633 -28.841 -6.539 1.00 47.47 586 GLN A C 1
ATOM 4581 O O . GLN A 1 586 ? 35.342 -29.629 -7.163 1.00 47.47 586 GLN A O 1
ATOM 4586 N N . GLY A 1 587 ? 33.472 -28.396 -7.032 1.00 43.75 587 GLY A N 1
ATOM 4587 C CA . GLY A 1 587 ? 32.931 -28.799 -8.337 1.00 43.75 587 GLY A CA 1
ATOM 4588 C C . GLY A 1 587 ? 33.586 -28.121 -9.548 1.00 43.75 587 GLY A C 1
ATOM 4589 O O . GLY A 1 587 ? 33.527 -28.667 -10.644 1.00 43.75 587 GLY A O 1
ATOM 4590 N N . GLY A 1 588 ? 34.248 -26.973 -9.361 1.00 42.75 588 GLY A N 1
ATOM 4591 C CA . GLY A 1 588 ? 34.868 -26.191 -10.443 1.00 42.75 588 GLY A CA 1
ATOM 4592 C C . GLY A 1 588 ? 36.253 -26.662 -10.915 1.00 42.75 588 GLY A C 1
ATOM 4593 O O . GLY A 1 588 ? 36.821 -26.035 -11.800 1.00 42.75 588 GLY A O 1
ATOM 4594 N N . ALA A 1 589 ? 36.813 -27.736 -10.345 1.00 41.03 589 ALA A N 1
ATOM 4595 C CA . ALA A 1 589 ? 38.177 -28.203 -10.643 1.00 41.03 589 ALA A CA 1
ATOM 4596 C C . ALA A 1 589 ? 38.249 -29.495 -11.489 1.00 41.03 589 ALA A C 1
ATOM 4598 O O . ALA A 1 589 ? 39.306 -30.114 -11.585 1.00 41.03 589 ALA A O 1
ATOM 4599 N N . ARG A 1 590 ? 37.143 -29.941 -12.100 1.00 45.25 590 ARG A N 1
ATOM 4600 C CA . ARG A 1 590 ? 37.137 -31.071 -13.048 1.00 45.25 590 ARG A CA 1
ATOM 4601 C C . ARG A 1 590 ? 36.415 -30.676 -14.331 1.00 45.25 590 ARG A C 1
ATOM 4603 O O . ARG A 1 590 ? 35.229 -30.939 -14.488 1.00 45.25 590 ARG A O 1
ATOM 4610 N N . GLY A 1 591 ? 37.149 -30.027 -15.225 1.00 46.62 591 GLY A N 1
ATOM 4611 C CA . GLY A 1 591 ? 36.664 -29.579 -16.528 1.00 46.62 591 GLY A CA 1
ATOM 4612 C C . GLY A 1 591 ? 37.627 -28.569 -17.139 1.00 46.62 591 GLY A C 1
ATOM 4613 O O . GLY A 1 591 ? 37.290 -27.395 -17.243 1.00 46.62 591 GLY A O 1
ATOM 4614 N N . GLY A 1 592 ? 38.835 -29.031 -17.459 1.00 34.81 592 GLY A N 1
ATOM 4615 C CA . GLY A 1 592 ? 39.948 -28.260 -18.012 1.00 34.81 592 GLY A CA 1
ATOM 4616 C C . GLY A 1 592 ? 41.199 -29.113 -18.012 1.00 34.81 592 GLY A C 1
ATOM 4617 O O . GLY A 1 592 ? 41.703 -29.353 -16.894 1.00 34.81 592 GLY A O 1
#